Protein AF-A0A970BZ95-F1 (afdb_monomer)

Solvent-accessible surface area (backbone atoms only — not comparable to full-atom values): 28977 Å² total; per-residue (Å²): 126,67,63,49,46,70,87,81,55,76,44,40,60,74,91,76,64,78,71,54,71,77,72,39,61,54,82,46,52,54,85,90,74,56,55,53,57,61,53,29,50,38,56,41,50,26,16,46,32,47,42,50,37,53,48,51,55,51,46,51,73,72,53,87,54,65,65,58,41,52,52,52,55,52,48,41,54,52,39,49,46,52,24,50,32,39,48,48,33,56,44,91,85,60,51,73,61,60,49,46,51,44,48,28,50,32,48,33,30,47,35,51,42,45,34,79,69,40,81,47,68,66,61,22,51,53,35,48,61,46,33,32,46,37,33,15,49,34,24,46,52,29,31,44,34,35,69,75,69,73,42,66,54,49,74,60,46,66,67,51,57,83,76,49,87,45,44,59,69,73,74,66,52,61,32,77,79,55,32,47,46,65,55,47,50,68,90,75,50,52,50,61,45,58,38,47,51,55,50,50,35,20,36,36,46,39,49,20,49,51,31,63,69,47,26,73,74,49,85,51,68,64,59,28,40,31,30,53,54,50,26,52,49,33,47,47,49,28,50,27,49,54,38,31,45,47,88,82,62,48,67,55,52,51,50,28,51,46,32,44,36,51,22,51,48,23,46,22,44,32,74,69,48,84,48,73,69,58,20,53,51,23,47,52,50,20,29,42,27,40,23,45,21,53,53,36,38,50,48,30,34,73,74,72,69,42,58,57,66,69,64,36,71,54,74,63,32,76,65,63,70,56,82,56,72,47,61,72,59,53,53,53,37,50,75,71,41,62,57,48,40,63,52,98,56,40,79,41,51,61,90,75,54,62,98,76,45,63,30,60,62,40,26,54,62,75,33,57,95,64,32,47,52,57,52,41,47,40,52,35,39,45,72,76,73,39,79,54,79,75,88,67,88,74,97,74,86,78,31,36,68,61,51,51,53,52,53,50,55,51,50,52,51,39,52,50,39,44,75,68,65,63,75,68,46,66,64,40,47,59,49,41,54,44,49,56,55,13,48,48,58,18,39,55,60,59,62,40,49,68,33,67,81,41,94,82,34,38,69,56,45,54,50,50,54,52,51,49,52,51,47,51,51,47,49,56,52,55,75,73,47,66,83,86,35,74,68,43,54,54,50,50,51,52,47,48,54,54,54,56,48,48,52,52,47,37,71,56,56,45,47,59,47,42,57,77,77,43,51,79,64,56,30,34,56,43,38,60,56,28,51,51,45,23,54,55,48,61,75,106

Mean predicted aligned error: 13.22 Å

Secondary structure (DSSP, 8-state):
---B-GGGSPPPPGGG-PPPHHHHSPPPP-TTTS-HHHHHHHHHHHHHHHHHHHHHHHHHHH---HHHHHHHHHHHHHHHHHHHHHHTTS-TTS-HHHHHHHHHHHHHHHHHHHHHT-S-HHHHHHHHHHHHHHHHHHHHHHHHHHHHH---THHHHTTSS--S--S-GGGT---GGGG--PPP-TTTS-HHHHHHHHHHHHHHHHHHHHHHHHGGG---HHHHHHHHHHHHHHHHHHHHHHTTS-TT--HHHHHHHHHHHHHHHHHHHHHH---HHHHHHHHHHHHHHHHHHHHHHHHIIIII---HHHHHS-S-B-S-------HHHHHHHHHHHTTEEEETTEEEEGGGS-TT-HHHHHHHHHHTTS-HHHHHHHHHHHHTT-------SS-----HHHHHHHHHHHHHHHHHHHHHT-S-HHHHHHHHHHHHHHHHHHHHHHTSGGGGGSTTTHHHHHHHHHHHHHHHHHHHHHHHSPTT-HHHHHHHHHHHHHHHHHHHHIIIIIHHHHTTTS-HHHHHHHHHHHHHHHHHHHH-

Foldseek 3Di:
DDWDFLVVAAADALVPQDDDPVRLQDAADDQQPDDLVLLLLLLLLLLLLVVLLVLLVVQLVVDPDPVSVVLSVSLSVSSVSLNSSSNNSHDPPQDLLLVLLSLLLNLQLQLLLLLVQAPDPLVSVLSLQCNLVSLQLNQLSQLVCCVPPVDGNCSNVVPLEDHDHGQQLLQLFFDLVLLAAAADDLQPGALSNLLSLSSQLSSLVSSLVSLVVCLVVDPDPLSVQSSVSVSVSSVSSNSSSVNRYDPPADSLLSSLSSLVSSLLSLVLCLVAPPDPVSNVSSVVSNSNSSNSSVSSQVCCCVPVVDHPCSSNVDSMGGDGRDRGRSVVSSVVSRVPNNQWGGDPNDTDGVVPDDPPRVGVVVSCVSQPPHRSSLVSVQVSCVVVVHHRPPDDDDDDADFLLNVLVVLLVVLLVLLCCLLVVPDDNPVSLVVNLLSLLLLLVLCLPLPLVLQCVDDPLVVLSVVSNVLSVVLNVLNVVLVVDDPPDPVSSVSSVVSSVSSVVNVCCCSPPNVVSSCVRQPSVSRRVSSVSSVVSSVVSSVD

pLDDT: mean 92.19, std 11.34, range [27.61, 98.81]

Radius of gyration: 29.26 Å; Cα contacts (8 Å, |Δi|>4): 679; chains: 1; bounding box: 72×62×76 Å

Sequence (540 aa):
MQEFRPFDLEGRPLEEQVRSWDELVQEPYDKLTVHPYTRCRVILMNGIENGATLFSHAAARLTQDEDCRRKLALVRRLDSQHQQLINWLNPGNATIVETTIGYEQVAVDLTANLAQNEPDEYFRQVLDFALLEDFDHLFRYGCLMELMEGKDPNEVTQGLTEIKPGRPTAEEHRHPFDEIRRQLDAKSAELKTKLNYHTIVNGEQQTMLFYKDHGQMYENPMARKLYTEIAEIEQQHVSQYEDCGDPSETALEKLTLMQLNEAYLYYSN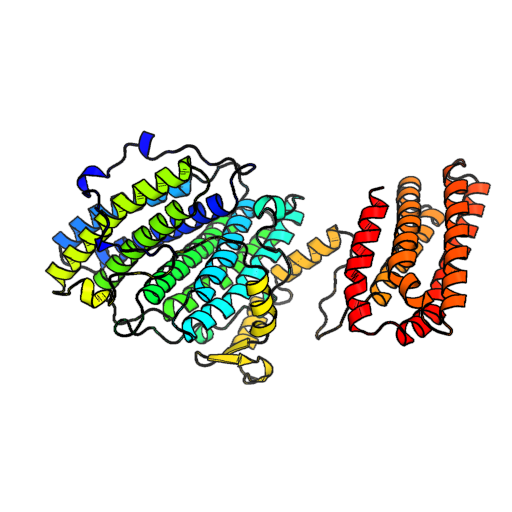AQTETDERFKRIWEQLCEEEIGHFQACAELLQTMEGRDIHEVLGSDVVPSLIVFEPNKEYVNQVLESQVDLRPQDKEFVPVQELPGDWLSFGYMEKVNGSQAPSTLVTEKAEELDGIPAVAMQTGPGKADIYERLKKDHEEVKGLFEKIIGGRGDRSGAWDKLSRELTAHARAEEHVFYEPLKEGDGALEAALLGYEEHHAADLFIKELSRNKPDSEQWMAKLQVLKELVLHHVVEEEGEIFQKAREVIDEERARMMVSEFQKLKKERMAA

Structure (mmCIF, N/CA/C/O backbone):
data_AF-A0A970BZ95-F1
#
_entry.id   AF-A0A970BZ95-F1
#
loop_
_atom_site.group_PDB
_atom_site.id
_atom_site.type_symbol
_atom_site.label_atom_id
_atom_site.label_alt_id
_atom_site.label_comp_id
_atom_site.label_asym_id
_atom_site.label_entity_id
_atom_site.label_seq_id
_atom_site.pdbx_PDB_ins_code
_atom_site.Cartn_x
_atom_site.Cartn_y
_atom_site.Cartn_z
_atom_site.occupancy
_atom_site.B_iso_or_equiv
_atom_site.auth_seq_id
_atom_site.auth_comp_id
_atom_site.auth_asym_id
_atom_site.auth_atom_id
_atom_site.pdbx_PDB_model_num
ATOM 1 N N . MET A 1 1 ? 4.896 -15.994 18.127 1.00 52.75 1 MET A N 1
ATOM 2 C CA . MET A 1 1 ? 4.344 -14.779 17.505 1.00 52.75 1 MET A CA 1
ATOM 3 C C . MET A 1 1 ? 4.093 -13.783 18.609 1.00 52.75 1 MET A C 1
ATOM 5 O O . MET A 1 1 ? 3.690 -14.204 19.687 1.00 52.75 1 MET A O 1
ATOM 9 N N . GLN A 1 2 ? 4.433 -12.519 18.383 1.00 83.88 2 GLN A N 1
ATOM 10 C CA . GLN A 1 2 ? 3.960 -11.448 19.252 1.00 83.88 2 GLN A CA 1
ATOM 11 C C . GLN A 1 2 ? 2.483 -11.204 18.928 1.00 83.88 2 GLN A C 1
ATOM 13 O O . GLN A 1 2 ? 2.096 -11.263 17.764 1.00 83.88 2 GLN A O 1
ATOM 18 N N . GLU A 1 3 ? 1.679 -10.995 19.962 1.00 94.31 3 GLU A N 1
ATOM 19 C CA . GLU A 1 3 ? 0.245 -10.718 19.871 1.00 94.31 3 GLU A CA 1
ATOM 20 C C . GLU A 1 3 ? 0.015 -9.260 20.272 1.00 94.31 3 GLU A C 1
ATOM 22 O O . GLU A 1 3 ? 0.752 -8.733 21.110 1.00 94.31 3 GLU A O 1
ATOM 27 N N . PHE A 1 4 ? -1.022 -8.626 19.731 1.00 97.62 4 PHE A N 1
ATOM 28 C CA . PHE A 1 4 ? -1.456 -7.308 20.188 1.00 97.62 4 PHE A CA 1
ATOM 29 C C . PHE A 1 4 ? -2.649 -7.448 21.137 1.00 97.62 4 PHE A C 1
ATOM 31 O O . PHE A 1 4 ? -3.632 -8.123 20.826 1.00 97.62 4 PHE A O 1
ATOM 38 N N . ARG A 1 5 ? -2.535 -6.825 22.313 1.00 97.75 5 ARG A N 1
ATOM 39 C CA . ARG A 1 5 ? -3.516 -6.876 23.405 1.00 97.75 5 ARG A CA 1
ATOM 40 C C . ARG A 1 5 ? -3.841 -5.442 23.833 1.00 97.75 5 ARG A C 1
ATOM 42 O O . ARG A 1 5 ? -3.168 -4.919 24.718 1.00 97.75 5 ARG A O 1
ATOM 49 N N . PRO A 1 6 ? -4.818 -4.775 23.193 1.00 96.44 6 PRO A N 1
ATOM 50 C CA . PRO A 1 6 ? -5.051 -3.341 23.382 1.00 96.44 6 PRO A CA 1
ATOM 51 C C . PRO A 1 6 ? -5.394 -2.974 24.830 1.00 96.44 6 PRO A C 1
ATOM 53 O O . PRO A 1 6 ? -4.983 -1.926 25.313 1.00 96.44 6 PRO A O 1
ATOM 56 N N . PHE A 1 7 ? -6.097 -3.852 25.548 1.00 97.00 7 PHE A N 1
ATOM 57 C CA . PHE A 1 7 ? -6.512 -3.613 26.934 1.00 97.00 7 PHE A CA 1
ATOM 58 C C . PHE A 1 7 ? -5.394 -3.811 27.970 1.00 97.00 7 PHE A C 1
ATOM 60 O O . PHE A 1 7 ? -5.572 -3.430 29.126 1.00 97.00 7 PHE A O 1
ATOM 67 N N . ASP A 1 8 ? -4.248 -4.373 27.567 1.00 96.75 8 ASP A N 1
ATOM 68 C CA . ASP A 1 8 ? -3.059 -4.501 28.420 1.00 96.75 8 ASP A CA 1
ATOM 69 C C . ASP A 1 8 ? -2.142 -3.264 28.325 1.00 96.75 8 ASP A C 1
ATOM 71 O O . ASP A 1 8 ? -1.171 -3.154 29.077 1.00 96.75 8 ASP A O 1
ATOM 75 N N . LEU A 1 9 ? -2.425 -2.344 27.394 1.00 96.31 9 LEU A N 1
ATOM 76 C CA . LEU A 1 9 ? -1.640 -1.137 27.152 1.00 96.31 9 LEU A CA 1
ATOM 77 C C . LEU A 1 9 ? -2.247 0.069 27.876 1.00 96.31 9 LEU A C 1
ATOM 79 O O . LEU A 1 9 ? -3.463 0.258 27.918 1.00 96.31 9 LEU A O 1
ATOM 83 N N . GLU A 1 10 ? -1.380 0.909 28.438 1.00 95.88 10 GLU A N 1
ATOM 84 C CA . GLU A 1 10 ? -1.776 2.171 29.061 1.00 95.88 10 GLU A CA 1
ATOM 85 C C . GLU A 1 10 ? -1.782 3.279 28.002 1.00 95.88 10 GLU A C 1
ATOM 87 O O . GLU A 1 10 ? -0.788 3.483 27.307 1.00 95.88 10 GLU A O 1
ATOM 92 N N . GLY A 1 11 ? -2.921 3.962 27.858 1.00 97.38 11 GLY A N 1
ATOM 93 C CA . GLY A 1 11 ? -3.096 5.052 26.903 1.00 97.38 11 GLY A CA 1
ATOM 94 C C . GLY A 1 11 ? -2.739 6.399 27.515 1.00 97.38 11 GLY A C 1
ATOM 95 O O . GLY A 1 11 ? -3.146 6.695 28.643 1.00 97.38 11 GLY A O 1
ATOM 96 N N . ARG A 1 12 ? -2.025 7.249 26.773 1.00 97.88 12 ARG A N 1
ATOM 97 C CA . ARG A 1 12 ? -1.739 8.616 27.226 1.00 97.88 12 ARG A CA 1
ATOM 98 C C . ARG A 1 12 ? -3.027 9.456 27.227 1.00 97.88 12 ARG A C 1
ATOM 100 O O . ARG A 1 12 ? -3.747 9.437 26.229 1.00 97.88 12 ARG A O 1
ATOM 107 N N . PRO A 1 13 ? -3.332 10.244 28.274 1.00 97.56 13 PRO A N 1
ATOM 108 C CA . PRO A 1 13 ? -4.494 11.135 28.266 1.00 97.56 13 PRO A CA 1
ATOM 109 C C . PRO A 1 13 ? -4.443 12.148 27.115 1.00 97.56 13 PRO A C 1
ATOM 111 O O . PRO A 1 13 ? -3.398 12.753 26.888 1.00 97.56 13 PRO A O 1
ATOM 114 N N . LEU A 1 14 ? -5.570 12.376 26.426 1.00 97.81 14 LEU A N 1
ATOM 115 C CA . LEU A 1 14 ? -5.655 13.242 25.234 1.00 97.81 14 LEU A CA 1
ATOM 116 C C . LEU A 1 14 ? -5.086 14.650 25.470 1.00 97.81 14 LEU A C 1
ATOM 118 O O . LEU A 1 14 ? -4.460 15.247 24.595 1.00 97.81 14 LEU A O 1
ATOM 122 N N . GLU A 1 15 ? -5.300 15.200 26.663 1.00 95.44 15 GLU A N 1
ATOM 123 C CA . GLU A 1 15 ? -4.874 16.548 27.042 1.00 95.44 15 GLU A CA 1
ATOM 124 C C . GLU A 1 15 ? -3.347 16.694 27.146 1.00 95.44 15 GLU A C 1
ATOM 126 O O . GLU A 1 15 ? -2.839 17.817 27.133 1.00 95.44 15 GLU A O 1
ATOM 131 N N . GLU A 1 16 ? -2.621 15.579 27.235 1.00 96.81 16 GLU A N 1
ATOM 132 C CA . GLU A 1 16 ? -1.163 15.524 27.380 1.00 96.81 16 GLU A CA 1
ATOM 133 C C . GLU A 1 16 ? -0.437 15.256 26.052 1.00 96.81 16 GLU A C 1
ATOM 135 O O . GLU A 1 16 ? 0.791 15.260 26.017 1.00 96.81 16 GLU A O 1
ATOM 140 N N . GLN A 1 17 ? -1.168 15.041 24.954 1.00 97.88 17 GLN A N 1
ATOM 141 C CA . GLN A 1 17 ? -0.588 14.601 23.677 1.00 97.88 17 GLN A CA 1
ATOM 142 C C . GLN A 1 17 ? -0.272 15.737 22.692 1.00 97.88 17 GLN A C 1
ATOM 144 O O . GLN A 1 17 ? 0.345 15.518 21.649 1.00 97.88 17 GLN A O 1
ATOM 149 N N . VAL A 1 18 ? -0.700 16.968 22.990 1.00 95.88 18 VAL A N 1
ATOM 150 C CA . VAL A 1 18 ? -0.504 18.108 22.085 1.00 95.88 18 VAL A CA 1
ATOM 151 C C . VAL A 1 18 ? 0.983 18.417 21.932 1.00 95.88 18 VAL A C 1
ATOM 153 O O . VAL A 1 18 ? 1.660 18.751 22.903 1.00 95.88 18 VAL A O 1
ATOM 156 N N . ARG A 1 19 ? 1.462 18.408 20.686 1.00 95.38 19 ARG A N 1
A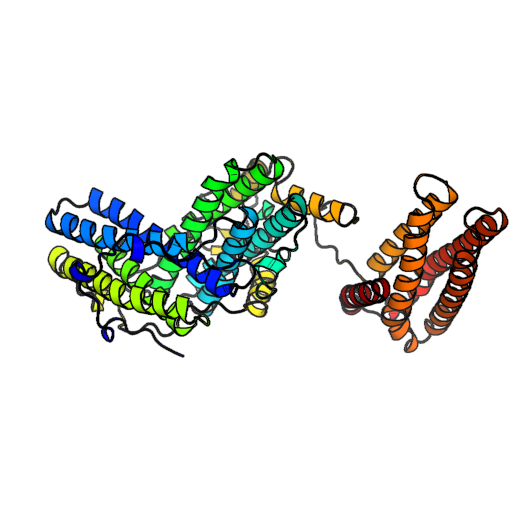TOM 157 C CA . ARG A 1 19 ? 2.850 18.734 20.343 1.00 95.38 19 ARG A CA 1
ATOM 158 C C . ARG A 1 19 ? 3.033 20.203 19.989 1.00 95.38 19 ARG A C 1
ATOM 160 O O . ARG A 1 19 ? 2.187 20.820 19.330 1.00 95.38 19 ARG A O 1
ATOM 167 N N . SER A 1 20 ? 4.180 20.748 20.378 1.00 96.81 20 SER A N 1
ATOM 168 C CA . SER A 1 20 ? 4.727 21.986 19.825 1.00 96.81 20 SER A CA 1
ATOM 169 C C . SER A 1 20 ? 5.230 21.780 18.391 1.00 96.81 20 SER A C 1
ATOM 171 O O . SER A 1 20 ? 5.402 20.658 17.923 1.00 96.81 20 SER A O 1
ATOM 173 N N . TRP A 1 21 ? 5.494 22.874 17.673 1.00 96.31 21 TRP A N 1
ATOM 174 C CA . TRP A 1 21 ? 5.978 22.799 16.289 1.00 96.31 21 TRP A CA 1
ATOM 175 C C . TRP A 1 21 ? 7.341 22.112 16.166 1.00 96.31 21 TRP A C 1
ATOM 177 O O . TRP A 1 21 ? 7.553 21.376 15.208 1.00 96.31 21 TRP A O 1
ATOM 187 N N . ASP A 1 22 ? 8.223 22.311 17.148 1.00 95.00 22 ASP A N 1
ATOM 188 C CA . ASP A 1 22 ? 9.551 21.691 17.173 1.00 95.00 22 ASP A CA 1
ATOM 189 C C . ASP A 1 22 ? 9.472 20.185 17.484 1.00 95.00 22 ASP A C 1
ATOM 191 O O . ASP A 1 22 ? 10.309 19.413 17.027 1.00 95.00 22 ASP A O 1
ATOM 195 N N . GLU A 1 23 ? 8.458 19.747 18.237 1.00 95.25 23 GLU A N 1
ATOM 196 C CA . GLU A 1 23 ? 8.195 18.322 18.488 1.00 95.25 23 GLU A CA 1
ATOM 197 C C . GLU A 1 23 ? 7.507 17.650 17.294 1.00 95.25 23 GLU A C 1
ATOM 199 O O . GLU A 1 23 ? 7.754 16.477 17.020 1.00 95.25 23 GLU A O 1
ATOM 204 N N . LEU A 1 24 ? 6.653 18.386 16.579 1.00 95.75 24 LEU A N 1
ATOM 205 C CA . LEU A 1 24 ? 5.903 17.885 15.430 1.00 95.75 24 LEU A CA 1
ATOM 206 C C . LEU A 1 24 ? 6.789 17.697 14.191 1.00 95.75 24 LEU A C 1
ATOM 208 O O . LEU A 1 24 ? 6.658 16.704 13.479 1.00 95.75 24 LEU A O 1
ATOM 212 N N . VAL A 1 25 ? 7.681 18.652 13.920 1.00 95.62 25 VAL A N 1
ATOM 213 C CA . VAL A 1 25 ? 8.535 18.644 12.725 1.00 95.62 25 VAL A CA 1
ATOM 214 C C . VAL A 1 25 ? 9.841 17.918 13.027 1.00 95.62 25 VAL A C 1
ATOM 216 O O . VAL A 1 25 ? 10.789 18.488 13.563 1.00 95.62 25 VAL A O 1
ATOM 219 N N . GLN A 1 26 ? 9.885 16.642 12.655 1.00 95.38 26 GLN A N 1
ATOM 220 C CA . GLN A 1 26 ? 11.045 15.771 12.825 1.00 95.38 26 GLN A CA 1
ATOM 221 C C . GLN A 1 26 ? 11.929 15.750 11.564 1.00 95.38 26 GLN A C 1
ATOM 223 O O . GLN A 1 26 ? 11.481 16.065 10.464 1.00 95.38 26 GLN A O 1
ATOM 228 N N . GLU A 1 27 ? 13.204 15.374 11.708 1.00 96.12 27 GLU A N 1
ATOM 229 C CA . GLU A 1 27 ? 14.140 15.286 10.575 1.00 96.12 27 GLU A CA 1
ATOM 230 C C . GLU A 1 27 ? 13.713 14.184 9.577 1.00 96.12 27 GLU A C 1
ATOM 232 O O . GLU A 1 27 ? 13.491 13.049 10.000 1.00 96.12 27 GLU A O 1
ATOM 237 N N . PRO A 1 28 ? 13.616 14.437 8.264 1.00 98.12 28 PRO A N 1
ATOM 238 C CA . PRO A 1 28 ? 13.281 13.381 7.308 1.00 98.12 28 PRO A CA 1
ATOM 239 C C . PRO A 1 28 ? 14.292 12.223 7.314 1.00 98.12 28 PRO A C 1
ATOM 241 O O . PRO A 1 28 ? 15.447 12.405 7.706 1.00 98.12 28 PRO A O 1
ATOM 244 N N . TYR A 1 29 ? 13.891 11.031 6.865 1.00 97.69 29 TYR A N 1
ATOM 245 C CA . TYR A 1 29 ? 14.869 9.967 6.611 1.00 97.69 29 TYR A CA 1
ATOM 246 C C . TYR A 1 29 ? 15.732 10.293 5.385 1.00 97.69 29 TYR A C 1
ATOM 248 O O . TYR A 1 29 ? 15.306 10.985 4.461 1.00 97.69 29 TYR A O 1
ATOM 2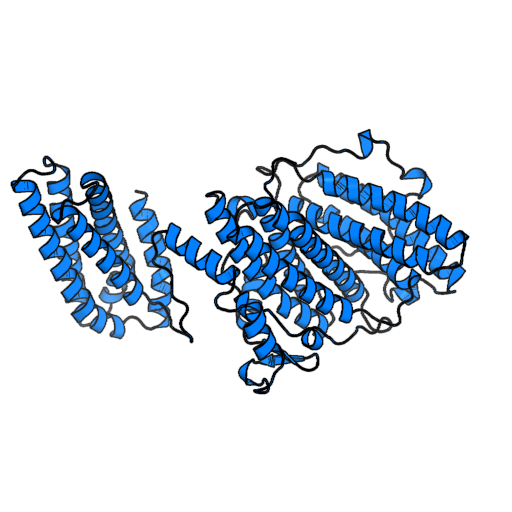56 N N . ASP A 1 30 ? 16.946 9.748 5.337 1.00 96.44 30 ASP A N 1
ATOM 257 C CA . ASP A 1 30 ? 17.772 9.798 4.132 1.00 96.44 30 ASP A CA 1
ATOM 258 C C . ASP A 1 30 ? 17.337 8.693 3.161 1.00 96.44 30 ASP A C 1
ATOM 260 O O . ASP A 1 30 ? 17.488 7.503 3.445 1.00 96.44 30 ASP A O 1
ATOM 264 N N . LYS A 1 31 ? 16.814 9.085 1.993 1.00 94.06 31 LYS A N 1
ATOM 265 C CA . LYS A 1 31 ? 16.306 8.151 0.977 1.00 94.06 31 LYS A CA 1
ATOM 266 C C . LYS A 1 31 ? 17.340 7.133 0.479 1.00 94.06 31 LYS A C 1
ATOM 268 O O . LYS A 1 31 ? 16.937 6.109 -0.057 1.00 94.06 31 LYS A O 1
ATOM 273 N N . LEU A 1 32 ? 18.641 7.406 0.630 1.00 89.44 32 LEU A N 1
ATOM 274 C CA . LEU A 1 32 ? 19.717 6.515 0.179 1.00 89.44 32 LEU A CA 1
ATOM 275 C C . LEU A 1 32 ? 20.093 5.445 1.209 1.00 89.44 32 LEU A C 1
ATOM 277 O O . LEU A 1 32 ? 20.706 4.443 0.848 1.00 89.44 32 LEU A O 1
ATOM 281 N N . THR A 1 33 ? 19.793 5.676 2.488 1.00 93.94 33 THR A N 1
ATOM 282 C CA . THR A 1 33 ? 20.257 4.819 3.592 1.00 93.94 33 THR A CA 1
ATOM 283 C C . THR A 1 33 ? 19.126 4.253 4.440 1.00 93.94 33 THR A C 1
ATOM 285 O O . THR A 1 33 ? 19.353 3.294 5.178 1.00 93.94 33 THR A O 1
ATOM 288 N N . VAL A 1 34 ? 17.910 4.796 4.323 1.00 96.75 34 VAL A N 1
ATOM 289 C CA . VAL A 1 34 ? 16.720 4.267 4.992 1.00 96.75 34 VAL A CA 1
ATOM 290 C C . VAL A 1 34 ? 16.474 2.814 4.583 1.00 96.75 34 VAL A C 1
ATOM 292 O O . VAL A 1 34 ? 16.607 2.441 3.414 1.00 96.75 34 VAL A O 1
ATOM 295 N N . HIS A 1 35 ? 16.079 1.986 5.547 1.00 97.88 35 HIS A N 1
ATOM 296 C CA . HIS A 1 35 ? 15.607 0.645 5.234 1.00 97.88 35 HIS A CA 1
ATOM 297 C C . HIS A 1 35 ? 14.277 0.746 4.455 1.00 97.88 35 HIS A C 1
ATOM 299 O O . HIS A 1 35 ? 13.385 1.480 4.897 1.00 97.88 35 HIS A O 1
ATOM 305 N N . PRO A 1 36 ? 14.077 0.009 3.343 1.00 97.56 36 PRO A N 1
ATOM 306 C CA . PRO A 1 36 ? 12.864 0.113 2.524 1.00 97.56 36 PRO A CA 1
ATOM 307 C C . PRO A 1 36 ? 11.577 -0.057 3.330 1.00 97.56 36 PRO A C 1
ATOM 309 O O . PRO A 1 36 ? 10.626 0.695 3.151 1.00 97.56 36 PRO A O 1
ATOM 312 N N . TYR A 1 37 ? 11.571 -0.979 4.293 1.00 98.50 37 TYR A N 1
ATOM 313 C CA . TYR A 1 37 ? 10.412 -1.189 5.159 1.00 98.50 37 TYR A CA 1
ATOM 314 C C . TYR A 1 37 ? 10.191 -0.110 6.220 1.00 98.50 37 TYR A C 1
ATOM 316 O O . TYR A 1 37 ? 9.047 0.121 6.592 1.00 98.50 37 TYR A O 1
ATOM 324 N N . THR A 1 38 ? 11.219 0.626 6.652 1.00 98.69 38 THR A N 1
ATOM 325 C CA . THR A 1 38 ? 11.003 1.841 7.458 1.00 98.69 38 THR A CA 1
ATOM 326 C C . THR A 1 38 ? 10.263 2.889 6.622 1.00 98.69 38 THR A C 1
ATOM 328 O O . THR A 1 38 ? 9.291 3.477 7.093 1.00 98.69 38 THR A O 1
ATOM 331 N N . ARG A 1 39 ? 10.640 3.060 5.345 1.00 98.44 39 ARG A N 1
ATOM 332 C CA . ARG A 1 39 ? 9.895 3.907 4.398 1.00 98.44 39 ARG A CA 1
ATOM 333 C C . ARG A 1 39 ? 8.463 3.400 4.183 1.00 98.44 39 ARG A C 1
ATOM 335 O O . ARG A 1 39 ? 7.542 4.207 4.235 1.00 98.44 39 ARG A O 1
ATOM 342 N N . CYS A 1 40 ? 8.263 2.094 3.991 1.00 98.62 40 CYS A N 1
ATOM 343 C CA . CYS A 1 40 ? 6.928 1.509 3.804 1.00 98.62 40 CYS A CA 1
ATOM 344 C C . CYS A 1 40 ? 6.005 1.794 4.995 1.00 98.62 40 CYS A C 1
ATOM 346 O O . CYS A 1 40 ? 4.865 2.202 4.803 1.00 98.62 40 CYS A O 1
ATOM 348 N N . ARG A 1 41 ? 6.513 1.681 6.230 1.00 98.81 41 ARG A N 1
ATOM 349 C CA . ARG A 1 41 ? 5.758 2.038 7.444 1.00 98.81 41 ARG A CA 1
ATOM 350 C C . ARG A 1 41 ? 5.362 3.510 7.476 1.00 98.81 41 ARG A C 1
ATOM 352 O O . ARG A 1 41 ? 4.226 3.812 7.818 1.00 98.81 41 ARG A O 1
ATOM 359 N N . VAL A 1 42 ? 6.268 4.417 7.101 1.00 98.75 42 VAL A N 1
ATOM 360 C CA . VAL A 1 42 ? 5.966 5.858 7.015 1.00 98.75 42 VAL A CA 1
ATOM 361 C C . VAL A 1 42 ? 4.864 6.131 5.987 1.00 98.75 42 VAL A C 1
ATOM 363 O O . VAL A 1 42 ? 3.931 6.878 6.277 1.00 98.75 42 VAL A O 1
ATOM 366 N N . ILE A 1 43 ? 4.951 5.517 4.804 1.00 98.62 43 ILE A N 1
ATOM 367 C CA . ILE A 1 43 ? 3.947 5.663 3.740 1.00 98.62 43 ILE A CA 1
ATOM 368 C C . ILE A 1 43 ? 2.590 5.117 4.199 1.00 98.62 43 ILE A C 1
ATOM 370 O O . ILE A 1 43 ? 1.593 5.836 4.121 1.00 98.62 43 ILE A O 1
ATOM 374 N N . LEU A 1 44 ? 2.563 3.892 4.736 1.00 98.75 44 LEU A N 1
ATOM 375 C CA . LEU A 1 44 ? 1.346 3.253 5.231 1.00 98.75 44 LEU A CA 1
ATOM 376 C C . LEU A 1 44 ? 0.696 4.089 6.334 1.00 98.75 44 LEU A C 1
ATOM 378 O O . LEU A 1 44 ? -0.465 4.463 6.204 1.00 98.75 44 LEU A O 1
ATOM 382 N N . MET A 1 45 ? 1.440 4.439 7.389 1.00 98.81 45 MET A N 1
ATOM 383 C CA . MET A 1 45 ? 0.875 5.152 8.539 1.00 98.81 45 MET A CA 1
ATOM 384 C C . MET A 1 45 ? 0.338 6.539 8.180 1.00 98.81 45 MET A C 1
ATOM 386 O O . MET A 1 45 ? -0.651 6.963 8.768 1.00 98.81 45 MET A O 1
ATOM 390 N N . ASN A 1 46 ? 0.906 7.220 7.178 1.00 98.25 46 ASN A N 1
ATOM 391 C CA . ASN A 1 46 ? 0.297 8.440 6.644 1.00 98.25 46 ASN A CA 1
ATOM 392 C C . ASN A 1 46 ? -1.115 8.178 6.085 1.00 98.25 46 ASN A C 1
ATOM 394 O O . ASN A 1 46 ? -2.022 8.969 6.335 1.00 98.25 46 ASN A O 1
ATOM 398 N N . GLY A 1 47 ? -1.314 7.079 5.351 1.00 97.88 47 GLY A N 1
ATOM 399 C CA . GLY A 1 47 ? -2.625 6.711 4.813 1.00 97.88 47 GLY A CA 1
ATOM 400 C C . GLY A 1 47 ? -3.638 6.332 5.888 1.00 97.88 47 GLY A C 1
ATOM 401 O O . GLY A 1 47 ? -4.777 6.794 5.841 1.00 97.88 47 GLY A O 1
ATOM 402 N N . ILE A 1 48 ? -3.209 5.568 6.894 1.00 98.62 48 ILE A N 1
ATOM 403 C CA . ILE A 1 48 ? -4.062 5.171 8.023 1.00 98.62 48 ILE A CA 1
ATOM 404 C C . ILE A 1 48 ? -4.591 6.405 8.771 1.00 98.62 48 ILE A C 1
ATOM 406 O O . ILE A 1 48 ? -5.803 6.571 8.912 1.00 98.62 48 ILE A O 1
ATOM 410 N N . GLU A 1 49 ? -3.691 7.304 9.168 1.00 98.44 49 GLU A N 1
ATOM 411 C CA . GLU A 1 49 ? -4.015 8.540 9.890 1.00 98.44 49 GLU A CA 1
ATOM 412 C C . GLU A 1 49 ? -4.885 9.499 9.059 1.00 98.44 49 GLU A C 1
ATOM 414 O O . GLU A 1 49 ? -5.824 10.137 9.554 1.00 98.44 49 GLU A O 1
ATOM 419 N N . ASN A 1 50 ? -4.605 9.597 7.753 1.00 97.12 50 ASN A N 1
ATOM 420 C CA . ASN A 1 50 ? -5.410 10.406 6.842 1.00 97.12 50 ASN A CA 1
ATOM 421 C C . ASN A 1 50 ? -6.843 9.856 6.734 1.00 97.12 50 ASN A C 1
ATOM 423 O O . ASN A 1 50 ? -7.807 10.620 6.835 1.00 97.12 50 ASN A O 1
ATOM 427 N N . GLY A 1 51 ? -6.992 8.535 6.611 1.00 96.94 51 GLY A N 1
ATOM 428 C CA . GLY A 1 51 ? -8.287 7.858 6.590 1.00 96.94 51 GLY A CA 1
ATOM 429 C C . GLY A 1 51 ? -9.118 8.143 7.843 1.00 96.94 51 GLY A C 1
ATOM 430 O O . GLY A 1 51 ? -10.265 8.597 7.744 1.00 96.94 51 GLY A O 1
ATOM 431 N N . ALA A 1 52 ? -8.527 7.968 9.027 1.00 96.50 52 ALA A N 1
ATOM 432 C CA . ALA A 1 52 ? -9.176 8.253 10.309 1.00 96.50 52 ALA A CA 1
ATOM 433 C C . ALA A 1 52 ? -9.580 9.727 10.451 1.00 96.50 52 ALA A C 1
ATOM 435 O O . ALA A 1 52 ? -10.734 10.045 10.774 1.00 96.50 52 ALA A O 1
ATOM 436 N N . THR A 1 53 ? -8.683 10.646 10.087 1.00 97.38 53 THR A N 1
ATOM 437 C CA . THR A 1 53 ? -8.942 12.091 10.111 1.00 97.38 53 THR A CA 1
ATOM 438 C C . THR A 1 53 ? -10.113 12.480 9.198 1.00 97.38 53 THR A C 1
ATOM 440 O O . THR A 1 53 ? -11.008 13.244 9.601 1.00 97.38 53 THR A O 1
ATOM 443 N N . LEU A 1 54 ? -10.143 11.959 7.968 1.00 96.44 54 LEU A N 1
ATOM 444 C CA . LEU A 1 54 ? -11.201 12.228 6.990 1.00 96.44 54 LEU A CA 1
ATOM 445 C C . LEU A 1 54 ? -12.543 11.634 7.429 1.00 96.44 54 LEU A C 1
ATOM 447 O O . LEU A 1 54 ? -13.570 12.328 7.378 1.00 96.44 54 LEU A O 1
ATOM 451 N N . PHE A 1 55 ? -12.547 10.396 7.922 1.00 96.69 55 PHE A N 1
ATOM 452 C CA . PHE A 1 55 ? -13.764 9.758 8.414 1.00 96.69 55 PHE A CA 1
ATOM 453 C C . PHE A 1 55 ? -14.306 10.460 9.666 1.00 96.69 55 PHE A C 1
ATOM 455 O O . PHE A 1 55 ? -15.505 10.732 9.750 1.00 96.69 55 PHE A O 1
ATOM 462 N N . SER A 1 56 ? -13.440 10.893 10.586 1.00 97.19 56 SER A N 1
ATOM 463 C CA . SER A 1 56 ? -13.824 11.698 11.754 1.00 97.19 56 SER A CA 1
ATOM 464 C C . SER A 1 56 ? -14.489 13.019 11.354 1.00 97.19 56 SER A C 1
ATOM 466 O O . SER A 1 56 ? -15.491 13.433 11.952 1.00 97.19 56 SER A O 1
ATOM 468 N N . HIS A 1 57 ? -14.010 13.677 10.291 1.00 97.62 57 HIS A N 1
ATOM 469 C CA . HIS A 1 57 ? -14.702 14.831 9.714 1.00 97.62 57 HIS A CA 1
ATOM 470 C C . HIS A 1 57 ? -16.093 14.478 9.169 1.00 97.62 57 HIS A C 1
ATOM 472 O O . HIS A 1 57 ? -17.029 15.261 9.365 1.00 97.62 57 HIS A O 1
ATOM 478 N N . ALA A 1 58 ? -16.241 13.344 8.483 1.00 96.31 58 ALA A N 1
ATOM 479 C CA . ALA A 1 58 ? -17.527 12.886 7.963 1.00 96.31 58 ALA A CA 1
ATOM 480 C C . ALA A 1 58 ? -18.512 12.561 9.101 1.00 96.31 58 ALA A C 1
ATOM 482 O O . ALA A 1 58 ? -19.615 13.112 9.128 1.00 96.31 58 ALA A O 1
ATOM 483 N N . ALA A 1 59 ? -18.091 11.776 10.092 1.00 95.38 59 ALA A N 1
ATOM 484 C CA . ALA A 1 59 ? -18.885 11.427 11.268 1.00 95.38 59 ALA A CA 1
ATOM 485 C C . ALA A 1 59 ? -19.345 12.674 12.045 1.00 95.38 59 ALA A C 1
ATOM 487 O O . ALA A 1 59 ? -20.527 12.814 12.372 1.00 95.38 59 ALA A O 1
ATOM 488 N N . ALA A 1 60 ? -18.451 13.649 12.250 1.00 95.44 60 ALA A N 1
ATOM 489 C CA . ALA A 1 60 ? -18.782 14.902 12.928 1.00 95.44 60 ALA A CA 1
ATOM 490 C C . ALA A 1 60 ? -19.845 15.742 12.188 1.00 95.44 60 ALA A C 1
ATOM 492 O O . ALA A 1 60 ? -20.567 16.511 12.826 1.00 95.44 60 ALA A O 1
ATOM 493 N N . ARG A 1 61 ? -19.957 15.612 10.856 1.00 95.88 61 ARG A N 1
ATOM 494 C CA . ARG A 1 61 ? -20.999 16.278 10.047 1.00 95.88 61 ARG A CA 1
ATOM 495 C C . ARG A 1 61 ? -22.350 15.564 10.113 1.00 95.88 61 ARG A C 1
ATOM 497 O O . ARG A 1 61 ? -23.360 16.182 9.785 1.00 95.88 61 ARG A O 1
ATOM 504 N N . LEU A 1 62 ? -22.368 14.295 10.517 1.00 93.44 62 LEU A N 1
ATOM 505 C CA . LEU A 1 62 ? -23.574 13.466 10.574 1.00 93.44 62 LEU A CA 1
ATOM 506 C C . LEU A 1 62 ? -24.194 13.411 11.975 1.00 93.44 62 LEU A C 1
ATOM 508 O O . LEU A 1 62 ? -25.394 13.171 12.100 1.00 93.44 62 LEU A O 1
ATOM 512 N N . THR A 1 63 ? -23.419 13.684 13.027 1.00 92.69 63 THR A N 1
ATOM 513 C CA . THR A 1 63 ? -23.922 13.676 14.407 1.00 92.69 63 THR A CA 1
ATOM 514 C C . THR A 1 63 ? -24.513 15.021 14.851 1.00 92.69 63 THR A C 1
ATOM 516 O O . THR A 1 63 ? -23.954 16.100 14.620 1.00 92.69 63 THR A O 1
ATOM 519 N N . GLN A 1 64 ? -25.652 14.963 15.549 1.00 93.69 64 GLN A N 1
ATOM 520 C CA . GLN A 1 64 ? -26.279 16.127 16.189 1.00 93.69 64 GLN A CA 1
ATOM 521 C C . GLN A 1 64 ? -25.785 16.363 17.622 1.00 93.69 64 GLN A C 1
ATOM 523 O O . GLN A 1 64 ? -25.948 17.477 18.130 1.00 93.69 64 GLN A O 1
ATOM 528 N N . ASP A 1 65 ? -25.104 15.391 18.222 1.00 94.81 65 ASP A N 1
ATOM 529 C CA . ASP A 1 65 ? -24.626 15.459 19.599 1.00 94.81 65 ASP A CA 1
ATOM 530 C C . ASP A 1 65 ? -23.412 16.396 19.746 1.00 94.81 65 ASP A C 1
ATOM 532 O O . ASP A 1 65 ? -22.429 16.304 19.007 1.00 94.81 65 ASP A O 1
ATOM 536 N N . GLU A 1 66 ? -23.496 17.360 20.665 1.00 95.12 66 GLU A N 1
ATOM 537 C CA . GLU A 1 66 ? -22.445 18.365 20.860 1.00 95.12 66 GLU A CA 1
ATOM 538 C C . GLU A 1 66 ? -21.205 17.802 21.554 1.00 95.12 66 GLU A C 1
ATOM 540 O O . GLU A 1 66 ? -20.090 18.188 21.190 1.00 95.12 66 GLU A O 1
ATOM 545 N N . ASP A 1 67 ? -21.382 16.887 22.501 1.00 92.56 67 ASP A N 1
ATOM 546 C CA . ASP A 1 67 ? -20.286 16.317 23.280 1.00 92.56 67 ASP A CA 1
ATOM 547 C C . ASP A 1 67 ? -19.479 15.338 22.425 1.00 92.56 67 ASP A C 1
ATOM 549 O O . ASP A 1 67 ? -18.247 15.408 22.400 1.00 92.56 67 ASP A O 1
ATOM 553 N N . CYS A 1 68 ? -20.163 14.555 21.590 1.00 94.38 68 CYS A N 1
ATOM 554 C CA . CYS A 1 68 ? -19.561 13.779 20.512 1.00 94.38 68 CYS A CA 1
ATOM 555 C C . CYS A 1 68 ? -18.703 14.662 19.603 1.00 94.38 68 CYS A C 1
ATOM 557 O O . CYS A 1 68 ? -17.510 14.415 19.434 1.00 94.38 68 CYS A O 1
ATOM 559 N N . ARG A 1 69 ? -19.267 15.755 19.060 1.00 96.19 69 ARG A N 1
ATOM 560 C CA . ARG A 1 69 ? -18.508 16.666 18.183 1.00 96.19 69 ARG A CA 1
ATOM 561 C C . ARG A 1 69 ? -17.298 17.277 18.882 1.00 96.19 69 ARG A C 1
ATOM 563 O O . ARG A 1 69 ? -16.274 17.464 18.226 1.00 96.19 69 ARG A O 1
ATOM 570 N N . ARG A 1 70 ? -17.398 17.608 20.174 1.00 95.94 70 ARG A N 1
ATOM 571 C CA . ARG A 1 70 ? -16.273 18.127 20.966 1.00 95.94 70 ARG A CA 1
ATOM 572 C C . ARG A 1 70 ? -15.164 17.092 21.113 1.00 95.94 70 ARG A C 1
ATOM 574 O O . ARG A 1 70 ? -14.017 17.418 20.819 1.00 95.94 70 ARG A O 1
ATOM 581 N N . LYS A 1 71 ? -15.500 15.867 21.523 1.00 95.50 71 LYS A N 1
ATOM 582 C CA . LYS A 1 71 ? -14.524 14.787 21.719 1.00 95.50 71 LYS A CA 1
ATOM 583 C C . LYS A 1 71 ? -13.872 14.391 20.389 1.00 95.50 71 LYS A C 1
ATOM 585 O O . LYS A 1 71 ? -12.650 14.396 20.302 1.00 95.50 71 LYS A O 1
ATOM 590 N N . LEU A 1 72 ? -14.660 14.217 19.321 1.00 96.38 72 LEU A N 1
ATOM 591 C CA . LEU A 1 72 ? -14.137 13.966 17.971 1.00 96.38 72 LEU A CA 1
ATOM 592 C C . LEU A 1 72 ? -13.254 15.108 17.456 1.00 96.38 72 LEU A C 1
ATOM 594 O O . LEU A 1 72 ? -12.338 14.872 16.681 1.00 96.38 72 LEU A O 1
ATOM 598 N N . ALA A 1 73 ? -13.524 16.363 17.832 1.00 97.31 73 ALA A N 1
ATOM 599 C CA . ALA A 1 73 ? -12.670 17.483 17.444 1.00 97.31 73 ALA A CA 1
ATOM 600 C C . ALA A 1 73 ? -11.314 17.494 18.159 1.00 97.31 73 ALA A C 1
ATOM 602 O O . ALA A 1 73 ? -10.354 17.987 17.566 1.00 97.31 73 ALA A O 1
ATOM 603 N N . LEU A 1 74 ? -11.247 16.986 19.393 1.00 97.62 74 LEU A N 1
ATOM 604 C CA . LEU A 1 74 ? -9.995 16.818 20.125 1.00 97.62 74 LEU A CA 1
ATOM 605 C C . LEU A 1 74 ? -9.176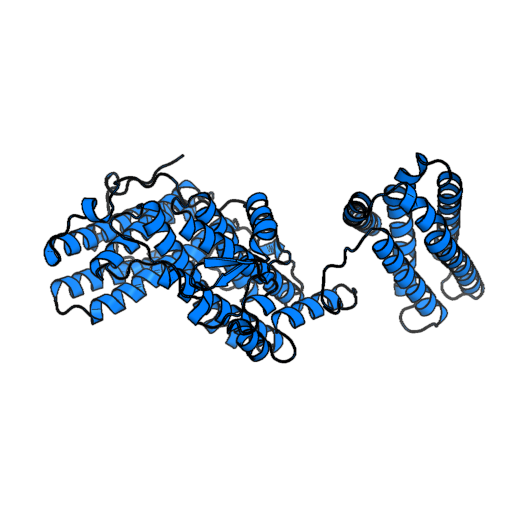 15.671 19.530 1.00 97.62 74 LEU A C 1
ATOM 607 O O . LEU A 1 74 ? -8.071 15.934 19.075 1.00 97.62 74 LEU A O 1
ATOM 611 N N . VAL A 1 75 ? -9.755 14.468 19.443 1.00 97.94 75 VAL A N 1
ATOM 612 C CA . VAL A 1 75 ? -9.103 13.273 18.869 1.00 97.94 75 VAL A CA 1
ATOM 613 C C . VAL A 1 75 ? -8.567 13.569 17.467 1.00 97.94 75 VAL A C 1
ATOM 615 O O . VAL A 1 75 ? -7.366 13.569 17.250 1.00 97.94 75 VAL A O 1
ATOM 618 N N . ARG A 1 76 ? -9.417 14.075 16.564 1.00 97.19 76 ARG A N 1
ATOM 619 C CA . ARG A 1 76 ? -9.004 14.421 15.194 1.00 97.19 76 ARG A CA 1
ATOM 620 C C . ARG A 1 76 ? -7.876 15.453 15.112 1.00 97.19 76 ARG A C 1
ATOM 622 O O . ARG A 1 76 ? -7.182 15.538 14.103 1.00 97.19 76 ARG A O 1
ATOM 629 N N . ARG A 1 77 ? -7.734 16.336 16.108 1.00 97.31 77 ARG A N 1
ATOM 630 C CA . ARG A 1 77 ? -6.622 17.299 16.123 1.00 97.31 77 ARG A CA 1
ATOM 631 C C . ARG A 1 77 ? -5.299 16.597 16.425 1.00 97.31 77 ARG A C 1
ATOM 633 O O . ARG A 1 77 ? -4.282 17.065 15.918 1.00 97.31 77 ARG A O 1
ATOM 640 N N . LEU A 1 78 ? -5.335 15.555 17.248 1.00 98.31 78 LEU A N 1
ATOM 641 C CA . LEU A 1 78 ? -4.191 14.735 17.621 1.00 98.31 78 LEU A CA 1
ATOM 642 C C . LEU A 1 78 ? -3.817 13.790 16.470 1.00 98.31 78 LEU A C 1
ATOM 644 O O . LEU A 1 78 ? -2.677 13.876 16.023 1.00 98.31 78 LEU A O 1
ATOM 648 N N . ASP A 1 79 ? -4.779 13.086 15.862 1.00 98.12 79 ASP A N 1
ATOM 649 C CA . ASP A 1 79 ? -4.571 12.293 14.627 1.00 98.12 79 ASP A CA 1
ATOM 650 C C . ASP A 1 79 ? -3.957 13.164 13.522 1.00 98.12 79 ASP A C 1
ATOM 652 O O . ASP A 1 79 ? -2.934 12.864 12.915 1.00 98.12 79 ASP A O 1
ATOM 656 N N . SER A 1 80 ? -4.495 14.373 13.323 1.00 97.69 80 SER A N 1
ATOM 657 C CA . SER A 1 80 ? -3.927 15.311 12.351 1.00 97.69 80 SER A CA 1
ATOM 658 C C . SER A 1 80 ? -2.475 15.707 12.668 1.00 97.69 80 SER A C 1
ATOM 660 O O . SER A 1 80 ? -1.736 16.035 11.738 1.00 97.69 80 SER A O 1
ATOM 662 N N . GLN A 1 81 ? -2.054 15.718 13.939 1.00 98.25 81 GLN A N 1
ATOM 663 C CA . GLN A 1 81 ? -0.646 15.903 14.302 1.00 98.25 81 GLN A CA 1
ATOM 664 C C . GLN A 1 81 ? 0.172 14.630 14.039 1.00 98.25 81 GLN A C 1
ATOM 666 O O . GLN A 1 81 ? 1.293 14.747 13.547 1.00 98.25 81 GLN A O 1
ATOM 671 N N . HIS A 1 82 ? -0.364 13.438 14.301 1.00 98.44 82 HIS A N 1
ATOM 672 C CA . HIS A 1 82 ? 0.295 12.172 13.968 1.00 98.44 82 HIS A CA 1
ATOM 673 C C . HIS A 1 82 ? 0.528 12.057 12.458 1.00 98.44 82 HIS A C 1
ATOM 675 O O . HIS A 1 82 ? 1.675 11.920 12.023 1.00 98.44 82 HIS A O 1
ATOM 681 N N . GLN A 1 83 ? -0.521 12.260 11.656 1.00 97.81 83 GLN A N 1
ATOM 682 C CA . GLN A 1 83 ? -0.466 12.315 10.195 1.00 97.81 83 GLN A CA 1
ATOM 683 C C . GLN A 1 83 ? 0.630 13.261 9.700 1.00 97.81 83 GLN A C 1
ATOM 685 O O . GLN A 1 83 ? 1.452 12.891 8.858 1.00 97.81 83 GLN A O 1
ATOM 690 N N . GLN A 1 84 ? 0.668 14.487 10.234 1.00 97.44 84 GLN A N 1
ATOM 691 C CA . GLN A 1 84 ? 1.634 15.492 9.809 1.00 97.44 84 GLN A CA 1
ATOM 692 C C . GLN A 1 84 ? 3.064 15.111 10.203 1.00 97.44 84 GLN A C 1
ATOM 694 O O . GLN A 1 84 ? 3.963 15.234 9.371 1.00 97.44 84 GLN A O 1
ATOM 699 N N . LEU A 1 85 ? 3.271 14.636 11.436 1.00 98.44 85 LEU A N 1
ATOM 700 C CA . LEU A 1 85 ? 4.572 14.163 11.912 1.00 98.44 85 LEU A CA 1
ATOM 701 C C . LEU A 1 85 ? 5.102 13.071 10.988 1.00 98.44 85 LEU A C 1
ATOM 703 O O . LEU A 1 85 ? 6.227 13.174 10.508 1.00 98.44 85 LEU A O 1
ATOM 707 N N . ILE A 1 86 ? 4.282 12.056 10.714 1.00 98.31 86 ILE A N 1
ATOM 708 C CA . ILE A 1 86 ? 4.666 10.884 9.927 1.00 98.31 86 ILE A CA 1
ATOM 709 C C . ILE A 1 86 ? 4.928 11.261 8.481 1.00 98.31 86 ILE A C 1
ATOM 711 O O . ILE A 1 86 ? 5.999 10.967 7.953 1.00 98.31 86 ILE A O 1
ATOM 715 N N . ASN A 1 87 ? 3.979 11.938 7.835 1.00 97.12 87 ASN A N 1
ATOM 716 C CA . ASN A 1 87 ? 4.102 12.286 6.427 1.00 97.12 87 ASN A CA 1
ATOM 717 C C . ASN A 1 87 ? 5.350 13.145 6.166 1.00 97.12 87 ASN A C 1
ATOM 719 O O . ASN A 1 87 ? 5.997 13.002 5.130 1.00 97.12 87 ASN A O 1
ATOM 723 N N . TRP A 1 88 ? 5.725 14.008 7.117 1.00 97.25 88 TRP A N 1
ATOM 724 C CA . TRP A 1 88 ? 6.890 14.888 6.995 1.00 97.25 88 TRP A CA 1
ATOM 725 C C . TRP A 1 88 ? 8.224 14.196 7.315 1.00 97.25 88 TRP A C 1
ATOM 727 O O . TRP A 1 88 ? 9.277 14.811 7.146 1.00 97.25 88 TRP A O 1
ATOM 737 N N . LEU A 1 89 ? 8.214 12.910 7.695 1.00 98.25 89 LEU A N 1
ATOM 738 C CA . LEU A 1 89 ? 9.422 12.076 7.702 1.00 98.25 89 LEU A CA 1
ATOM 739 C C . LEU A 1 89 ? 9.879 11.730 6.276 1.00 98.25 89 LEU A C 1
ATOM 741 O O . LEU A 1 89 ? 11.045 11.378 6.093 1.00 98.25 89 LEU A O 1
ATOM 745 N N . ASN A 1 90 ? 9.003 11.852 5.270 1.00 97.06 90 ASN A N 1
ATOM 746 C CA . ASN A 1 90 ? 9.384 11.704 3.868 1.00 97.06 90 ASN A CA 1
ATOM 747 C C . ASN A 1 90 ? 10.310 12.852 3.421 1.00 97.06 90 ASN A C 1
ATOM 749 O O . ASN A 1 90 ? 10.022 14.025 3.679 1.00 97.06 90 ASN A O 1
ATOM 753 N N . PRO A 1 91 ? 11.418 12.561 2.722 1.00 96.56 91 PRO A N 1
ATOM 754 C CA . PRO A 1 91 ? 12.379 13.577 2.338 1.00 96.56 91 PRO A CA 1
ATOM 755 C C . PRO A 1 91 ? 11.936 14.337 1.088 1.00 96.56 91 PRO A C 1
ATOM 757 O O . PRO A 1 91 ? 11.600 13.758 0.059 1.00 96.56 91 PRO A O 1
ATOM 760 N N . GLY A 1 92 ? 12.044 15.667 1.131 1.00 94.12 92 GLY A N 1
ATOM 761 C CA . GLY A 1 92 ? 11.671 16.539 0.008 1.00 94.12 92 GLY A CA 1
ATOM 762 C C . GLY A 1 92 ? 12.575 16.448 -1.231 1.00 94.12 92 GLY A C 1
ATOM 763 O O . GLY A 1 92 ? 12.352 17.176 -2.194 1.00 94.12 92 GLY A O 1
ATOM 764 N N . ASN A 1 93 ? 13.617 15.609 -1.212 1.00 94.25 93 ASN A N 1
ATOM 765 C CA . ASN A 1 93 ? 14.501 15.353 -2.354 1.00 94.25 93 ASN A CA 1
ATOM 766 C C . ASN A 1 93 ? 14.218 14.009 -3.057 1.00 94.25 93 ASN A C 1
ATOM 768 O O . ASN A 1 93 ? 14.981 13.636 -3.957 1.00 94.25 93 ASN A O 1
ATOM 772 N N . ALA A 1 94 ? 13.178 13.272 -2.651 1.00 95.69 94 ALA A N 1
ATOM 773 C CA . ALA A 1 94 ? 12.647 12.152 -3.420 1.00 95.69 94 ALA A CA 1
ATOM 774 C C . ALA A 1 94 ? 11.836 12.676 -4.615 1.00 95.69 94 ALA A C 1
ATOM 776 O O . ALA A 1 94 ? 11.095 13.654 -4.493 1.00 95.69 94 ALA A O 1
ATOM 777 N N . THR A 1 95 ? 11.991 12.058 -5.782 1.00 96.75 95 THR A N 1
ATOM 778 C CA . THR A 1 95 ? 11.145 12.368 -6.937 1.00 96.75 95 THR A CA 1
ATOM 779 C C . THR A 1 95 ? 9.763 11.736 -6.765 1.00 96.75 95 THR A C 1
ATOM 781 O O . THR A 1 95 ? 9.548 10.863 -5.918 1.00 96.75 95 THR A O 1
ATOM 784 N N . ILE A 1 96 ? 8.797 12.186 -7.568 1.00 97.50 96 ILE A N 1
ATOM 785 C CA . ILE A 1 96 ? 7.429 11.653 -7.518 1.00 97.50 96 ILE A CA 1
ATOM 786 C C . ILE A 1 96 ? 7.429 10.155 -7.858 1.00 97.50 96 ILE A C 1
ATOM 788 O O . ILE A 1 96 ? 6.784 9.382 -7.152 1.00 97.50 96 ILE A O 1
ATOM 792 N N . VAL A 1 97 ? 8.196 9.724 -8.868 1.00 97.88 97 VAL A N 1
ATOM 793 C CA . VAL A 1 97 ? 8.272 8.304 -9.247 1.00 97.88 97 VAL A CA 1
ATOM 794 C C . VAL A 1 97 ? 9.054 7.482 -8.219 1.00 97.88 97 VAL A C 1
ATOM 796 O O . VAL A 1 97 ? 8.603 6.399 -7.884 1.00 97.88 97 VAL A O 1
ATOM 799 N N . GLU A 1 98 ? 10.127 8.004 -7.606 1.00 97.81 98 GLU A N 1
ATOM 800 C CA . GLU A 1 98 ? 10.794 7.320 -6.477 1.00 97.81 98 GLU A CA 1
ATOM 801 C C . GLU A 1 98 ? 9.818 7.081 -5.313 1.00 97.81 98 GLU A C 1
ATOM 803 O O . GLU A 1 98 ? 9.790 6.003 -4.721 1.00 97.81 98 GLU A O 1
ATOM 808 N N . THR A 1 99 ? 8.989 8.083 -5.003 1.00 97.94 99 THR A N 1
ATOM 809 C CA . THR A 1 99 ? 7.946 7.967 -3.974 1.00 97.94 99 THR A CA 1
ATOM 810 C C . THR A 1 99 ? 6.877 6.957 -4.390 1.00 97.94 99 THR A C 1
ATOM 812 O O . THR A 1 99 ? 6.444 6.162 -3.566 1.00 97.94 99 THR A O 1
ATOM 815 N N . THR A 1 100 ? 6.508 6.941 -5.673 1.00 98.56 100 THR A N 1
ATOM 816 C CA . THR A 1 100 ? 5.543 5.993 -6.258 1.00 98.56 100 THR A CA 1
ATOM 817 C C . THR A 1 100 ? 6.025 4.553 -6.141 1.00 98.56 100 THR A C 1
ATOM 819 O O . THR A 1 100 ? 5.279 3.721 -5.652 1.00 98.56 100 THR A O 1
ATOM 822 N N . ILE A 1 101 ? 7.293 4.261 -6.449 1.00 98.62 101 ILE A N 1
ATOM 823 C CA . ILE A 1 101 ? 7.873 2.928 -6.207 1.00 98.62 101 ILE A CA 1
ATOM 824 C C . ILE A 1 101 ? 7.779 2.538 -4.721 1.00 98.62 101 ILE A C 1
ATOM 826 O O . ILE A 1 101 ? 7.581 1.372 -4.395 1.00 98.62 101 ILE A O 1
ATOM 830 N N . GLY A 1 102 ? 7.891 3.505 -3.805 1.00 98.38 102 GLY A N 1
ATOM 831 C CA . GLY A 1 102 ? 7.651 3.279 -2.379 1.00 98.38 102 GLY A CA 1
ATOM 832 C C . GLY A 1 102 ? 6.198 2.921 -2.043 1.00 98.38 102 GLY A C 1
ATOM 833 O O . GLY A 1 102 ? 5.992 2.048 -1.206 1.00 98.38 102 GLY A O 1
ATOM 834 N N . TYR A 1 103 ? 5.217 3.569 -2.681 1.00 98.69 103 TYR A N 1
ATOM 835 C CA . TYR A 1 103 ? 3.792 3.237 -2.547 1.00 98.69 103 TYR A CA 1
ATOM 836 C C . TYR A 1 103 ? 3.487 1.841 -3.089 1.00 98.69 103 TYR A C 1
ATOM 838 O O . TYR A 1 103 ? 2.899 1.035 -2.380 1.00 98.69 103 TYR A O 1
ATOM 846 N N . GLU A 1 104 ? 3.983 1.519 -4.280 1.00 98.56 104 GLU A N 1
ATOM 847 C CA . GLU A 1 104 ? 3.808 0.193 -4.878 1.00 98.56 104 GLU A CA 1
ATOM 848 C C . GLU A 1 104 ? 4.467 -0.913 -4.044 1.00 98.56 104 GLU A C 1
ATOM 850 O O . GLU A 1 104 ? 3.933 -2.008 -3.888 1.00 98.56 104 GLU A O 1
ATOM 855 N N . GLN A 1 105 ? 5.614 -0.624 -3.419 1.00 98.56 105 GLN A N 1
ATOM 856 C CA . GLN A 1 105 ? 6.221 -1.558 -2.474 1.00 98.56 105 GLN A CA 1
ATOM 857 C C . GLN A 1 105 ? 5.346 -1.784 -1.231 1.00 98.56 105 GLN A C 1
ATOM 859 O O . GLN A 1 105 ? 5.298 -2.906 -0.724 1.00 98.56 105 GLN A O 1
ATOM 864 N N . VAL A 1 106 ? 4.663 -0.741 -0.737 1.00 98.69 106 VAL A N 1
ATOM 865 C CA . VAL A 1 106 ? 3.665 -0.897 0.329 1.00 98.69 106 VAL A CA 1
ATOM 866 C C . VAL A 1 106 ? 2.539 -1.793 -0.154 1.00 98.69 106 VAL A C 1
ATOM 868 O O . VAL A 1 106 ? 2.281 -2.775 0.528 1.00 98.69 106 VAL A O 1
ATOM 871 N N . ALA A 1 107 ? 1.923 -1.498 -1.300 1.00 98.38 107 ALA A N 1
ATOM 872 C CA . ALA A 1 107 ? 0.795 -2.262 -1.831 1.00 98.38 107 ALA A CA 1
ATOM 873 C C . ALA A 1 107 ? 1.133 -3.759 -1.942 1.00 98.38 107 ALA A C 1
ATOM 875 O O . ALA A 1 107 ? 0.481 -4.593 -1.317 1.00 98.38 107 ALA A O 1
ATOM 876 N N . VAL A 1 108 ? 2.257 -4.104 -2.578 1.00 98.56 108 VAL A N 1
ATOM 877 C CA . VAL A 1 108 ? 2.674 -5.506 -2.746 1.00 98.56 108 VAL A CA 1
ATOM 878 C C . VAL A 1 108 ? 2.934 -6.214 -1.410 1.00 98.56 108 VAL A C 1
ATOM 880 O O . VAL A 1 108 ? 2.347 -7.263 -1.130 1.00 98.56 108 VAL A O 1
ATOM 883 N N . ASP A 1 109 ? 3.832 -5.685 -0.572 1.00 98.56 109 ASP A N 1
ATOM 884 C CA . ASP A 1 109 ? 4.266 -6.414 0.627 1.00 98.56 109 ASP A CA 1
ATOM 885 C C . ASP A 1 109 ? 3.240 -6.340 1.772 1.00 98.56 109 ASP A C 1
ATOM 887 O O . ASP A 1 109 ? 3.161 -7.269 2.582 1.00 98.56 109 ASP A O 1
ATOM 891 N N . LEU A 1 110 ? 2.421 -5.283 1.835 1.00 98.69 110 LEU A N 1
ATOM 892 C CA . LEU A 1 110 ? 1.301 -5.196 2.774 1.00 98.69 110 LEU A CA 1
ATOM 893 C C . LEU A 1 110 ? 0.205 -6.179 2.383 1.00 98.69 110 LEU A C 1
ATOM 895 O O . LEU A 1 110 ? -0.184 -6.992 3.219 1.00 98.69 110 LEU A O 1
ATOM 899 N N . THR A 1 111 ? -0.273 -6.144 1.136 1.00 98.69 111 THR A N 1
ATOM 900 C CA . THR A 1 111 ? -1.374 -7.005 0.682 1.00 98.69 111 THR A CA 1
ATOM 901 C C . THR A 1 111 ? -0.995 -8.480 0.811 1.00 98.69 111 THR A C 1
ATOM 903 O O . THR A 1 111 ? -1.786 -9.272 1.329 1.00 98.69 111 THR A O 1
ATOM 906 N N . ALA A 1 112 ? 0.252 -8.848 0.492 1.00 98.69 112 ALA A N 1
ATOM 907 C CA . ALA A 1 112 ? 0.766 -10.196 0.731 1.00 98.69 112 ALA A CA 1
ATOM 908 C C . ALA A 1 112 ? 0.798 -10.578 2.224 1.00 98.69 112 ALA A C 1
ATOM 910 O O . ALA A 1 112 ? 0.431 -11.702 2.581 1.00 98.69 112 ALA A O 1
ATOM 911 N N . ASN A 1 113 ? 1.218 -9.673 3.117 1.00 98.44 113 ASN A N 1
ATOM 912 C CA . ASN A 1 113 ? 1.208 -9.939 4.559 1.00 98.44 113 ASN A CA 1
ATOM 913 C C . ASN A 1 113 ? -0.221 -10.101 5.099 1.00 98.44 113 ASN A C 1
ATOM 915 O O . ASN A 1 113 ? -0.477 -11.019 5.886 1.00 98.44 113 ASN A O 1
ATOM 919 N N . LEU A 1 114 ? -1.149 -9.241 4.668 1.00 98.62 114 LEU A N 1
ATOM 920 C CA . LEU A 1 114 ? -2.555 -9.308 5.056 1.00 98.62 114 LEU A CA 1
ATOM 921 C C . LEU A 1 114 ? -3.171 -10.635 4.614 1.00 98.62 114 LEU A C 1
ATOM 923 O O . LEU A 1 114 ? -3.719 -11.336 5.459 1.00 98.62 114 LEU A O 1
ATOM 927 N N . ALA A 1 115 ? -3.006 -11.022 3.346 1.00 98.62 115 ALA A N 1
ATOM 928 C CA . ALA A 1 115 ? -3.585 -12.245 2.793 1.00 98.62 115 ALA A CA 1
ATOM 929 C C . ALA A 1 115 ? -3.084 -13.514 3.507 1.00 98.62 115 ALA A C 1
ATOM 931 O O . ALA A 1 115 ? -3.878 -14.375 3.893 1.00 98.62 115 ALA A O 1
ATOM 932 N N . GLN A 1 116 ? -1.781 -13.604 3.792 1.00 98.00 116 GLN A N 1
ATOM 933 C CA . GLN A 1 116 ? -1.200 -14.734 4.533 1.00 98.00 116 GLN A CA 1
ATOM 934 C C . GLN A 1 116 ? -1.718 -14.861 5.975 1.00 98.00 116 GLN A C 1
ATOM 936 O O . GLN A 1 116 ? -1.644 -15.940 6.566 1.00 98.00 116 GLN A O 1
ATOM 941 N N . ASN A 1 117 ? -2.228 -13.768 6.547 1.00 97.19 117 ASN A N 1
ATOM 942 C CA . ASN A 1 117 ? -2.700 -13.688 7.928 1.00 97.19 117 ASN A CA 1
ATOM 943 C C . ASN A 1 117 ? -4.211 -13.419 8.032 1.00 97.19 117 ASN A C 1
ATOM 945 O O . ASN A 1 117 ? -4.685 -13.067 9.116 1.00 97.19 117 ASN A O 1
ATOM 949 N N . GLU A 1 118 ? -4.955 -13.546 6.934 1.00 98.00 118 GLU A N 1
ATOM 950 C CA . GLU A 1 118 ? -6.389 -13.278 6.880 1.00 98.00 118 GLU A CA 1
ATOM 951 C C . GLU A 1 118 ? -7.190 -14.549 7.214 1.00 98.00 118 GLU A C 1
ATOM 953 O O . GLU A 1 118 ? -7.057 -15.554 6.506 1.00 98.00 118 GLU A O 1
ATOM 958 N N . PRO A 1 119 ? -8.007 -14.544 8.287 1.00 97.00 119 PRO A N 1
ATOM 959 C CA . PRO A 1 119 ? -8.813 -15.709 8.640 1.00 97.00 119 PRO A CA 1
ATOM 960 C C . PRO A 1 119 ? -10.052 -15.893 7.748 1.00 97.00 119 PRO A C 1
ATOM 962 O O . PRO A 1 119 ? -10.498 -17.031 7.586 1.00 97.00 119 PRO A O 1
ATOM 965 N N . ASP A 1 120 ? -10.606 -14.832 7.151 1.00 97.56 120 ASP A N 1
ATOM 966 C CA . ASP A 1 120 ? -11.737 -14.952 6.226 1.00 97.56 120 ASP A CA 1
ATOM 967 C C . ASP A 1 120 ? -11.259 -15.356 4.820 1.00 97.56 120 ASP A C 1
ATOM 969 O O . ASP A 1 120 ? -10.595 -14.600 4.113 1.00 97.56 120 ASP A O 1
ATOM 973 N N . GLU A 1 121 ? -11.612 -16.570 4.385 1.00 97.50 121 GLU A N 1
ATOM 974 C CA . GLU A 1 121 ? -11.145 -17.113 3.102 1.00 97.50 121 GLU A CA 1
ATOM 975 C C . GLU A 1 121 ? -11.580 -16.277 1.894 1.00 97.50 121 GLU A C 1
ATOM 977 O O . GLU A 1 121 ? -10.851 -16.215 0.900 1.00 97.50 121 GLU A O 1
ATOM 982 N N . TYR A 1 122 ? -12.757 -15.650 1.961 1.00 98.00 122 TYR A N 1
ATOM 983 C CA . TYR A 1 122 ? -13.244 -14.817 0.873 1.00 98.00 122 TYR A CA 1
ATOM 984 C C . TYR A 1 122 ? -12.480 -13.494 0.837 1.00 98.00 122 TYR A C 1
ATOM 986 O O . TYR A 1 122 ? -12.037 -13.083 -0.233 1.00 98.00 122 TYR A O 1
ATOM 994 N N . PHE A 1 123 ? -12.254 -12.850 1.983 1.00 98.38 123 PHE A N 1
ATOM 995 C CA . PHE A 1 123 ? -11.481 -11.613 2.027 1.00 98.38 123 PHE A CA 1
ATOM 996 C C . PHE A 1 123 ? -10.011 -11.838 1.655 1.00 98.38 123 PHE A C 1
ATOM 998 O O . PHE A 1 123 ? -9.454 -11.042 0.899 1.00 98.38 123 PHE A O 1
ATOM 1005 N N . ARG A 1 124 ? -9.417 -12.975 2.047 1.00 98.50 124 ARG A N 1
ATOM 1006 C CA . ARG A 1 124 ? -8.104 -13.405 1.540 1.00 98.50 124 ARG A CA 1
ATOM 1007 C C . ARG A 1 124 ? -8.092 -13.489 0.015 1.00 98.50 124 ARG A C 1
ATOM 1009 O O . ARG A 1 124 ? -7.194 -12.951 -0.617 1.00 98.50 124 ARG A O 1
ATOM 1016 N N . GLN A 1 125 ? -9.107 -14.113 -0.579 1.00 98.50 125 GLN A N 1
ATOM 1017 C CA . GLN A 1 125 ? -9.235 -14.216 -2.032 1.00 98.50 125 GLN A CA 1
ATOM 1018 C C . GLN A 1 125 ? -9.384 -12.837 -2.713 1.00 98.50 125 GLN A C 1
ATOM 1020 O O . GLN A 1 125 ? -8.903 -12.657 -3.831 1.00 98.50 125 GLN A O 1
ATOM 1025 N N . VAL A 1 126 ? -10.019 -11.854 -2.062 1.00 98.50 126 VAL A N 1
ATOM 1026 C CA . VAL A 1 126 ? -10.077 -10.467 -2.564 1.00 98.50 126 VAL A CA 1
ATOM 1027 C C . VAL A 1 126 ? -8.688 -9.816 -2.552 1.00 98.50 126 VAL A C 1
ATOM 1029 O O . VAL A 1 126 ? -8.327 -9.177 -3.539 1.00 98.50 126 VAL A O 1
ATOM 1032 N N . LEU A 1 127 ? -7.913 -10.008 -1.479 1.00 98.75 127 LEU A N 1
ATOM 1033 C CA . LEU A 1 127 ? -6.534 -9.514 -1.363 1.00 98.75 127 LEU A CA 1
ATOM 1034 C C . LEU A 1 127 ? -5.621 -10.158 -2.420 1.00 98.75 127 LEU A C 1
ATOM 1036 O O . LEU A 1 127 ? -4.928 -9.451 -3.144 1.00 98.75 127 LEU A O 1
ATOM 1040 N N . ASP A 1 128 ? -5.676 -11.484 -2.579 1.00 98.56 128 ASP A N 1
ATOM 1041 C CA . ASP A 1 128 ? -4.884 -12.210 -3.584 1.00 98.56 128 ASP A CA 1
ATOM 1042 C C . ASP A 1 128 ? -5.197 -11.747 -5.014 1.00 98.56 128 ASP A C 1
ATOM 1044 O O . ASP A 1 128 ? -4.306 -11.661 -5.858 1.00 98.56 128 ASP A O 1
ATOM 1048 N N . PHE A 1 129 ? -6.464 -11.429 -5.296 1.00 97.94 129 PHE A N 1
ATOM 1049 C CA . PHE A 1 129 ? -6.890 -10.956 -6.611 1.00 97.94 129 PHE A CA 1
ATOM 1050 C C . PHE A 1 129 ? -6.377 -9.550 -6.958 1.00 97.94 129 PHE A C 1
ATOM 1052 O O . PHE A 1 129 ? -6.165 -9.275 -8.138 1.00 97.94 129 PHE A O 1
ATOM 1059 N N . ALA A 1 130 ? -6.222 -8.661 -5.975 1.00 97.44 130 ALA A N 1
ATOM 1060 C CA . ALA A 1 130 ? -5.683 -7.315 -6.193 1.00 97.44 130 ALA A CA 1
ATOM 1061 C C . ALA A 1 130 ? -4.146 -7.296 -6.171 1.00 97.44 130 ALA A C 1
ATOM 1063 O O . ALA A 1 130 ? -3.543 -6.603 -6.980 1.00 97.44 130 ALA A O 1
ATOM 1064 N N . LEU A 1 131 ? -3.509 -8.148 -5.358 1.00 98.31 131 LEU A N 1
ATOM 1065 C CA . LEU A 1 131 ? -2.050 -8.194 -5.193 1.00 98.31 131 LEU A CA 1
ATOM 1066 C C . LEU A 1 131 ? -1.267 -8.291 -6.515 1.00 98.31 131 LEU A C 1
ATOM 1068 O O . LEU A 1 131 ? -0.197 -7.704 -6.643 1.00 98.31 131 LEU A O 1
ATOM 1072 N N . LEU A 1 132 ? -1.754 -9.050 -7.502 1.00 95.38 132 LEU A N 1
ATOM 1073 C CA . LEU A 1 132 ? -1.065 -9.157 -8.794 1.00 95.38 132 LEU A CA 1
ATOM 1074 C C . LEU A 1 132 ? -1.224 -7.932 -9.710 1.00 95.38 132 LEU A C 1
ATOM 1076 O O . LEU A 1 132 ? -0.436 -7.813 -10.649 1.00 95.38 132 LEU A O 1
ATOM 1080 N N . GLU A 1 133 ? -2.234 -7.091 -9.470 1.00 97.62 133 GLU A N 1
ATOM 1081 C CA . GLU A 1 133 ? -2.436 -5.800 -10.147 1.00 97.62 133 GLU A CA 1
ATOM 1082 C C . GLU A 1 133 ? -1.417 -4.794 -9.574 1.00 97.62 133 GLU A C 1
ATOM 1084 O O . GLU A 1 133 ? -0.564 -4.305 -10.313 1.00 97.62 133 GLU A O 1
ATOM 1089 N N . ASP A 1 134 ? -1.348 -4.654 -8.242 1.00 97.31 134 ASP A N 1
ATOM 1090 C CA . ASP A 1 134 ? -0.331 -3.839 -7.540 1.00 97.31 134 ASP A CA 1
ATOM 1091 C C . ASP A 1 134 ? 1.101 -4.252 -7.920 1.00 97.31 134 ASP A C 1
ATOM 1093 O O . ASP A 1 134 ? 2.009 -3.442 -8.132 1.00 97.31 134 ASP A O 1
ATOM 1097 N N . PHE A 1 135 ? 1.322 -5.561 -8.057 1.00 97.69 135 PHE A N 1
ATOM 1098 C CA . PHE A 1 135 ? 2.609 -6.089 -8.486 1.00 97.69 135 PHE A CA 1
ATOM 1099 C C . PHE A 1 135 ? 2.970 -5.686 -9.924 1.00 97.69 135 PHE A C 1
ATOM 1101 O O . PHE A 1 135 ? 4.139 -5.404 -10.208 1.00 97.69 135 PHE A O 1
ATOM 1108 N N . ASP A 1 136 ? 1.993 -5.626 -10.836 1.00 98.50 136 ASP A N 1
ATOM 1109 C CA . ASP A 1 136 ? 2.216 -5.122 -12.194 1.00 98.50 136 ASP A CA 1
ATOM 1110 C C . ASP A 1 136 ? 2.439 -3.606 -12.191 1.00 98.50 136 ASP A C 1
ATOM 1112 O O . ASP A 1 136 ? 3.327 -3.127 -12.902 1.00 98.50 136 ASP A O 1
ATOM 1116 N N . HIS A 1 137 ? 1.724 -2.848 -11.356 1.00 98.69 137 HIS A N 1
ATOM 1117 C CA . HIS A 1 137 ? 1.914 -1.403 -11.207 1.00 98.69 137 HIS A CA 1
ATOM 1118 C C . HIS A 1 137 ? 3.349 -1.051 -10.795 1.00 98.69 137 HIS A C 1
ATOM 1120 O O . HIS A 1 137 ? 3.976 -0.186 -11.425 1.00 98.69 137 HIS A O 1
ATOM 1126 N N . LEU A 1 138 ? 3.923 -1.778 -9.825 1.00 98.56 138 LEU A N 1
ATOM 1127 C CA . LEU A 1 138 ? 5.338 -1.661 -9.448 1.00 98.56 138 LEU A CA 1
ATOM 1128 C C . LEU A 1 138 ? 6.263 -1.805 -10.665 1.00 98.56 138 LEU A C 1
ATOM 1130 O O . LEU A 1 138 ? 7.201 -1.022 -10.843 1.00 98.56 138 LEU A O 1
ATOM 1134 N N . PHE A 1 139 ? 5.990 -2.782 -11.530 1.00 98.50 139 PHE A N 1
ATOM 1135 C CA . PHE A 1 139 ? 6.740 -2.986 -12.765 1.00 98.50 139 PHE A CA 1
ATOM 1136 C C . PHE A 1 139 ? 6.542 -1.840 -13.769 1.00 98.50 139 PHE A C 1
ATOM 1138 O O . PHE A 1 139 ? 7.532 -1.320 -14.295 1.00 98.50 139 PHE A O 1
ATOM 1145 N N . ARG A 1 140 ? 5.307 -1.375 -13.999 1.00 98.44 140 ARG A N 1
ATOM 1146 C CA . ARG A 1 140 ? 5.028 -0.265 -14.934 1.00 98.44 140 ARG A CA 1
ATOM 1147 C C . ARG A 1 140 ? 5.690 1.037 -14.498 1.00 98.44 140 ARG A C 1
ATOM 1149 O O . ARG A 1 140 ? 6.291 1.729 -15.327 1.00 98.44 140 ARG A O 1
ATOM 1156 N N . TYR A 1 141 ? 5.615 1.377 -13.213 1.00 98.62 141 TYR A N 1
ATOM 1157 C CA . TYR A 1 141 ? 6.308 2.548 -12.679 1.00 98.62 141 TYR A CA 1
ATOM 1158 C C . TYR A 1 141 ? 7.822 2.354 -12.633 1.00 98.62 141 TYR A C 1
ATOM 1160 O O . TYR A 1 141 ? 8.550 3.328 -12.829 1.00 98.62 141 TYR A O 1
ATOM 1168 N N . GLY A 1 142 ? 8.304 1.120 -12.458 1.00 98.00 142 GLY A N 1
ATOM 1169 C CA . GLY A 1 142 ? 9.716 0.777 -12.608 1.00 98.00 142 GLY A CA 1
ATOM 1170 C C . GLY A 1 142 ? 10.237 1.142 -13.997 1.00 98.00 142 GLY A C 1
ATOM 1171 O O . GLY A 1 142 ? 11.184 1.921 -14.117 1.00 98.00 142 GLY A O 1
ATOM 1172 N N . CYS A 1 143 ? 9.534 0.708 -15.046 1.00 97.69 143 CYS A N 1
ATOM 1173 C CA . CYS A 1 143 ? 9.828 1.111 -16.420 1.00 97.69 143 CYS A CA 1
ATOM 1174 C C . CYS A 1 143 ? 9.752 2.635 -16.604 1.00 97.69 143 CYS A C 1
ATOM 1176 O O . CYS A 1 143 ? 10.606 3.227 -17.263 1.00 97.69 143 CYS A O 1
ATOM 1178 N N . LEU A 1 144 ? 8.764 3.315 -16.007 1.00 97.56 144 LEU A N 1
ATOM 1179 C CA . LEU A 1 144 ? 8.685 4.777 -16.079 1.00 97.56 144 LEU A CA 1
ATOM 1180 C C . LEU A 1 144 ? 9.909 5.454 -15.435 1.00 97.56 144 LEU A C 1
ATOM 1182 O O . LEU A 1 144 ? 10.425 6.429 -15.988 1.00 97.56 144 LEU A O 1
ATOM 1186 N N . MET A 1 145 ? 10.374 4.954 -14.289 1.00 96.56 145 MET A N 1
ATOM 1187 C CA . MET A 1 145 ? 11.540 5.478 -13.576 1.00 96.56 145 MET A CA 1
ATOM 1188 C C . MET A 1 145 ? 12.819 5.328 -14.405 1.00 96.56 145 MET A C 1
ATOM 1190 O O . MET A 1 145 ? 13.578 6.292 -14.535 1.00 96.56 145 MET A O 1
ATOM 1194 N N . GLU A 1 146 ? 13.017 4.175 -15.040 1.00 93.94 146 GLU A N 1
ATOM 1195 C CA . GLU A 1 146 ? 14.136 3.944 -15.961 1.00 93.94 146 GLU A CA 1
ATOM 1196 C C . GLU A 1 146 ? 14.086 4.912 -17.150 1.00 93.94 146 GLU A C 1
ATOM 1198 O O . GLU A 1 146 ? 15.069 5.590 -17.454 1.00 93.94 146 GLU A O 1
ATOM 1203 N N . LEU A 1 147 ? 12.916 5.057 -17.777 1.00 92.38 147 LEU A N 1
ATOM 1204 C CA . LEU A 1 147 ? 12.708 5.944 -18.925 1.00 92.38 147 LEU A CA 1
ATOM 1205 C C . LEU A 1 147 ? 12.954 7.422 -18.609 1.00 92.38 147 LEU A C 1
ATOM 1207 O O . LEU A 1 147 ? 13.479 8.166 -19.441 1.00 92.38 147 LEU A O 1
ATOM 1211 N N . MET A 1 148 ? 12.488 7.878 -17.447 1.00 92.38 148 MET A N 1
ATOM 1212 C CA . MET A 1 148 ? 12.493 9.296 -17.091 1.00 92.38 148 MET A CA 1
ATOM 1213 C C . MET A 1 148 ? 13.767 9.731 -16.383 1.00 92.38 148 MET A C 1
ATOM 1215 O O . MET A 1 148 ? 14.216 10.863 -16.579 1.00 92.38 148 MET A O 1
ATOM 1219 N N . GLU A 1 149 ? 14.318 8.863 -15.541 1.00 91.44 149 GLU A N 1
ATOM 1220 C CA . GLU A 1 149 ? 15.413 9.204 -14.637 1.00 91.44 149 GLU A CA 1
ATOM 1221 C C . GLU A 1 149 ? 16.679 8.382 -14.889 1.00 91.44 149 GLU A C 1
ATOM 1223 O O . GLU A 1 149 ? 17.734 8.754 -14.374 1.00 91.44 149 GLU A O 1
ATOM 1228 N N . GLY A 1 150 ? 16.613 7.309 -15.687 1.00 86.50 150 GLY A N 1
ATOM 1229 C CA . GLY A 1 150 ? 17.752 6.423 -15.944 1.00 86.50 150 GLY A CA 1
ATOM 1230 C C . GLY A 1 150 ? 18.241 5.690 -14.694 1.00 86.50 150 GLY A C 1
ATOM 1231 O O . GLY A 1 150 ? 19.427 5.374 -14.606 1.00 86.50 150 GLY A O 1
ATOM 1232 N N . LYS A 1 151 ? 17.355 5.492 -13.713 1.00 87.81 151 LYS A N 1
ATOM 1233 C CA . LYS A 1 151 ? 17.647 4.840 -12.433 1.00 87.81 151 LYS A CA 1
ATOM 1234 C C . LYS A 1 151 ? 17.005 3.465 -12.376 1.00 87.81 151 LYS A C 1
ATOM 1236 O O . LYS A 1 151 ? 15.889 3.300 -12.861 1.00 87.81 151 LYS A O 1
ATOM 1241 N N . ASP A 1 152 ? 17.686 2.530 -11.722 1.00 91.06 152 ASP A N 1
ATOM 1242 C CA . ASP A 1 152 ? 17.137 1.208 -11.431 1.00 91.06 152 ASP A CA 1
ATOM 1243 C C . ASP A 1 152 ? 16.105 1.339 -10.294 1.00 91.06 152 ASP A C 1
ATOM 1245 O O . ASP A 1 152 ? 16.454 1.824 -9.211 1.00 91.06 152 ASP A O 1
ATOM 1249 N N . PRO A 1 153 ? 14.840 0.923 -10.481 1.00 93.69 153 PRO A N 1
ATOM 1250 C CA . PRO A 1 153 ? 13.839 0.982 -9.417 1.00 93.69 153 PRO A CA 1
ATOM 1251 C C . PRO A 1 153 ? 14.202 0.102 -8.204 1.00 93.69 153 PRO A C 1
ATOM 1253 O O . PRO A 1 153 ? 13.724 0.358 -7.093 1.00 93.69 153 PRO A O 1
ATOM 1256 N N . ASN A 1 154 ? 15.121 -0.863 -8.349 1.00 93.44 154 ASN A N 1
ATOM 1257 C CA . ASN A 1 154 ? 15.693 -1.590 -7.213 1.00 93.44 154 ASN A CA 1
ATOM 1258 C C . ASN A 1 154 ? 16.558 -0.717 -6.297 1.00 93.44 154 ASN A C 1
ATOM 1260 O O . ASN A 1 154 ? 16.811 -1.124 -5.165 1.00 93.44 154 ASN A O 1
ATOM 1264 N N . GLU A 1 155 ? 16.980 0.484 -6.702 1.00 91.81 155 GLU A N 1
ATOM 1265 C CA . GLU A 1 155 ? 17.582 1.450 -5.769 1.00 91.81 155 GLU A CA 1
ATOM 1266 C C . GLU A 1 155 ? 16.591 1.846 -4.659 1.00 91.81 155 GLU A C 1
ATOM 1268 O O . GLU A 1 155 ? 16.997 2.136 -3.533 1.00 91.81 155 GLU A O 1
ATOM 1273 N N . VAL A 1 156 ? 15.284 1.807 -4.952 1.00 95.88 156 VAL A N 1
ATOM 1274 C CA . VAL A 1 156 ? 14.216 2.088 -3.988 1.00 95.88 156 VAL A CA 1
ATOM 1275 C C . VAL A 1 156 ? 13.847 0.820 -3.221 1.00 95.88 156 VAL A C 1
ATOM 1277 O O . VAL A 1 156 ? 13.907 0.829 -1.988 1.00 95.88 156 VAL A O 1
ATOM 1280 N N . THR A 1 157 ? 13.499 -0.276 -3.906 1.00 95.81 157 THR A N 1
ATOM 1281 C CA . THR A 1 157 ? 13.026 -1.519 -3.251 1.00 95.81 157 THR A CA 1
ATOM 1282 C C . THR A 1 157 ? 14.142 -2.311 -2.562 1.00 95.81 157 THR A C 1
ATOM 1284 O O . THR A 1 157 ? 13.863 -3.152 -1.704 1.00 95.81 157 THR A O 1
ATOM 1287 N N . GLN A 1 158 ? 15.401 -2.053 -2.933 1.00 93.44 158 GLN A N 1
ATOM 1288 C CA . GLN A 1 158 ? 16.616 -2.767 -2.516 1.00 93.44 158 GLN A CA 1
ATOM 1289 C C . GLN A 1 158 ? 16.527 -4.287 -2.726 1.00 93.44 158 GLN A C 1
ATOM 1291 O O . GLN A 1 158 ? 17.118 -5.072 -1.984 1.00 93.44 158 GLN A O 1
ATOM 1296 N N . GLY A 1 159 ? 15.766 -4.716 -3.740 1.00 92.31 159 GLY A N 1
ATOM 1297 C CA . GLY A 1 159 ? 15.587 -6.123 -4.097 1.00 92.31 159 GLY A CA 1
ATOM 1298 C C . GLY A 1 159 ? 14.792 -6.948 -3.080 1.00 92.31 159 GLY A C 1
ATOM 1299 O O . GLY A 1 159 ? 14.768 -8.178 -3.199 1.00 92.31 159 GLY A O 1
ATOM 1300 N N . LEU A 1 160 ? 14.158 -6.314 -2.086 1.00 96.06 160 LEU A N 1
ATOM 1301 C CA . LEU A 1 160 ? 13.274 -6.991 -1.130 1.00 96.06 160 LEU A CA 1
ATOM 1302 C C . LEU A 1 160 ? 11.956 -7.405 -1.797 1.00 96.06 160 LEU A C 1
ATOM 1304 O O . LEU A 1 160 ? 11.487 -8.520 -1.585 1.00 96.06 160 LEU A O 1
ATOM 1308 N N . THR A 1 161 ? 11.460 -6.563 -2.699 1.00 96.69 161 THR A N 1
ATOM 1309 C CA . THR A 1 161 ? 10.261 -6.787 -3.516 1.00 96.69 161 THR A CA 1
ATOM 1310 C C . THR A 1 161 ? 10.698 -6.972 -4.966 1.00 96.69 161 THR A C 1
ATOM 1312 O O . THR A 1 161 ? 11.513 -6.194 -5.468 1.00 96.69 161 THR A O 1
ATOM 1315 N N . GLU A 1 162 ? 10.240 -8.041 -5.622 1.00 93.06 162 GLU A N 1
ATOM 1316 C CA . GLU A 1 162 ? 10.559 -8.277 -7.037 1.00 93.06 162 GLU A CA 1
ATOM 1317 C C . GLU A 1 162 ? 9.868 -7.241 -7.932 1.00 93.06 162 GLU A C 1
ATOM 1319 O O . GLU A 1 162 ? 8.777 -6.784 -7.619 1.00 93.06 162 GLU A O 1
ATOM 1324 N N . ILE A 1 163 ? 10.497 -6.904 -9.059 1.00 94.19 163 ILE A N 1
ATOM 1325 C CA . ILE A 1 163 ? 9.944 -5.988 -10.062 1.00 94.19 163 ILE A CA 1
ATOM 1326 C C . ILE A 1 163 ? 9.910 -6.742 -11.389 1.00 94.19 163 ILE A C 1
ATOM 1328 O O . ILE A 1 163 ? 10.945 -6.927 -12.033 1.00 94.19 163 ILE A O 1
ATOM 1332 N N . LYS A 1 164 ? 8.734 -7.249 -11.759 1.00 92.88 164 LYS A N 1
ATOM 1333 C CA . LYS A 1 164 ? 8.488 -7.977 -13.012 1.00 92.88 164 LYS A CA 1
ATOM 1334 C C . LYS A 1 164 ? 6.989 -7.932 -13.349 1.00 92.88 164 LYS A C 1
ATOM 1336 O O . LYS A 1 164 ? 6.207 -7.612 -12.461 1.00 92.88 164 LYS A O 1
ATOM 1341 N N . PRO A 1 165 ? 6.588 -8.264 -14.587 1.00 93.00 165 PRO A N 1
ATOM 1342 C CA . PRO A 1 165 ? 5.185 -8.198 -14.988 1.00 93.00 165 PRO A CA 1
ATOM 1343 C C . PRO A 1 165 ? 4.260 -9.053 -14.108 1.00 93.00 165 PRO A C 1
ATOM 1345 O O . PRO A 1 165 ? 4.607 -10.191 -13.772 1.00 93.00 165 PRO A O 1
ATOM 1348 N N . GLY A 1 166 ? 3.086 -8.504 -13.795 1.00 94.31 166 GLY A N 1
ATOM 1349 C CA . GLY A 1 166 ? 1.964 -9.177 -13.141 1.00 94.31 166 GLY A CA 1
ATOM 1350 C C . GLY A 1 166 ? 0.817 -9.450 -14.118 1.00 94.31 166 GLY A C 1
ATOM 1351 O O . GLY A 1 166 ? 1.055 -9.834 -15.271 1.00 94.31 166 GLY A O 1
ATOM 1352 N N . ARG A 1 167 ? -0.438 -9.253 -13.682 1.00 95.62 167 ARG A N 1
ATOM 1353 C CA . ARG A 1 167 ? -1.555 -9.145 -14.641 1.00 95.62 167 ARG A CA 1
ATOM 1354 C C . ARG A 1 167 ? -1.312 -7.880 -15.460 1.00 95.62 167 ARG A C 1
ATOM 1356 O O . ARG A 1 167 ? -1.033 -6.860 -14.862 1.00 95.62 167 ARG A O 1
ATOM 1363 N N . PRO A 1 168 ? -1.384 -7.897 -16.797 1.00 95.94 168 PRO A N 1
ATOM 1364 C CA . PRO A 1 168 ? -1.161 -6.669 -17.545 1.00 95.94 168 PRO A CA 1
ATOM 1365 C C . PRO A 1 168 ? -2.189 -5.598 -17.166 1.00 95.94 168 PRO A C 1
ATOM 1367 O O . PRO A 1 168 ? -3.379 -5.863 -17.307 1.00 95.94 168 PRO A O 1
ATOM 1370 N N . THR A 1 169 ? -1.747 -4.386 -16.816 1.00 97.56 169 THR A N 1
ATOM 1371 C CA . THR A 1 169 ? -2.623 -3.244 -16.459 1.00 97.56 169 THR A CA 1
ATOM 1372 C C . THR A 1 169 ? -3.786 -3.013 -17.436 1.00 97.56 169 THR A C 1
ATOM 1374 O O . THR A 1 169 ? -4.908 -2.693 -17.048 1.00 97.56 169 THR A O 1
ATOM 1377 N N . ALA A 1 170 ? -3.568 -3.255 -18.733 1.00 96.19 170 ALA A N 1
ATOM 1378 C CA . ALA A 1 170 ? -4.612 -3.158 -19.755 1.00 96.19 170 ALA A CA 1
ATOM 1379 C C . ALA A 1 170 ? -5.792 -4.139 -19.546 1.00 96.19 170 ALA A C 1
ATOM 1381 O O . ALA A 1 170 ? -6.876 -3.920 -20.086 1.00 96.19 170 ALA A O 1
ATOM 1382 N N . GLU A 1 171 ? -5.602 -5.222 -18.797 1.00 96.00 171 GLU A N 1
ATOM 1383 C CA . GLU A 1 171 ? -6.601 -6.258 -18.510 1.00 96.00 171 GLU A CA 1
ATOM 1384 C C . GLU A 1 171 ? -7.281 -6.106 -17.139 1.00 96.00 171 GLU A C 1
ATOM 1386 O O . GLU A 1 171 ? -8.134 -6.928 -16.789 1.00 96.00 171 GLU A O 1
ATOM 1391 N N . GLU A 1 172 ? -6.894 -5.098 -16.359 1.00 97.31 172 GLU A N 1
ATOM 1392 C CA . GLU A 1 172 ? -7.349 -4.896 -14.976 1.00 97.31 172 GLU A CA 1
ATOM 1393 C C . GLU A 1 172 ? -8.609 -4.037 -14.889 1.00 97.31 172 GLU A C 1
ATOM 1395 O O . GLU A 1 172 ? -9.420 -4.194 -13.972 1.00 97.31 172 GLU A O 1
ATOM 1400 N N . HIS A 1 173 ? -8.796 -3.132 -15.856 1.00 97.25 173 HIS A N 1
ATOM 1401 C CA . HIS A 1 173 ? -9.959 -2.249 -15.909 1.00 97.25 173 HIS A CA 1
ATOM 1402 C C . HIS A 1 173 ? -11.248 -3.067 -15.937 1.00 97.25 173 HIS A C 1
ATOM 1404 O O . HIS A 1 173 ? -11.469 -3.878 -16.835 1.00 97.25 173 HIS A O 1
ATOM 1410 N N . ARG A 1 174 ? -12.152 -2.812 -14.998 1.00 95.62 174 ARG A N 1
ATOM 1411 C CA . ARG A 1 174 ? -13.455 -3.482 -14.939 1.00 95.62 174 ARG A CA 1
ATOM 1412 C C . ARG A 1 174 ? -14.580 -2.466 -14.858 1.00 95.62 174 ARG A C 1
ATOM 1414 O O . ARG A 1 174 ? -14.416 -1.324 -14.447 1.00 95.62 174 ARG A O 1
ATOM 1421 N N . HIS A 1 175 ? -15.751 -2.884 -15.317 1.00 97.31 175 HIS A N 1
ATOM 1422 C CA . HIS A 1 175 ? -16.966 -2.116 -15.137 1.00 97.31 175 HIS A CA 1
ATOM 1423 C C . HIS A 1 175 ? -17.245 -1.981 -13.626 1.00 97.31 175 HIS A C 1
ATOM 1425 O O . HIS A 1 175 ? -17.167 -2.993 -12.930 1.00 97.31 175 HIS A O 1
ATOM 1431 N N . PRO A 1 176 ? -17.675 -0.812 -13.110 1.00 96.44 176 PRO A N 1
ATOM 1432 C CA . PRO A 1 176 ? -17.817 -0.604 -11.662 1.00 96.44 176 PRO A CA 1
ATOM 1433 C C . PRO A 1 176 ? -18.749 -1.579 -10.925 1.00 96.44 176 PRO A C 1
ATOM 1435 O O . PRO A 1 176 ? -18.661 -1.772 -9.721 1.00 96.44 176 PRO A O 1
ATOM 1438 N N . PHE A 1 177 ? -19.669 -2.237 -11.633 1.00 95.31 177 PHE A N 1
ATOM 1439 C CA . PHE A 1 177 ? -20.520 -3.274 -11.025 1.00 95.31 177 PHE A CA 1
ATOM 1440 C C . PHE A 1 177 ? -19.749 -4.540 -10.642 1.00 95.31 177 PHE A C 1
ATOM 1442 O O . PHE A 1 177 ? -20.164 -5.244 -9.724 1.00 95.31 177 PHE A O 1
ATOM 1449 N N . ASP A 1 178 ? -18.623 -4.796 -11.302 1.00 95.50 178 ASP A N 1
ATOM 1450 C CA . ASP A 1 178 ? -17.742 -5.921 -11.012 1.00 95.50 178 ASP A CA 1
ATOM 1451 C C . ASP A 1 178 ? -16.746 -5.593 -9.882 1.00 95.50 178 ASP A C 1
ATOM 1453 O O . ASP A 1 178 ? -15.902 -6.419 -9.537 1.00 95.50 178 ASP A O 1
ATOM 1457 N N . GLU A 1 179 ? -16.836 -4.411 -9.266 1.00 94.50 179 GLU A N 1
ATOM 1458 C CA . GLU A 1 179 ? -16.112 -4.053 -8.037 1.00 94.50 179 GLU A CA 1
ATOM 1459 C C . GLU A 1 179 ? -16.851 -4.528 -6.782 1.00 94.50 179 GLU A C 1
ATOM 1461 O O . GLU A 1 179 ? -16.230 -4.720 -5.748 1.00 94.50 179 GLU A O 1
ATOM 1466 N N . ILE A 1 180 ? -18.156 -4.795 -6.877 1.00 95.00 180 ILE A N 1
ATOM 1467 C CA . ILE A 1 180 ? -18.997 -5.187 -5.740 1.00 95.00 180 ILE A CA 1
ATOM 1468 C C . ILE A 1 180 ? -18.583 -6.572 -5.214 1.00 95.00 180 ILE A C 1
ATOM 1470 O O . ILE A 1 180 ? -18.384 -7.521 -5.980 1.00 95.00 180 ILE A O 1
ATOM 1474 N N . ARG A 1 181 ? -18.467 -6.711 -3.893 1.00 96.88 181 ARG A N 1
ATOM 1475 C CA . ARG A 1 181 ? -18.002 -7.902 -3.171 1.00 96.88 181 ARG A CA 1
ATOM 1476 C C . ARG A 1 181 ? -19.054 -8.403 -2.176 1.00 96.88 181 ARG A C 1
ATOM 1478 O O . ARG A 1 181 ? -20.180 -7.899 -2.073 1.00 96.88 181 ARG A O 1
ATOM 1485 N N . ARG A 1 182 ? -18.747 -9.516 -1.508 1.00 96.19 182 ARG A N 1
ATOM 1486 C CA . ARG A 1 182 ? -19.480 -9.952 -0.317 1.00 96.19 182 ARG A CA 1
ATOM 1487 C C . ARG A 1 182 ? -19.025 -9.098 0.868 1.00 96.19 182 ARG A C 1
ATOM 1489 O O . ARG A 1 182 ? -17.833 -8.878 1.041 1.00 96.19 182 ARG A O 1
ATOM 1496 N N . GLN A 1 183 ? -19.995 -8.653 1.654 1.00 96.44 183 GLN A N 1
ATOM 1497 C CA . GLN A 1 183 ? -19.782 -7.826 2.836 1.00 96.44 183 GLN A CA 1
ATOM 1498 C C . GLN A 1 183 ? -19.467 -8.702 4.047 1.00 96.44 183 GLN A C 1
ATOM 1500 O O . GLN A 1 183 ? -20.027 -9.794 4.190 1.00 96.44 183 GLN A O 1
ATOM 1505 N N . LEU A 1 184 ? -18.607 -8.197 4.924 1.00 92.81 184 LEU A N 1
ATOM 1506 C CA . LEU A 1 184 ? -18.362 -8.757 6.245 1.00 92.81 184 LEU A CA 1
ATOM 1507 C C . LEU A 1 184 ? -19.622 -8.641 7.118 1.00 92.81 184 LEU A C 1
ATOM 1509 O O . LEU A 1 184 ? -20.392 -7.689 7.006 1.00 92.81 184 LEU A O 1
ATOM 1513 N N . ASP A 1 185 ? -19.806 -9.609 8.016 1.00 89.88 185 ASP A N 1
ATOM 1514 C CA . ASP A 1 185 ? -20.775 -9.529 9.116 1.00 89.88 185 ASP A CA 1
ATOM 1515 C C . ASP A 1 185 ? -20.006 -9.227 10.404 1.00 89.88 185 ASP A C 1
ATOM 1517 O O . ASP A 1 185 ? -19.284 -10.083 10.919 1.00 89.88 185 ASP A O 1
ATOM 1521 N N . ALA A 1 186 ? -20.159 -8.022 10.945 1.00 80.56 186 ALA A N 1
ATOM 1522 C CA . ALA A 1 186 ? -19.431 -7.522 12.105 1.00 80.56 186 ALA A CA 1
ATOM 1523 C C . ALA A 1 186 ? -19.649 -8.366 13.364 1.00 80.56 186 ALA A C 1
ATOM 1525 O O . ALA A 1 186 ? -18.823 -8.309 14.279 1.00 80.56 186 ALA A O 1
ATOM 1526 N N . LYS A 1 187 ? -20.721 -9.164 13.445 1.00 84.25 187 LYS A N 1
ATOM 1527 C CA . LYS A 1 187 ? -20.961 -10.048 14.596 1.00 84.25 187 LYS A CA 1
ATOM 1528 C C . LYS A 1 187 ? -20.155 -11.334 14.528 1.00 84.25 187 LYS A C 1
ATOM 1530 O O . LYS A 1 187 ? -19.848 -11.894 15.578 1.00 84.25 187 LYS A O 1
ATOM 1535 N N . SER A 1 188 ? -19.863 -11.825 13.327 1.00 89.56 188 SER A N 1
ATOM 1536 C CA . SER A 1 188 ? -19.120 -13.075 13.132 1.00 89.56 188 SER A CA 1
ATOM 1537 C C . SER A 1 188 ? -17.688 -12.874 12.654 1.00 89.56 188 SER A C 1
ATOM 1539 O O . SER A 1 188 ? -16.878 -13.776 12.842 1.00 89.56 188 SER A O 1
ATOM 1541 N N . ALA A 1 189 ? -17.375 -11.732 12.040 1.00 94.12 189 ALA A N 1
ATOM 1542 C CA . ALA A 1 189 ? -16.044 -11.424 11.543 1.00 94.12 189 ALA A CA 1
ATOM 1543 C C . ALA A 1 189 ? -15.044 -11.350 12.700 1.00 94.12 189 ALA A C 1
ATOM 1545 O O . ALA A 1 189 ? -15.281 -10.678 13.712 1.00 94.12 189 ALA A O 1
ATOM 1546 N N . GLU A 1 190 ? -13.911 -12.025 12.528 1.00 95.94 190 GLU A N 1
ATOM 1547 C CA . GLU A 1 190 ? -12.823 -11.985 13.493 1.00 95.94 190 GLU A CA 1
ATOM 1548 C C . GLU A 1 190 ? -12.240 -10.571 13.592 1.00 95.94 190 GLU A C 1
ATOM 1550 O O . GLU A 1 190 ? -12.186 -9.824 12.611 1.00 95.94 190 GLU A O 1
ATOM 1555 N N . LEU A 1 191 ? -11.746 -10.205 14.780 1.00 96.81 191 LEU A N 1
ATOM 1556 C CA . LEU A 1 191 ? -11.120 -8.899 14.990 1.00 96.81 191 LEU A CA 1
ATOM 1557 C C . LEU A 1 191 ? -9.980 -8.652 13.991 1.00 96.81 191 LEU A C 1
ATOM 1559 O O . LEU A 1 191 ? -9.853 -7.550 13.468 1.00 96.81 191 LEU A O 1
ATOM 1563 N N . LYS A 1 192 ? -9.187 -9.685 13.675 1.00 97.25 192 LYS A N 1
ATOM 1564 C CA . LYS A 1 192 ? -8.103 -9.588 12.691 1.00 97.25 192 LYS A CA 1
ATOM 1565 C C . LYS A 1 192 ? -8.616 -9.173 11.306 1.00 97.25 192 LYS A C 1
ATOM 1567 O O . LYS A 1 192 ? -8.042 -8.257 10.729 1.00 97.25 192 LYS A O 1
ATOM 1572 N N . THR A 1 193 ? -9.717 -9.752 10.825 1.00 97.81 193 THR A N 1
ATOM 1573 C CA . THR A 1 193 ? -10.355 -9.367 9.553 1.00 97.81 193 THR A CA 1
ATOM 1574 C C . THR A 1 193 ? -10.817 -7.913 9.565 1.00 97.81 193 THR A C 1
ATOM 1576 O O . THR A 1 193 ? -10.557 -7.178 8.617 1.00 97.81 193 THR A O 1
ATOM 1579 N N . LYS A 1 194 ? -11.446 -7.455 10.659 1.00 97.38 194 LYS A N 1
ATOM 1580 C CA . LYS A 1 194 ? -11.893 -6.053 10.800 1.00 97.38 194 LYS A CA 1
ATOM 1581 C C . LYS A 1 194 ? -10.723 -5.067 10.699 1.00 97.38 194 LYS A C 1
ATOM 1583 O O . LYS A 1 194 ? -10.824 -4.043 10.027 1.00 97.38 194 LYS A O 1
ATOM 1588 N N . LEU A 1 195 ? -9.598 -5.387 11.341 1.00 98.12 195 LEU A N 1
ATOM 1589 C CA . LEU A 1 195 ? -8.388 -4.560 11.294 1.00 98.12 195 LEU A CA 1
ATOM 1590 C C . LEU A 1 195 ? -7.690 -4.629 9.926 1.00 98.12 195 LEU A C 1
ATOM 1592 O O . LEU A 1 195 ? -7.275 -3.600 9.394 1.00 98.12 195 LEU A O 1
ATOM 1596 N N . ASN A 1 196 ? -7.619 -5.810 9.307 1.00 98.50 196 ASN A N 1
ATOM 1597 C CA . ASN A 1 196 ? -7.100 -5.964 7.946 1.00 98.50 196 ASN A CA 1
ATOM 1598 C C . ASN A 1 196 ? -7.922 -5.146 6.937 1.00 98.50 196 ASN A C 1
ATOM 1600 O O . ASN A 1 196 ? -7.337 -4.445 6.114 1.00 98.50 196 ASN A O 1
ATOM 1604 N N . TYR A 1 197 ? -9.255 -5.155 7.057 1.00 98.31 197 TYR A N 1
ATOM 1605 C CA . TYR A 1 197 ? -10.161 -4.328 6.255 1.00 98.31 197 TYR A CA 1
ATOM 1606 C C . TYR A 1 197 ? -9.828 -2.836 6.372 1.00 98.31 197 TYR A C 1
ATOM 1608 O O . TYR A 1 197 ? -9.602 -2.171 5.361 1.00 98.31 197 TYR A O 1
ATOM 1616 N N . HIS A 1 198 ? -9.732 -2.302 7.593 1.00 98.25 198 HIS A N 1
ATOM 1617 C CA . HIS A 1 198 ? -9.376 -0.895 7.780 1.00 98.25 198 HIS A CA 1
ATOM 1618 C C . HIS A 1 198 ? -7.969 -0.575 7.277 1.00 98.25 198 HIS A C 1
ATOM 1620 O O . HIS A 1 198 ? -7.741 0.512 6.751 1.00 98.25 198 HIS A O 1
ATOM 1626 N N . THR A 1 199 ? -7.030 -1.505 7.425 1.00 98.75 199 THR A N 1
ATOM 1627 C CA . THR A 1 199 ? -5.654 -1.319 6.965 1.00 98.75 199 THR A CA 1
ATOM 1628 C C . THR A 1 199 ? -5.594 -1.180 5.448 1.00 98.75 199 THR A C 1
ATOM 1630 O O . THR A 1 199 ? -5.051 -0.188 4.963 1.00 98.75 199 THR A O 1
ATOM 1633 N N . ILE A 1 200 ? -6.189 -2.119 4.704 1.00 98.62 200 ILE A N 1
ATOM 1634 C CA . ILE A 1 200 ? -6.104 -2.105 3.242 1.00 98.62 200 ILE A CA 1
ATOM 1635 C C . ILE A 1 200 ? -6.906 -0.951 2.635 1.00 98.62 200 ILE A C 1
ATOM 1637 O O . ILE A 1 200 ? -6.368 -0.213 1.822 1.00 98.62 200 ILE A O 1
ATOM 1641 N N . VAL A 1 201 ? -8.136 -0.691 3.101 1.00 98.31 201 VAL A N 1
ATOM 1642 C CA . VAL A 1 201 ? -8.973 0.394 2.549 1.00 98.31 201 VAL A CA 1
ATOM 1643 C C . VAL A 1 201 ? -8.285 1.755 2.668 1.00 98.31 201 VAL A C 1
ATOM 1645 O O . VAL A 1 201 ? -8.268 2.528 1.711 1.00 98.31 201 VAL A O 1
ATOM 1648 N N . ASN A 1 202 ? -7.703 2.059 3.832 1.00 98.31 202 ASN A N 1
ATOM 1649 C CA . ASN A 1 202 ? -7.027 3.341 4.043 1.00 98.31 202 ASN A CA 1
ATOM 1650 C C . ASN A 1 202 ? -5.663 3.403 3.332 1.00 98.31 202 ASN A C 1
ATOM 1652 O O . ASN A 1 202 ? -5.277 4.475 2.863 1.00 98.31 202 ASN A O 1
ATOM 1656 N N . GLY A 1 203 ? -4.950 2.273 3.229 1.00 97.94 203 GLY A N 1
ATOM 1657 C CA . GLY A 1 203 ? -3.723 2.161 2.438 1.00 97.94 203 GLY A CA 1
ATOM 1658 C C . GLY A 1 203 ? -3.972 2.495 0.966 1.00 97.94 203 GLY A C 1
ATOM 1659 O O . GLY A 1 203 ? -3.371 3.436 0.446 1.00 97.94 203 GLY A O 1
ATOM 1660 N N . GLU A 1 204 ? -4.937 1.818 0.343 1.00 97.56 204 GLU A N 1
ATOM 1661 C CA . GLU A 1 204 ? -5.282 2.029 -1.068 1.00 97.56 204 GLU A CA 1
ATOM 1662 C C . GLU A 1 204 ? -5.850 3.414 -1.339 1.00 97.56 204 GLU A C 1
ATOM 1664 O O . GLU A 1 204 ? -5.507 4.061 -2.330 1.00 97.56 204 GLU A O 1
ATOM 1669 N N . GLN A 1 205 ? -6.682 3.936 -0.432 1.00 97.88 205 GLN A N 1
ATOM 1670 C CA . GLN A 1 205 ? -7.203 5.291 -0.583 1.00 97.88 205 GLN A CA 1
ATOM 1671 C C . GLN A 1 205 ? -6.062 6.313 -0.633 1.00 97.88 205 GLN A C 1
ATOM 1673 O O . GLN A 1 205 ? -6.117 7.258 -1.423 1.00 97.88 205 GLN A O 1
ATOM 1678 N N . GLN A 1 206 ? -5.013 6.128 0.167 1.00 97.38 206 GLN A N 1
ATOM 1679 C CA . GLN A 1 206 ? -3.858 7.015 0.149 1.00 97.38 206 GLN A CA 1
ATOM 1680 C C . GLN A 1 206 ? -3.016 6.862 -1.127 1.00 97.38 206 GLN A C 1
ATOM 1682 O O . GLN A 1 206 ? -2.581 7.886 -1.664 1.00 97.38 206 GLN A O 1
ATOM 1687 N N . THR A 1 207 ? -2.818 5.639 -1.628 1.00 97.50 207 THR A N 1
ATOM 1688 C CA . THR A 1 207 ? -2.162 5.368 -2.923 1.00 97.50 207 THR A CA 1
ATOM 1689 C C . THR A 1 207 ? -2.906 6.070 -4.062 1.00 97.50 207 THR A C 1
ATOM 1691 O O . THR A 1 207 ? -2.333 6.900 -4.779 1.00 97.50 207 THR A O 1
ATOM 1694 N N . MET A 1 208 ? -4.222 5.858 -4.143 1.00 97.69 208 MET A N 1
ATOM 1695 C CA . MET A 1 208 ? -5.111 6.485 -5.119 1.00 97.69 208 MET A CA 1
ATOM 1696 C C . MET A 1 208 ? -5.026 8.017 -5.084 1.00 97.69 208 MET A C 1
ATOM 1698 O O . MET A 1 208 ? -4.829 8.661 -6.120 1.00 97.69 208 MET A O 1
ATOM 1702 N N . LEU A 1 209 ? -5.133 8.621 -3.895 1.00 97.44 209 LEU A N 1
ATOM 1703 C CA . LEU A 1 209 ? -5.030 10.074 -3.729 1.00 97.44 209 LEU A CA 1
ATOM 1704 C C . LEU A 1 209 ? -3.660 10.596 -4.172 1.00 97.44 209 LEU A C 1
ATOM 1706 O O . LEU A 1 209 ? -3.584 11.603 -4.881 1.00 97.44 209 LEU A O 1
ATOM 1710 N N . PHE A 1 210 ? -2.579 9.900 -3.809 1.00 97.81 210 PHE A N 1
ATOM 1711 C CA . PHE A 1 210 ? -1.231 10.291 -4.203 1.00 97.81 210 PHE A CA 1
ATOM 1712 C C . PHE A 1 210 ? -1.092 10.327 -5.733 1.00 97.81 210 PHE A C 1
ATOM 1714 O O . PHE A 1 210 ? -0.617 11.332 -6.271 1.00 97.81 210 PHE A O 1
ATOM 1721 N N . TYR A 1 211 ? -1.572 9.311 -6.454 1.00 98.12 211 TYR A N 1
ATOM 1722 C CA . TYR A 1 211 ? -1.482 9.282 -7.920 1.00 98.12 211 TYR A CA 1
ATOM 1723 C C . TYR A 1 211 ? -2.329 10.368 -8.585 1.00 98.12 211 TYR A C 1
ATOM 1725 O O . TYR A 1 211 ? -1.838 11.049 -9.498 1.00 98.12 211 TYR A O 1
ATOM 1733 N N . LYS A 1 212 ? -3.551 10.612 -8.092 1.00 97.44 212 LYS A N 1
ATOM 1734 C CA . LYS A 1 212 ? -4.429 11.671 -8.625 1.00 97.44 212 LYS A CA 1
ATOM 1735 C C . LYS A 1 212 ? -3.849 13.073 -8.418 1.00 97.44 212 LYS A C 1
ATOM 1737 O O . LYS A 1 212 ? -3.942 13.908 -9.322 1.00 97.44 212 LYS A O 1
ATOM 1742 N N . ASP A 1 213 ? -3.192 13.321 -7.288 1.00 96.62 213 ASP A N 1
ATOM 1743 C CA . ASP A 1 213 ? -2.646 14.643 -6.960 1.00 96.62 213 ASP A CA 1
ATOM 1744 C C . ASP A 1 213 ? -1.289 14.933 -7.624 1.00 96.62 213 ASP A C 1
ATOM 1746 O O . ASP A 1 213 ? -0.968 16.094 -7.921 1.00 96.62 213 ASP A O 1
ATOM 1750 N N . HIS A 1 214 ? -0.498 13.894 -7.912 1.00 96.81 214 HIS A N 1
ATOM 1751 C CA . HIS A 1 214 ? 0.870 14.053 -8.413 1.00 96.81 214 HIS A CA 1
ATOM 1752 C C . HIS A 1 214 ? 1.015 13.798 -9.914 1.00 96.81 214 HIS A C 1
ATOM 1754 O O . HIS A 1 214 ? 1.865 14.429 -10.547 1.00 96.81 214 HIS A O 1
ATOM 1760 N N . GLY A 1 215 ? 0.149 12.990 -10.535 1.00 93.94 215 GLY A N 1
ATOM 1761 C CA . GLY A 1 215 ? 0.194 12.744 -11.982 1.00 93.94 215 GLY A CA 1
ATOM 1762 C C . GLY A 1 215 ? 0.118 14.032 -12.817 1.00 93.94 215 GLY A C 1
ATOM 1763 O O . GLY A 1 215 ? 0.766 14.159 -13.859 1.00 93.94 215 GLY A O 1
ATOM 1764 N N . GLN A 1 216 ? -0.605 15.048 -12.329 1.00 94.81 216 GLN A N 1
ATOM 1765 C CA . GLN A 1 216 ? -0.709 16.357 -12.983 1.00 94.81 216 GLN A CA 1
ATOM 1766 C C . GLN A 1 216 ? 0.575 17.202 -12.926 1.00 94.81 216 GLN A C 1
ATOM 1768 O O . GLN A 1 216 ? 0.705 18.122 -13.736 1.00 94.81 216 GLN A O 1
ATOM 1773 N N . MET A 1 217 ? 1.519 16.890 -12.031 1.00 96.44 217 MET A N 1
ATOM 1774 C CA . MET A 1 217 ? 2.784 17.622 -11.884 1.00 96.44 217 MET A CA 1
ATOM 1775 C C . MET A 1 217 ? 3.799 17.289 -12.986 1.00 96.44 217 MET A C 1
ATOM 1777 O O . MET A 1 217 ? 4.756 18.035 -13.186 1.00 96.44 217 MET A O 1
ATOM 1781 N N . TYR A 1 218 ? 3.594 16.200 -13.731 1.00 94.25 218 TYR A N 1
ATOM 1782 C CA . TYR A 1 218 ? 4.460 15.840 -14.847 1.00 94.25 218 TYR A CA 1
ATOM 1783 C C . TYR A 1 218 ? 4.153 16.649 -16.109 1.00 94.25 218 TYR A C 1
ATOM 1785 O O . TYR A 1 218 ? 3.005 16.746 -16.548 1.00 94.25 218 TYR A O 1
ATOM 1793 N N . GLU A 1 219 ? 5.205 17.155 -16.757 1.00 92.38 219 GLU A N 1
ATOM 1794 C CA . GLU A 1 219 ? 5.123 17.696 -18.121 1.00 92.38 219 GLU A CA 1
ATOM 1795 C C . GLU A 1 219 ? 5.071 16.578 -19.177 1.00 92.38 219 GLU A C 1
ATOM 1797 O O . GLU A 1 219 ? 4.446 16.739 -20.225 1.00 92.38 219 GLU A O 1
ATOM 1802 N N . ASN A 1 220 ? 5.704 15.430 -18.900 1.00 92.00 220 ASN A N 1
ATOM 1803 C CA . ASN A 1 220 ? 5.790 14.300 -19.822 1.00 92.00 220 ASN A CA 1
ATOM 1804 C C . ASN A 1 220 ? 4.395 13.666 -20.050 1.00 92.00 220 ASN A C 1
ATOM 1806 O O . ASN A 1 220 ? 3.820 13.120 -19.107 1.00 92.00 220 ASN A O 1
ATOM 1810 N N . PRO A 1 221 ? 3.851 13.666 -21.286 1.00 94.56 221 PRO A N 1
ATOM 1811 C CA . PRO A 1 221 ? 2.512 13.137 -21.552 1.00 94.56 221 PRO A CA 1
ATOM 1812 C C . PRO A 1 221 ? 2.342 11.642 -21.267 1.00 94.56 221 PRO A C 1
ATOM 1814 O O . PRO A 1 221 ? 1.237 11.219 -20.946 1.00 94.56 221 PRO A O 1
ATOM 1817 N N . MET A 1 222 ? 3.400 10.843 -21.407 1.00 95.12 222 MET A N 1
ATOM 1818 C CA . MET A 1 222 ? 3.376 9.406 -21.123 1.00 95.12 222 MET A CA 1
ATOM 1819 C C . MET A 1 222 ? 3.256 9.163 -19.618 1.00 95.12 222 MET A C 1
ATOM 1821 O O . MET A 1 222 ? 2.360 8.438 -19.208 1.00 95.12 222 MET A O 1
ATOM 1825 N N . ALA A 1 223 ? 4.060 9.857 -18.805 1.00 96.69 223 ALA A N 1
ATOM 1826 C CA . ALA A 1 223 ? 3.946 9.803 -17.347 1.00 96.69 223 ALA A CA 1
ATOM 1827 C C . ALA A 1 223 ? 2.537 10.204 -16.890 1.00 96.69 223 ALA A C 1
ATOM 1829 O O . ALA A 1 223 ? 1.875 9.449 -16.189 1.00 96.69 223 ALA A O 1
ATOM 1830 N N . ARG A 1 224 ? 2.022 11.344 -17.376 1.00 97.81 224 ARG A N 1
ATOM 1831 C CA . ARG A 1 224 ? 0.658 11.803 -17.052 1.00 97.81 224 ARG A CA 1
ATOM 1832 C C . ARG A 1 224 ? -0.401 10.744 -17.356 1.00 97.81 224 ARG A C 1
ATOM 1834 O O . ARG A 1 224 ? -1.332 10.579 -16.575 1.00 97.81 224 ARG A O 1
ATOM 1841 N N . LYS A 1 225 ? -0.284 10.064 -18.501 1.00 97.50 225 LYS A N 1
ATOM 1842 C CA . LYS A 1 225 ? -1.223 9.014 -18.905 1.00 97.50 225 LYS A CA 1
ATOM 1843 C C . LYS A 1 225 ? -1.093 7.760 -18.042 1.00 97.50 225 LYS A C 1
ATOM 1845 O O . LYS A 1 225 ? -2.131 7.230 -17.680 1.00 97.50 225 LYS A O 1
ATOM 1850 N N . LEU A 1 226 ? 0.125 7.339 -17.691 1.00 98.56 226 LEU A N 1
ATOM 1851 C CA . LEU A 1 226 ? 0.339 6.191 -16.803 1.00 98.56 226 LEU A CA 1
ATOM 1852 C C . LEU A 1 226 ? -0.286 6.434 -15.427 1.00 98.56 226 LEU A C 1
ATOM 1854 O O . LEU A 1 226 ? -1.106 5.641 -14.987 1.00 98.56 226 LEU A O 1
ATOM 1858 N N . TYR A 1 227 ? 0.008 7.584 -14.810 1.00 98.62 227 TYR A N 1
ATOM 1859 C CA . TYR A 1 227 ? -0.622 7.960 -13.541 1.00 98.62 227 TYR A CA 1
ATOM 1860 C C . TYR A 1 227 ? -2.143 8.068 -13.660 1.00 98.62 227 TYR A C 1
ATOM 1862 O O . TYR A 1 227 ? -2.842 7.747 -12.713 1.00 98.62 227 TYR A O 1
ATOM 1870 N N . THR A 1 228 ? -2.674 8.516 -14.804 1.00 97.81 228 THR A N 1
ATOM 1871 C CA . THR A 1 228 ? -4.133 8.572 -15.010 1.00 97.81 228 THR A CA 1
ATOM 1872 C C . THR A 1 228 ? -4.746 7.175 -15.063 1.00 97.81 228 THR A C 1
ATOM 1874 O O . THR A 1 228 ? -5.808 6.969 -14.494 1.00 97.81 228 THR A O 1
ATOM 1877 N N . GLU A 1 229 ? -4.108 6.240 -15.766 1.00 98.56 229 GLU A N 1
ATOM 1878 C CA . GLU A 1 229 ? -4.584 4.862 -15.893 1.00 98.56 229 GLU A CA 1
ATOM 1879 C C . GLU A 1 229 ? -4.571 4.151 -14.542 1.00 98.56 229 GLU A C 1
ATOM 1881 O O . GLU A 1 229 ? -5.621 3.705 -14.085 1.00 98.56 229 GLU A O 1
ATOM 1886 N N . ILE A 1 230 ? -3.408 4.114 -13.888 1.00 98.69 230 ILE A N 1
ATOM 1887 C CA . ILE A 1 230 ? -3.240 3.374 -12.638 1.00 98.69 230 ILE A CA 1
ATOM 1888 C C . ILE A 1 230 ? -4.063 4.024 -11.521 1.00 98.69 230 ILE A C 1
ATOM 1890 O O . ILE A 1 230 ? -4.765 3.320 -10.817 1.00 98.69 230 ILE A O 1
ATOM 1894 N N . ALA A 1 231 ? -4.140 5.360 -11.423 1.00 98.31 231 ALA A N 1
ATOM 1895 C CA . ALA A 1 231 ? -4.986 6.008 -10.409 1.00 98.31 231 ALA A CA 1
ATOM 1896 C C . ALA A 1 231 ? -6.487 5.669 -10.508 1.00 98.31 231 ALA A C 1
ATOM 1898 O O . ALA A 1 231 ? -7.209 5.791 -9.515 1.00 98.31 231 ALA A O 1
ATOM 1899 N N . GLU A 1 232 ? -6.988 5.316 -11.695 1.00 97.94 232 GLU A N 1
ATOM 1900 C CA . GLU A 1 232 ? -8.369 4.852 -11.854 1.00 97.94 232 GLU A CA 1
ATOM 1901 C C . GLU A 1 232 ? -8.516 3.367 -11.494 1.00 97.94 232 GLU A C 1
ATOM 1903 O O . GLU A 1 232 ? -9.568 2.984 -10.987 1.00 97.94 232 GLU A O 1
ATOM 1908 N N . ILE A 1 233 ? -7.461 2.562 -11.648 1.00 98.31 233 ILE A N 1
ATOM 1909 C CA . ILE A 1 233 ? -7.413 1.197 -11.108 1.00 98.31 233 ILE A CA 1
ATOM 1910 C C . ILE A 1 233 ? -7.364 1.234 -9.577 1.00 98.31 233 ILE A C 1
ATOM 1912 O O . ILE A 1 233 ? -8.171 0.558 -8.944 1.00 98.31 233 ILE A O 1
ATOM 1916 N N . GLU A 1 234 ? -6.555 2.114 -8.980 1.00 98.38 234 GLU A N 1
ATOM 1917 C CA . GLU A 1 234 ? -6.526 2.300 -7.521 1.00 98.38 234 GLU A CA 1
ATOM 1918 C C . GLU A 1 234 ? -7.893 2.744 -6.978 1.00 98.38 234 GLU A C 1
ATOM 1920 O O . GLU A 1 234 ? -8.344 2.316 -5.918 1.00 98.38 234 GLU A O 1
ATOM 1925 N N . GLN A 1 235 ? -8.626 3.585 -7.719 1.00 97.81 235 GLN A N 1
ATOM 1926 C CA . GLN A 1 235 ? -10.005 3.937 -7.359 1.00 97.81 235 GLN A CA 1
ATOM 1927 C C . GLN A 1 235 ? -10.920 2.705 -7.354 1.00 97.81 235 GLN A C 1
ATOM 1929 O O . GLN A 1 235 ? -11.778 2.568 -6.480 1.00 97.81 235 GLN A O 1
ATOM 1934 N N . GLN A 1 236 ? -10.736 1.825 -8.327 1.00 97.31 236 GLN A N 1
ATOM 1935 C CA . GLN A 1 236 ? -11.447 0.562 -8.456 1.00 97.31 236 GLN A CA 1
ATOM 1936 C C . GLN A 1 236 ? -11.052 -0.437 -7.342 1.00 97.31 236 GLN A C 1
ATOM 1938 O O . GLN A 1 236 ? -11.898 -1.215 -6.890 1.00 97.31 236 GLN A O 1
ATOM 1943 N N . HIS A 1 237 ? -9.804 -0.426 -6.864 1.00 98.31 237 HIS A N 1
ATOM 1944 C CA . HIS A 1 237 ? -9.364 -1.191 -5.688 1.00 98.31 237 HIS A CA 1
ATOM 1945 C C . HIS A 1 237 ? -10.004 -0.669 -4.410 1.00 98.31 237 HIS A C 1
ATOM 1947 O O . HIS A 1 237 ? -10.572 -1.453 -3.650 1.00 98.31 237 HIS A O 1
ATOM 1953 N N . VAL A 1 238 ? -10.019 0.652 -4.216 1.00 97.81 238 VAL A N 1
ATOM 1954 C CA . VAL A 1 238 ? -10.707 1.288 -3.085 1.00 97.81 238 VAL A CA 1
ATOM 1955 C C . VAL A 1 238 ? -12.178 0.882 -3.059 1.00 97.81 238 VAL A C 1
ATOM 1957 O O . VAL A 1 238 ? -12.649 0.392 -2.039 1.00 97.81 238 VAL A O 1
ATOM 1960 N N . SER A 1 239 ? -12.895 0.992 -4.180 1.00 97.44 239 SER A N 1
ATOM 1961 C CA . SER A 1 239 ? -14.309 0.597 -4.249 1.00 97.44 239 SER A CA 1
ATOM 1962 C C . SER A 1 239 ? -14.527 -0.905 -4.026 1.00 97.44 239 SER A C 1
ATOM 1964 O O . SER A 1 239 ? -15.496 -1.286 -3.367 1.00 97.44 239 SER A O 1
ATOM 1966 N N . GLN A 1 240 ? -13.605 -1.755 -4.490 1.00 97.62 240 GLN A N 1
ATOM 1967 C CA . GLN A 1 240 ? -13.614 -3.189 -4.193 1.00 97.62 240 GLN A CA 1
ATOM 1968 C C . GLN A 1 240 ? -13.490 -3.467 -2.692 1.00 97.62 240 GLN A C 1
ATOM 1970 O O . GLN A 1 240 ? -14.267 -4.253 -2.147 1.00 97.62 240 GLN A O 1
ATOM 1975 N N . TYR A 1 241 ? -12.498 -2.871 -2.032 1.00 98.00 241 TYR A N 1
ATOM 1976 C CA . TYR A 1 241 ? -12.251 -3.130 -0.619 1.00 98.00 241 TYR A CA 1
ATOM 1977 C C . TYR A 1 241 ? -13.311 -2.481 0.271 1.00 98.00 241 TYR A C 1
ATOM 1979 O O . TYR A 1 241 ? -13.737 -3.112 1.232 1.00 98.00 241 TYR A O 1
ATOM 1987 N N . GLU A 1 242 ? -13.794 -1.278 -0.057 1.00 95.50 242 GLU A N 1
ATOM 1988 C CA . GLU A 1 242 ? -14.872 -0.598 0.674 1.00 95.50 242 GLU A CA 1
ATOM 1989 C C . GLU A 1 242 ? -16.150 -1.446 0.739 1.00 95.50 242 GLU A C 1
ATOM 1991 O O . GLU A 1 242 ? -16.775 -1.527 1.800 1.00 95.50 242 GLU A O 1
ATOM 1996 N N . ASP A 1 243 ? -16.527 -2.120 -0.354 1.00 96.38 243 ASP A N 1
ATOM 1997 C CA . ASP A 1 243 ? -17.730 -2.963 -0.377 1.00 96.38 243 ASP A CA 1
ATOM 1998 C C . ASP A 1 243 ? -17.568 -4.277 0.407 1.00 96.38 243 ASP A C 1
ATOM 2000 O O . ASP A 1 243 ? -18.560 -4.941 0.699 1.00 96.38 243 ASP A O 1
ATOM 2004 N N . CYS A 1 244 ? -16.349 -4.649 0.809 1.00 97.25 244 CYS A N 1
ATOM 2005 C CA . CYS A 1 244 ? -16.156 -5.737 1.769 1.00 97.25 244 CYS A CA 1
ATOM 2006 C C . CYS A 1 244 ? -16.575 -5.333 3.193 1.00 97.25 244 CYS A C 1
ATOM 2008 O O . CYS A 1 244 ? -16.841 -6.209 4.008 1.00 97.25 244 CYS A O 1
ATOM 2010 N N . GLY A 1 245 ? -16.649 -4.042 3.526 1.00 94.88 245 GLY A N 1
ATOM 2011 C CA . GLY A 1 245 ? -16.990 -3.589 4.877 1.00 94.88 245 GLY A CA 1
ATOM 2012 C C . GLY A 1 245 ? -18.419 -3.949 5.297 1.00 94.88 245 GLY A C 1
ATOM 2013 O O . GLY A 1 245 ? -19.301 -4.126 4.458 1.00 94.88 245 GLY A O 1
ATOM 2014 N N . ASP A 1 246 ? -18.682 -4.012 6.606 1.00 92.38 246 ASP A N 1
ATOM 2015 C CA . ASP A 1 246 ? -20.049 -4.220 7.097 1.00 92.38 246 ASP A CA 1
ATOM 2016 C C . ASP A 1 246 ? -20.864 -2.908 6.978 1.00 92.38 246 ASP A C 1
ATOM 2018 O O . ASP A 1 246 ? -20.484 -1.876 7.550 1.00 92.38 246 ASP A O 1
ATOM 2022 N N . PRO A 1 247 ? -22.000 -2.903 6.252 1.00 89.81 247 PRO A N 1
ATOM 2023 C CA . PRO A 1 247 ? -22.859 -1.724 6.121 1.00 89.81 247 PRO A CA 1
ATOM 2024 C C . PRO A 1 247 ? -23.693 -1.397 7.376 1.00 89.81 247 PRO A C 1
ATOM 2026 O O . PRO A 1 247 ? -24.363 -0.363 7.407 1.00 89.81 247 PRO A O 1
ATOM 2029 N N . SER A 1 248 ? -23.730 -2.281 8.373 1.00 91.38 248 SER A N 1
ATOM 2030 C CA . SER A 1 248 ? -24.509 -2.151 9.609 1.00 91.38 248 SER A CA 1
ATOM 2031 C C . SER A 1 248 ? -23.757 -1.467 10.754 1.00 91.38 248 SER A C 1
ATOM 2033 O O . SER A 1 248 ? -24.399 -1.056 11.724 1.00 91.38 248 SER A O 1
ATOM 2035 N N . GLU A 1 249 ? -22.438 -1.294 10.625 1.00 92.44 249 GLU A N 1
ATOM 2036 C CA . GLU A 1 249 ? -21.609 -0.556 11.582 1.00 92.44 249 GLU A CA 1
ATOM 2037 C C . GLU A 1 249 ? -22.052 0.906 11.692 1.00 92.44 249 GLU A C 1
ATOM 2039 O O . GLU A 1 249 ? -22.256 1.610 10.694 1.00 92.44 249 GLU A O 1
ATOM 2044 N N . THR A 1 250 ? -22.163 1.402 12.922 1.00 94.00 250 THR A N 1
ATOM 2045 C CA . THR A 1 250 ? -22.407 2.821 13.167 1.00 94.00 250 THR A CA 1
ATOM 2046 C C . THR A 1 250 ? -21.141 3.638 12.900 1.00 94.00 250 THR A C 1
ATOM 2048 O O . THR A 1 250 ? -20.025 3.122 12.812 1.00 94.00 250 THR A O 1
ATOM 2051 N N . ALA A 1 251 ? -21.292 4.961 12.794 1.00 94.38 251 ALA A N 1
ATOM 2052 C CA . ALA A 1 251 ? -20.143 5.845 12.616 1.00 94.38 251 ALA A CA 1
ATOM 2053 C C . ALA A 1 251 ? -19.178 5.809 13.818 1.00 94.38 251 ALA A C 1
ATOM 2055 O O . ALA A 1 251 ? -17.971 5.905 13.615 1.00 94.38 251 ALA A O 1
ATOM 2056 N N . LEU A 1 252 ? -19.685 5.665 15.052 1.00 95.00 252 LEU A N 1
ATOM 2057 C CA . LEU A 1 252 ? -18.840 5.506 16.244 1.00 95.00 252 LEU A CA 1
ATOM 2058 C C . LEU A 1 252 ? -18.239 4.099 16.323 1.00 95.00 252 LEU A C 1
ATOM 2060 O O . LEU A 1 252 ? -17.072 3.983 16.685 1.00 95.00 252 LEU A O 1
ATOM 2064 N N . GLU A 1 253 ? -19.003 3.083 15.904 1.00 95.62 253 GLU A N 1
ATOM 2065 C CA . GLU A 1 253 ? -18.556 1.751 15.467 1.00 95.62 253 GLU A CA 1
ATOM 2066 C C . GLU A 1 253 ? -17.204 1.798 14.762 1.00 95.62 253 GLU A C 1
ATOM 2068 O O . GLU A 1 253 ? -16.133 1.464 15.278 1.00 95.62 253 GLU A O 1
ATOM 2073 N N . LYS A 1 254 ? -17.311 2.323 13.547 1.00 96.12 254 LYS A N 1
ATOM 2074 C CA . LYS A 1 254 ? -16.246 2.414 12.565 1.00 96.12 254 LYS A CA 1
ATOM 2075 C C . LYS A 1 254 ? -15.083 3.276 13.049 1.00 96.12 254 LYS A C 1
ATOM 2077 O O . LYS A 1 254 ? -13.940 2.858 12.935 1.00 96.12 254 LYS A O 1
ATOM 2082 N N . LEU A 1 255 ? -15.358 4.435 13.659 1.00 96.75 255 LEU A N 1
ATOM 2083 C CA . LEU A 1 255 ? -14.306 5.280 14.239 1.00 96.75 255 LEU A CA 1
ATOM 2084 C C . LEU A 1 255 ? -13.513 4.544 15.318 1.00 96.75 255 LEU A C 1
ATOM 2086 O O . LEU A 1 255 ? -12.292 4.589 15.306 1.00 96.75 255 LEU A O 1
ATOM 2090 N N . THR A 1 256 ? -14.185 3.848 16.233 1.00 97.88 256 THR A N 1
ATOM 2091 C CA . THR A 1 256 ? -13.497 3.152 17.330 1.00 97.88 256 THR A CA 1
ATOM 2092 C C . THR A 1 256 ? -12.597 2.032 16.801 1.00 97.88 256 THR A C 1
ATOM 2094 O O . THR A 1 256 ? -11.485 1.859 17.297 1.00 97.88 256 THR A O 1
ATOM 2097 N N . LEU A 1 257 ? -13.039 1.308 15.765 1.00 97.81 257 LEU A N 1
ATOM 2098 C CA . LEU A 1 257 ? -12.227 0.291 15.089 1.00 97.81 257 LEU A CA 1
ATOM 2099 C C . LEU A 1 257 ? -11.041 0.887 14.318 1.00 97.81 257 LEU A C 1
ATOM 2101 O O . LEU A 1 257 ? -9.970 0.286 14.322 1.00 97.81 257 LEU A O 1
ATOM 2105 N N . MET A 1 258 ? -11.194 2.062 13.700 1.00 98.38 258 MET A N 1
ATOM 2106 C CA . MET A 1 258 ? -10.090 2.750 13.017 1.00 98.38 258 MET A CA 1
ATOM 2107 C C . MET A 1 258 ? -8.980 3.153 13.996 1.00 98.38 258 MET A C 1
ATOM 2109 O O . MET A 1 258 ? -7.826 2.824 13.752 1.00 98.38 258 MET A O 1
ATOM 2113 N N . GLN A 1 259 ? -9.334 3.719 15.151 1.00 98.62 259 GLN A N 1
ATOM 2114 C CA . GLN A 1 259 ? -8.358 4.119 16.179 1.00 98.62 259 GLN A CA 1
ATOM 2115 C C . GLN A 1 259 ? -7.676 2.894 16.811 1.00 98.62 259 GLN A C 1
ATOM 2117 O O . GLN A 1 259 ? -6.476 2.878 17.077 1.00 98.62 259 GLN A O 1
ATOM 2122 N N . LEU A 1 260 ? -8.418 1.792 16.989 1.00 98.75 260 LEU A N 1
ATOM 2123 C CA . LEU A 1 260 ? -7.809 0.517 17.373 1.00 98.75 260 LEU A CA 1
ATOM 2124 C C . LEU A 1 260 ? -6.823 0.012 16.307 1.00 98.75 260 LEU A C 1
ATOM 2126 O O . LEU A 1 260 ? -5.771 -0.528 16.653 1.00 98.75 260 LEU A O 1
ATOM 2130 N N . ASN A 1 261 ? -7.164 0.168 15.025 1.00 98.81 261 ASN A N 1
ATOM 2131 C CA . ASN A 1 261 ? -6.308 -0.227 13.912 1.00 98.81 261 ASN A CA 1
ATOM 2132 C C . ASN A 1 261 ? -5.020 0.601 13.857 1.00 98.81 261 ASN A C 1
ATOM 2134 O O . ASN A 1 261 ? -3.948 0.041 13.639 1.00 98.81 261 ASN A O 1
ATOM 2138 N N . GLU A 1 262 ? -5.102 1.904 14.116 1.00 98.81 262 GLU A N 1
ATOM 2139 C CA . GLU A 1 262 ? -3.938 2.784 14.251 1.00 98.81 262 GLU A CA 1
ATOM 2140 C C . GLU A 1 262 ? -3.007 2.289 15.365 1.00 98.81 262 GLU A C 1
ATOM 2142 O O . GLU A 1 262 ? -1.827 2.030 15.115 1.00 98.81 262 GLU A O 1
ATOM 2147 N N . ALA A 1 263 ? -3.541 2.028 16.564 1.00 98.81 263 ALA A N 1
ATOM 2148 C CA . ALA A 1 263 ? -2.752 1.513 17.684 1.00 98.81 263 ALA A CA 1
ATOM 2149 C C . ALA A 1 263 ? -2.121 0.145 17.370 1.00 98.81 263 ALA A C 1
ATOM 2151 O O . ALA A 1 263 ? -0.950 -0.097 17.678 1.00 98.81 263 ALA A O 1
ATOM 2152 N N . TYR A 1 264 ? -2.873 -0.744 16.718 1.00 98.81 264 TYR A N 1
ATOM 2153 C CA . TYR A 1 264 ? -2.391 -2.051 16.274 1.00 98.81 264 TYR A CA 1
ATOM 2154 C C . TYR A 1 264 ? -1.221 -1.939 15.284 1.00 98.81 264 TYR A C 1
ATOM 2156 O O . TYR A 1 264 ? -0.231 -2.674 15.404 1.00 98.81 264 TYR A O 1
ATOM 2164 N N . LEU A 1 265 ? -1.300 -1.016 14.326 1.00 98.81 265 LEU A N 1
ATOM 2165 C CA . LEU A 1 265 ? -0.246 -0.794 13.340 1.00 98.81 265 LEU A CA 1
ATOM 2166 C C . LEU A 1 265 ? 0.975 -0.109 13.955 1.00 98.81 265 LEU A C 1
ATOM 2168 O O . LEU A 1 265 ? 2.095 -0.550 13.699 1.00 98.81 265 LEU A O 1
ATOM 2172 N N . TYR A 1 266 ? 0.796 0.879 14.835 1.00 98.81 266 TYR A N 1
ATOM 2173 C CA . TYR A 1 266 ? 1.908 1.463 15.590 1.00 98.81 266 TYR A CA 1
ATOM 2174 C C . TYR A 1 266 ? 2.633 0.427 16.441 1.00 98.81 266 TYR A C 1
ATOM 2176 O O . TYR A 1 266 ? 3.864 0.358 16.413 1.00 98.81 266 TYR A O 1
ATOM 2184 N N . TYR A 1 267 ? 1.884 -0.429 17.135 1.00 98.75 267 TYR A N 1
ATOM 2185 C CA . TYR A 1 267 ? 2.456 -1.535 17.889 1.00 98.75 267 TYR A CA 1
ATOM 2186 C C . TYR A 1 267 ? 3.241 -2.485 16.975 1.00 98.75 267 TYR A C 1
ATOM 2188 O O . TYR A 1 267 ? 4.401 -2.795 17.255 1.00 98.75 267 TYR A O 1
ATOM 2196 N N . SER A 1 268 ? 2.643 -2.906 15.856 1.00 98.62 268 SER A N 1
ATOM 2197 C CA . SER A 1 268 ? 3.274 -3.791 14.865 1.00 98.62 268 SER A CA 1
ATOM 2198 C C . SER A 1 268 ? 4.570 -3.196 14.299 1.00 98.62 268 SER A C 1
ATOM 2200 O O . SER A 1 268 ? 5.598 -3.876 14.200 1.00 98.62 268 SER A O 1
ATOM 2202 N N . ASN A 1 269 ? 4.556 -1.895 14.010 1.00 98.56 269 ASN A N 1
ATOM 2203 C CA . ASN A 1 269 ? 5.712 -1.141 13.546 1.00 98.56 269 ASN A CA 1
ATOM 2204 C C . ASN A 1 269 ? 6.802 -1.084 14.618 1.00 98.56 269 ASN A C 1
ATOM 2206 O O . ASN A 1 269 ? 7.942 -1.438 14.335 1.00 98.56 269 ASN A O 1
ATOM 2210 N N . ALA A 1 270 ? 6.471 -0.730 15.860 1.00 98.44 270 ALA A N 1
ATOM 2211 C CA . ALA A 1 270 ? 7.424 -0.689 16.971 1.00 98.44 270 ALA A CA 1
ATOM 2212 C C . ALA A 1 270 ? 8.109 -2.044 17.227 1.00 98.44 270 ALA A C 1
ATOM 2214 O O . ALA A 1 270 ? 9.296 -2.096 17.559 1.00 98.44 270 ALA A O 1
ATOM 2215 N N . GLN A 1 271 ? 7.378 -3.147 17.055 1.00 97.69 271 GLN A N 1
ATOM 2216 C CA . GLN A 1 271 ? 7.915 -4.492 17.253 1.00 97.69 271 GLN A CA 1
ATOM 2217 C C . GLN A 1 271 ? 8.895 -4.938 16.160 1.00 97.69 271 GLN A C 1
ATOM 2219 O O . GLN A 1 271 ? 9.781 -5.751 16.430 1.00 97.69 271 GLN A O 1
ATOM 2224 N N . THR A 1 272 ? 8.738 -4.428 14.938 1.00 96.62 272 THR A N 1
ATOM 2225 C CA . THR A 1 272 ? 9.478 -4.899 13.754 1.00 96.62 272 THR A CA 1
ATOM 2226 C C . THR A 1 272 ? 10.427 -3.857 13.164 1.00 96.62 272 THR A C 1
ATOM 2228 O O . THR A 1 272 ? 11.164 -4.153 12.222 1.00 96.62 272 THR A O 1
ATOM 2231 N N . GLU A 1 273 ? 10.424 -2.636 13.695 1.00 98.06 273 GLU A N 1
ATOM 2232 C CA . GLU A 1 273 ? 11.298 -1.556 13.258 1.00 98.06 273 GLU A CA 1
ATOM 2233 C C . GLU A 1 273 ? 12.750 -1.811 13.674 1.00 98.06 273 GLU A C 1
ATOM 2235 O O . GLU A 1 273 ? 13.056 -2.129 14.826 1.00 98.06 273 GLU A O 1
ATOM 2240 N N . THR A 1 274 ? 13.653 -1.653 12.710 1.00 95.81 274 THR A N 1
ATOM 2241 C CA . THR A 1 274 ? 15.094 -1.847 12.892 1.00 95.81 274 THR A CA 1
ATOM 2242 C C . THR A 1 274 ? 15.815 -0.547 13.226 1.00 95.81 274 THR A C 1
ATOM 2244 O O . THR A 1 274 ? 16.900 -0.581 13.805 1.00 95.81 274 THR A O 1
ATOM 2247 N N . ASP A 1 275 ? 15.237 0.598 12.858 1.00 97.81 275 ASP A N 1
ATOM 2248 C CA . ASP A 1 275 ? 15.778 1.908 13.196 1.00 97.81 275 ASP A CA 1
ATOM 2249 C C . ASP A 1 275 ? 15.255 2.383 14.565 1.00 97.81 275 ASP A C 1
ATOM 2251 O O . ASP A 1 275 ? 14.077 2.691 14.747 1.00 97.81 275 ASP A O 1
ATOM 2255 N N . GLU A 1 276 ? 16.158 2.495 15.540 1.00 98.00 276 GLU A N 1
ATOM 2256 C CA . GLU A 1 276 ? 15.847 2.904 16.918 1.00 98.00 276 GLU A CA 1
ATOM 2257 C C . GLU A 1 276 ? 15.172 4.278 17.033 1.00 98.00 276 GLU A C 1
ATOM 2259 O O . GLU A 1 276 ? 14.474 4.553 18.012 1.00 98.00 276 GLU A O 1
ATOM 2264 N N . ARG A 1 277 ? 15.387 5.182 16.074 1.00 97.69 277 ARG A N 1
ATOM 2265 C CA . ARG A 1 277 ? 14.704 6.476 16.059 1.00 97.69 277 ARG A CA 1
ATOM 2266 C C . ARG A 1 277 ? 13.238 6.293 15.687 1.00 97.69 277 ARG A C 1
ATOM 2268 O O . ARG A 1 277 ? 12.382 6.809 16.401 1.00 97.69 277 ARG A O 1
ATOM 2275 N N . PHE A 1 278 ? 12.964 5.572 14.604 1.00 98.50 278 PHE A N 1
ATOM 2276 C CA . PHE A 1 278 ? 11.599 5.321 14.137 1.00 98.50 278 PHE A CA 1
ATOM 2277 C C . PHE A 1 278 ? 10.831 4.442 15.114 1.00 98.50 278 PHE A C 1
ATOM 2279 O O . PHE A 1 278 ? 9.679 4.734 15.414 1.00 98.50 278 PHE A O 1
ATOM 2286 N N . LYS A 1 279 ? 11.493 3.452 15.714 1.00 98.69 279 LYS A N 1
ATOM 2287 C CA . LYS A 1 279 ? 10.898 2.616 16.754 1.00 98.69 279 LYS A CA 1
ATOM 2288 C C . LYS A 1 279 ? 10.337 3.446 17.909 1.00 98.69 279 LYS A C 1
ATOM 2290 O O . LYS A 1 279 ? 9.187 3.252 18.279 1.00 98.69 279 LYS A O 1
ATOM 2295 N N . ARG A 1 280 ? 11.104 4.418 18.421 1.00 98.44 280 ARG A N 1
ATOM 2296 C CA . ARG A 1 280 ? 1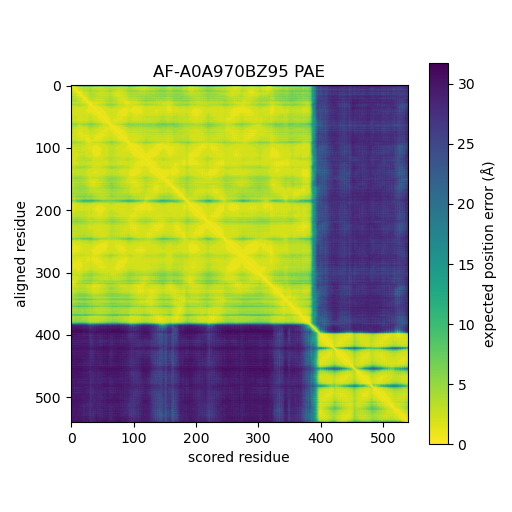0.630 5.325 19.482 1.00 98.44 280 ARG A CA 1
ATOM 2297 C C . ARG A 1 280 ? 9.434 6.174 19.052 1.00 98.44 280 ARG A C 1
ATOM 2299 O O . ARG A 1 280 ? 8.573 6.448 19.880 1.00 98.44 280 ARG A O 1
ATOM 2306 N N . ILE A 1 281 ? 9.383 6.588 17.783 1.00 98.56 281 ILE A N 1
ATOM 2307 C CA . ILE A 1 281 ? 8.225 7.303 17.230 1.00 98.56 281 ILE A CA 1
ATOM 2308 C C . ILE A 1 281 ? 6.999 6.382 17.260 1.00 98.56 281 ILE A C 1
ATOM 2310 O O . ILE A 1 281 ? 5.963 6.776 17.781 1.00 98.56 281 ILE A O 1
ATOM 2314 N N . TRP A 1 282 ? 7.127 5.143 16.780 1.00 98.75 282 TRP A N 1
ATOM 2315 C CA . TRP A 1 282 ? 6.035 4.165 16.777 1.00 98.75 282 TRP A CA 1
ATOM 2316 C C . TRP A 1 282 ? 5.560 3.792 18.185 1.00 98.75 282 TRP A C 1
ATOM 2318 O O . TRP A 1 282 ? 4.359 3.715 18.413 1.00 98.75 282 TRP A O 1
ATOM 2328 N N . GLU A 1 283 ? 6.473 3.611 19.141 1.00 98.62 283 GLU A N 1
ATOM 2329 C CA . GLU A 1 283 ? 6.131 3.344 20.546 1.00 98.62 283 GLU A CA 1
ATOM 2330 C C . GLU A 1 283 ? 5.357 4.510 21.171 1.00 98.62 283 GLU A C 1
ATOM 2332 O O . GLU A 1 283 ? 4.335 4.290 21.820 1.00 98.62 283 GLU A O 1
ATOM 2337 N N . GLN A 1 284 ? 5.810 5.747 20.938 1.00 98.31 284 GLN A N 1
ATOM 2338 C CA . GLN A 1 284 ? 5.129 6.939 21.435 1.00 98.31 284 GLN A CA 1
ATOM 2339 C C . GLN A 1 284 ? 3.729 7.085 20.827 1.00 98.31 284 GLN A C 1
ATOM 2341 O O . GLN A 1 284 ? 2.772 7.325 21.559 1.00 98.31 284 GLN A O 1
ATOM 2346 N N . LEU A 1 285 ? 3.608 6.949 19.505 1.00 98.69 285 LEU A N 1
ATOM 2347 C CA . LEU A 1 285 ? 2.320 7.076 18.824 1.00 98.69 285 LEU A CA 1
ATOM 2348 C C . LEU A 1 285 ? 1.368 5.941 19.215 1.00 98.69 285 LEU A C 1
ATOM 2350 O O . LEU A 1 285 ? 0.190 6.193 19.410 1.00 98.69 285 LEU A O 1
ATOM 2354 N N . CYS A 1 286 ? 1.868 4.724 19.454 1.00 98.75 286 CYS A N 1
ATOM 2355 C CA . CYS A 1 286 ? 1.055 3.630 19.990 1.00 98.75 286 CYS A CA 1
ATOM 2356 C C . CYS A 1 286 ? 0.441 3.975 21.358 1.00 98.75 286 CYS A C 1
ATOM 2358 O O . CYS A 1 286 ? -0.737 3.712 21.578 1.00 98.75 286 CYS A O 1
ATOM 2360 N N . GLU A 1 287 ? 1.227 4.529 22.288 1.00 98.56 287 GLU A N 1
ATOM 2361 C CA . GLU A 1 287 ? 0.748 4.932 23.623 1.00 98.56 287 GLU A CA 1
ATOM 2362 C C . GLU A 1 287 ? -0.348 6.007 23.521 1.00 98.56 287 GLU A C 1
ATOM 2364 O O . GLU A 1 287 ? -1.358 5.965 24.223 1.00 98.56 287 GLU A O 1
ATOM 2369 N N . GLU A 1 288 ? -0.155 6.973 22.630 1.00 98.69 288 GLU A N 1
ATOM 2370 C CA . GLU A 1 288 ? -1.094 8.066 22.381 1.00 98.69 288 GLU A CA 1
ATOM 2371 C C . GLU A 1 288 ? -2.400 7.564 21.742 1.00 98.69 288 GLU A C 1
ATOM 2373 O O . GLU A 1 288 ? -3.493 7.879 22.225 1.00 98.69 288 GLU A O 1
ATOM 2378 N N . GLU A 1 289 ? -2.286 6.680 20.755 1.00 98.69 289 GLU A N 1
ATOM 2379 C CA . GLU A 1 289 ? -3.408 6.113 20.010 1.00 98.69 289 GLU A CA 1
ATOM 2380 C C . GLU A 1 289 ? -4.274 5.165 20.851 1.00 98.69 289 GLU A C 1
ATOM 2382 O O . GLU A 1 289 ? -5.496 5.118 20.709 1.00 98.69 289 GLU A O 1
ATOM 2387 N N . ILE A 1 290 ? -3.689 4.459 21.825 1.00 98.75 290 ILE A N 1
ATOM 2388 C CA . ILE A 1 290 ? -4.487 3.716 22.815 1.00 98.75 290 ILE A CA 1
ATOM 2389 C C . ILE A 1 290 ? -5.391 4.674 23.609 1.00 98.75 290 ILE A C 1
ATOM 2391 O O . ILE A 1 290 ? -6.536 4.328 23.910 1.00 98.75 290 ILE A O 1
ATOM 2395 N N . GLY A 1 291 ? -4.929 5.895 23.898 1.00 98.56 291 GLY A N 1
ATOM 2396 C CA . GLY A 1 291 ? -5.757 6.942 24.503 1.00 98.56 291 GLY A CA 1
ATOM 2397 C C . GLY A 1 291 ? -6.908 7.389 23.594 1.00 98.56 291 GLY A C 1
ATOM 2398 O O . GLY A 1 291 ? -8.024 7.619 24.072 1.00 98.56 291 GLY A O 1
ATOM 2399 N N . HIS A 1 292 ? -6.673 7.457 22.282 1.00 98.62 292 HIS A N 1
ATOM 2400 C CA . HIS A 1 292 ? -7.700 7.770 21.288 1.00 98.62 292 HIS A CA 1
ATOM 2401 C C . HIS A 1 292 ? -8.767 6.675 21.193 1.00 98.62 292 HIS A C 1
ATOM 2403 O O . HIS A 1 292 ? -9.966 6.947 21.330 1.00 98.62 292 HIS A O 1
ATOM 2409 N N . PHE A 1 293 ? -8.336 5.419 21.071 1.00 98.62 293 PHE A N 1
ATOM 2410 C CA . PHE A 1 293 ? -9.207 4.248 21.094 1.00 98.62 293 PHE A CA 1
ATOM 2411 C C . PHE A 1 293 ? -10.088 4.220 22.352 1.00 98.62 293 PHE A C 1
ATOM 2413 O O . PHE A 1 293 ? -11.308 4.076 22.251 1.00 98.62 293 PHE A O 1
ATOM 2420 N N . GLN A 1 294 ? -9.502 4.427 23.536 1.00 98.25 294 GLN A N 1
ATOM 2421 C CA . GLN A 1 294 ? -10.239 4.470 24.804 1.00 98.25 294 GLN A CA 1
ATOM 2422 C C . GLN A 1 294 ? -11.274 5.605 24.833 1.00 98.25 294 GLN A C 1
ATOM 2424 O O . GLN A 1 294 ? -12.400 5.413 25.298 1.00 98.25 294 GLN A O 1
ATOM 2429 N N . ALA A 1 295 ? -10.927 6.777 24.299 1.00 97.62 295 ALA A N 1
ATOM 2430 C CA . ALA A 1 295 ? -11.838 7.908 24.177 1.00 97.62 295 ALA A CA 1
ATOM 2431 C C . ALA A 1 295 ? -13.025 7.624 23.240 1.00 97.62 295 ALA A C 1
ATOM 2433 O O . ALA A 1 295 ? -14.154 8.015 23.552 1.00 97.62 295 ALA A O 1
ATOM 2434 N N . CYS A 1 296 ? -12.798 6.948 22.115 1.00 97.44 296 CYS A N 1
ATOM 2435 C CA . CYS A 1 296 ? -13.859 6.538 21.194 1.00 97.44 296 CYS A CA 1
ATOM 2436 C C . CYS A 1 296 ? -14.724 5.407 21.770 1.00 97.44 296 CYS A C 1
ATOM 2438 O O . CYS A 1 296 ? -15.950 5.477 21.674 1.00 97.44 296 CYS A O 1
ATOM 2440 N N . ALA A 1 297 ? -14.124 4.438 22.466 1.00 97.75 297 ALA A N 1
ATOM 2441 C CA . ALA A 1 297 ? -14.848 3.387 23.180 1.00 97.75 297 ALA A CA 1
ATOM 2442 C C . ALA A 1 297 ? -15.765 3.958 24.282 1.00 97.75 297 ALA A C 1
ATOM 2444 O O . ALA A 1 297 ? -16.900 3.509 24.448 1.00 97.75 297 ALA A O 1
ATOM 2445 N N . GLU A 1 298 ? -15.322 4.999 24.996 1.00 96.94 298 GLU A N 1
ATOM 2446 C CA . GLU A 1 298 ? -16.155 5.728 25.963 1.00 96.94 298 GLU A CA 1
ATOM 2447 C C . GLU A 1 298 ? -17.370 6.389 25.285 1.00 96.94 298 GLU A C 1
ATOM 2449 O O . GLU A 1 298 ? -18.497 6.282 25.781 1.00 96.94 298 GLU A O 1
ATOM 2454 N N . LEU A 1 299 ? -17.177 7.047 24.134 1.00 96.06 299 LEU A N 1
ATOM 2455 C CA . LEU A 1 299 ? -18.286 7.625 23.363 1.00 96.06 299 LEU A CA 1
ATOM 2456 C C . LEU A 1 299 ? -19.269 6.547 22.908 1.00 96.06 299 LEU A C 1
ATOM 2458 O O . LEU A 1 299 ? -20.478 6.712 23.055 1.00 96.06 299 LEU A O 1
ATOM 2462 N N . LEU A 1 300 ? -18.757 5.434 22.392 1.00 96.12 300 LEU A N 1
ATOM 2463 C CA . LEU A 1 300 ? -19.568 4.317 21.930 1.00 96.12 300 LEU A CA 1
ATOM 2464 C C . LEU A 1 300 ? -20.458 3.765 23.056 1.00 96.12 300 LEU A C 1
ATOM 2466 O O . LEU A 1 300 ? -21.674 3.621 22.892 1.00 96.12 300 LEU A O 1
ATOM 2470 N N . GLN A 1 301 ? -19.880 3.561 24.239 1.00 97.00 301 GLN A N 1
ATOM 2471 C CA . GLN A 1 301 ? -20.612 3.091 25.411 1.00 97.00 301 GLN A CA 1
ATOM 2472 C C . GLN A 1 301 ? -21.644 4.107 25.911 1.00 97.00 301 GLN A C 1
ATOM 2474 O O . GLN A 1 301 ? -22.757 3.727 26.283 1.00 97.00 301 GLN A O 1
ATOM 2479 N N . THR A 1 302 ? -21.292 5.390 25.960 1.00 95.31 302 THR A N 1
ATOM 2480 C CA . THR A 1 302 ? -22.164 6.433 26.524 1.00 95.31 302 THR A CA 1
ATOM 2481 C C . THR A 1 302 ? -23.302 6.825 25.588 1.00 95.31 302 THR A C 1
ATOM 2483 O O . THR A 1 302 ? -24.406 7.102 26.058 1.00 95.31 302 THR A O 1
ATOM 2486 N N . MET A 1 303 ? -23.057 6.828 24.278 1.00 94.00 303 MET A N 1
ATOM 2487 C CA . MET A 1 303 ? -24.008 7.310 23.279 1.00 94.00 303 MET A CA 1
ATOM 2488 C C . MET A 1 303 ? -24.841 6.199 22.651 1.00 94.00 303 MET A C 1
ATOM 2490 O O . MET A 1 303 ? -26.037 6.384 22.427 1.00 94.00 303 MET A O 1
ATOM 2494 N N . GLU A 1 304 ? -24.226 5.053 22.364 1.00 94.75 304 GLU A N 1
ATOM 2495 C CA . GLU A 1 304 ? -24.894 3.930 21.698 1.00 94.75 304 GLU A CA 1
ATOM 2496 C C . GLU A 1 304 ? -25.214 2.789 22.669 1.00 94.75 304 GLU A C 1
ATOM 2498 O O . GLU A 1 304 ? -25.947 1.866 22.318 1.00 94.75 304 GLU A O 1
ATOM 2503 N N . GLY A 1 305 ? -24.722 2.861 23.912 1.00 96.25 305 GLY A N 1
ATOM 2504 C CA . GLY A 1 305 ? -24.967 1.840 24.930 1.00 96.25 305 GLY A CA 1
ATOM 2505 C C . GLY A 1 305 ? -24.233 0.527 24.664 1.00 96.25 305 GLY A C 1
ATOM 2506 O O . GLY A 1 305 ? -24.625 -0.494 25.227 1.00 96.25 305 GLY A O 1
ATOM 2507 N N . ARG A 1 306 ? -23.211 0.542 23.801 1.00 95.31 306 ARG A N 1
ATOM 2508 C CA . ARG A 1 306 ? -22.510 -0.657 23.329 1.00 95.31 306 ARG A CA 1
ATOM 2509 C C . ARG A 1 306 ? -21.181 -0.848 24.044 1.00 95.31 306 ARG A C 1
ATOM 2511 O O . ARG A 1 306 ? -20.395 0.090 24.142 1.00 95.31 306 ARG A O 1
ATOM 2518 N N . ASP A 1 307 ? -20.945 -2.072 24.501 1.00 95.56 307 ASP A N 1
ATOM 2519 C CA . ASP A 1 307 ? -19.681 -2.474 25.112 1.00 95.56 307 ASP A CA 1
ATOM 2520 C C . ASP A 1 307 ? -18.632 -2.713 24.018 1.00 95.56 307 ASP A C 1
ATOM 2522 O O . ASP A 1 307 ? -18.893 -3.402 23.027 1.00 95.56 307 ASP A O 1
ATOM 2526 N N . ILE A 1 308 ? -17.434 -2.158 24.199 1.00 96.50 308 ILE A N 1
ATOM 2527 C CA . ILE A 1 308 ? -16.337 -2.337 23.252 1.00 96.50 308 ILE A CA 1
ATOM 2528 C C . ILE A 1 308 ? -15.902 -3.804 23.141 1.00 96.50 308 ILE A C 1
ATOM 2530 O O . ILE A 1 308 ? -15.633 -4.266 22.036 1.00 96.50 308 ILE A O 1
ATOM 2534 N N . HIS A 1 309 ? -15.920 -4.582 24.226 1.00 96.06 309 HIS A N 1
ATOM 2535 C CA . HIS A 1 309 ? -15.566 -6.005 24.179 1.00 96.06 309 HIS A CA 1
ATOM 2536 C C . HIS A 1 309 ? -16.545 -6.810 23.309 1.00 96.06 309 HIS A C 1
ATOM 2538 O O . HIS A 1 309 ? -16.137 -7.746 22.620 1.00 96.06 309 HIS A O 1
ATOM 2544 N N . GLU A 1 310 ? -17.828 -6.427 23.285 1.00 93.81 310 GLU A N 1
ATOM 2545 C CA . GLU A 1 310 ? -18.829 -7.037 22.398 1.00 93.81 310 GLU A CA 1
ATOM 2546 C C . GLU A 1 310 ? -18.556 -6.693 20.928 1.00 93.81 310 GLU A C 1
ATOM 2548 O O . GLU A 1 310 ? -18.657 -7.558 20.060 1.00 93.81 310 GLU A O 1
ATOM 2553 N N . VAL A 1 311 ? -18.184 -5.443 20.647 1.00 94.44 311 VAL A N 1
ATOM 2554 C CA . VAL A 1 311 ? -17.898 -4.954 19.287 1.00 94.44 311 VAL A CA 1
ATOM 2555 C C . VAL A 1 311 ? -16.649 -5.616 18.706 1.00 94.44 311 VAL A C 1
ATOM 2557 O O . VAL A 1 311 ? -16.640 -6.001 17.532 1.00 94.44 311 VAL A O 1
ATOM 2560 N N . LEU A 1 312 ? -15.602 -5.780 19.519 1.00 95.44 312 LEU A N 1
ATOM 2561 C CA . LEU A 1 312 ? -14.363 -6.422 19.082 1.00 95.44 312 LEU A CA 1
ATOM 2562 C C . LEU A 1 312 ? -14.518 -7.942 18.953 1.00 95.44 312 LEU A C 1
ATOM 2564 O O . LEU A 1 312 ? -13.964 -8.532 18.027 1.00 95.44 312 LEU A O 1
ATOM 2568 N N . GLY A 1 313 ? -15.253 -8.584 19.868 1.00 94.31 313 GLY A N 1
ATOM 2569 C CA . GLY A 1 313 ? -15.417 -10.043 19.923 1.00 94.31 313 GLY A CA 1
ATOM 2570 C C . GLY A 1 313 ? -14.164 -10.813 20.373 1.00 94.31 313 GLY A C 1
ATOM 2571 O O . GLY A 1 313 ? -14.221 -12.027 20.564 1.00 94.31 313 GLY A O 1
ATOM 2572 N N . SER A 1 314 ? -13.039 -10.121 20.564 1.00 95.12 314 SER A N 1
ATOM 2573 C CA . SER A 1 314 ? -11.770 -10.641 21.070 1.00 95.12 314 SER A CA 1
ATOM 2574 C C . SER A 1 314 ? -10.965 -9.507 21.706 1.00 95.12 314 SER A C 1
ATOM 2576 O O . SER A 1 314 ? -10.985 -8.381 21.218 1.00 95.12 314 SER A O 1
ATOM 2578 N N . ASP A 1 315 ? -10.194 -9.830 22.743 1.00 95.56 315 ASP A N 1
ATOM 2579 C CA . ASP A 1 315 ? -9.246 -8.907 23.385 1.00 95.56 315 ASP A CA 1
ATOM 2580 C C . ASP A 1 315 ? -7.814 -9.068 22.840 1.00 95.56 315 ASP A C 1
ATOM 2582 O O . ASP A 1 315 ? -6.870 -8.462 23.348 1.00 95.56 315 ASP A O 1
ATOM 2586 N N . VAL A 1 316 ? -7.630 -9.939 21.843 1.00 96.44 316 VAL A N 1
ATOM 2587 C CA . VAL A 1 316 ? -6.322 -10.322 21.300 1.00 96.44 316 VAL A CA 1
ATOM 2588 C C . VAL A 1 316 ? -6.367 -10.345 19.780 1.00 96.44 316 VAL A C 1
ATOM 2590 O O . VAL A 1 316 ? -7.266 -10.952 19.189 1.00 96.44 316 VAL A O 1
ATOM 2593 N N . VAL A 1 317 ? -5.349 -9.752 19.158 1.00 96.94 317 VAL A N 1
ATOM 2594 C CA . VAL A 1 317 ? -5.042 -9.912 17.734 1.00 96.94 317 VAL A CA 1
ATOM 2595 C C . VAL A 1 317 ? -3.825 -10.844 17.615 1.00 96.94 317 VAL A C 1
ATOM 2597 O O . VAL A 1 317 ? -2.750 -10.501 18.118 1.00 96.94 317 VAL A O 1
ATOM 2600 N N . PRO A 1 318 ? -3.974 -12.037 17.008 1.00 92.38 318 PRO A N 1
ATOM 2601 C CA . PRO A 1 318 ? -2.995 -13.124 17.135 1.00 92.38 318 PRO A CA 1
ATOM 2602 C C . PRO A 1 318 ? -1.703 -12.925 16.326 1.00 92.38 318 PRO A C 1
ATOM 2604 O O . PRO A 1 318 ? -0.688 -13.549 16.636 1.00 92.38 318 PRO A O 1
ATOM 2607 N N . SER A 1 319 ? -1.722 -12.071 15.301 1.00 94.81 319 SER A N 1
ATOM 2608 C CA . SER A 1 319 ? -0.563 -11.763 14.458 1.00 94.81 319 SER A CA 1
ATOM 2609 C C . SER A 1 319 ? -0.414 -10.258 14.245 1.00 94.81 319 SER A C 1
ATOM 2611 O O . SER A 1 319 ? -1.391 -9.510 14.299 1.00 94.81 319 SER A O 1
ATOM 2613 N N . LEU A 1 320 ? 0.822 -9.810 14.026 1.00 96.81 320 LEU A N 1
ATOM 2614 C CA . LEU A 1 320 ? 1.171 -8.415 13.733 1.00 96.81 320 LEU A CA 1
ATOM 2615 C C . LEU A 1 320 ? 1.272 -8.187 12.223 1.00 96.81 320 LEU A C 1
ATOM 2617 O O . LEU A 1 320 ? 1.440 -9.147 11.470 1.00 96.81 320 LEU A O 1
ATOM 2621 N N . ILE A 1 321 ? 1.222 -6.924 11.801 1.00 96.75 321 ILE A N 1
ATOM 2622 C CA . ILE A 1 321 ? 1.597 -6.547 10.434 1.00 96.75 321 ILE A CA 1
ATOM 2623 C C . ILE A 1 321 ? 3.116 -6.480 10.334 1.00 96.75 321 ILE A C 1
ATOM 2625 O O . ILE A 1 321 ? 3.774 -5.785 11.112 1.00 96.75 321 ILE A O 1
ATOM 2629 N N . VAL A 1 322 ? 3.677 -7.221 9.383 1.00 97.00 322 VAL A N 1
ATOM 2630 C CA . VAL A 1 322 ? 5.125 -7.314 9.190 1.00 97.00 322 VAL A CA 1
ATOM 2631 C C . VAL A 1 322 ? 5.447 -7.049 7.730 1.00 97.00 322 VAL A C 1
ATOM 2633 O O . VAL A 1 322 ? 5.035 -7.795 6.850 1.00 97.00 322 VAL A O 1
ATOM 2636 N N . PHE A 1 323 ? 6.222 -5.997 7.480 1.00 98.12 323 PHE A N 1
ATOM 2637 C CA . PHE A 1 323 ? 6.874 -5.827 6.190 1.00 98.12 323 PHE A CA 1
ATOM 2638 C C . PHE A 1 323 ? 8.102 -6.738 6.123 1.00 98.12 323 PHE A C 1
ATOM 2640 O O . PHE A 1 323 ? 9.072 -6.550 6.866 1.00 98.12 323 PHE A O 1
ATOM 2647 N N . GLU A 1 324 ? 8.036 -7.727 5.242 1.00 96.75 324 GLU A N 1
ATOM 2648 C CA . GLU A 1 324 ? 9.078 -8.714 4.969 1.00 96.75 324 GLU A CA 1
ATOM 2649 C C . GLU A 1 324 ? 9.003 -9.175 3.506 1.00 96.75 324 GLU A C 1
ATOM 2651 O O . GLU A 1 324 ? 7.974 -8.957 2.872 1.00 96.75 324 GLU A O 1
ATOM 2656 N N . PRO A 1 325 ? 10.061 -9.779 2.933 1.00 97.44 325 PRO A N 1
ATOM 2657 C CA . PRO A 1 325 ? 10.019 -10.209 1.539 1.00 97.44 325 PRO A CA 1
ATOM 2658 C C . PRO A 1 325 ? 8.981 -11.316 1.321 1.00 97.44 325 PRO A C 1
ATOM 2660 O O . PRO A 1 325 ? 9.087 -12.379 1.929 1.00 97.44 325 PRO A O 1
ATOM 2663 N N . ASN A 1 326 ? 8.037 -11.105 0.400 1.00 97.50 326 ASN A N 1
ATOM 2664 C CA . ASN A 1 326 ? 6.940 -12.048 0.120 1.00 97.50 326 ASN A CA 1
ATOM 2665 C C . ASN A 1 326 ? 7.060 -12.772 -1.233 1.00 97.50 326 ASN A C 1
ATOM 2667 O O . ASN A 1 326 ? 6.061 -13.202 -1.807 1.00 97.50 326 ASN A O 1
ATOM 2671 N N . LYS A 1 327 ? 8.274 -12.905 -1.777 1.00 96.06 327 LYS A N 1
ATOM 2672 C CA . LYS A 1 327 ? 8.506 -13.349 -3.165 1.00 96.06 327 LYS A CA 1
ATOM 2673 C C . LYS A 1 327 ? 7.827 -14.676 -3.489 1.00 96.06 327 LYS A C 1
ATOM 2675 O O . LYS A 1 327 ? 7.154 -14.793 -4.508 1.00 96.06 327 LYS A O 1
ATOM 2680 N N . GLU A 1 328 ? 7.983 -15.685 -2.639 1.00 97.38 328 GLU A N 1
ATOM 2681 C CA . GLU A 1 328 ? 7.379 -17.000 -2.855 1.00 97.38 328 GLU A CA 1
ATOM 2682 C C . GLU A 1 328 ? 5.848 -16.929 -2.878 1.00 97.38 328 GLU A C 1
ATOM 2684 O O . GLU A 1 328 ? 5.231 -17.554 -3.739 1.00 97.38 328 GLU A O 1
ATOM 2689 N N . TYR A 1 329 ? 5.245 -16.145 -1.980 1.00 98.31 329 TYR A N 1
ATOM 2690 C CA . TYR A 1 329 ? 3.794 -15.965 -1.919 1.00 98.31 329 TYR A CA 1
ATOM 2691 C C . TYR A 1 329 ? 3.269 -15.228 -3.155 1.00 98.31 329 TYR A C 1
ATOM 2693 O O . TYR A 1 329 ? 2.360 -15.712 -3.824 1.00 98.31 329 TYR A O 1
ATOM 2701 N N . VAL A 1 330 ? 3.903 -14.110 -3.523 1.00 97.69 330 VAL A N 1
ATOM 2702 C CA . VAL A 1 330 ? 3.537 -13.327 -4.714 1.00 97.69 330 VAL A CA 1
ATOM 2703 C C . VAL A 1 330 ? 3.628 -14.182 -5.980 1.00 97.69 330 VAL A C 1
ATOM 2705 O O . VAL A 1 330 ? 2.725 -14.147 -6.809 1.00 97.69 330 VAL A O 1
ATOM 2708 N N . ASN A 1 331 ? 4.660 -15.020 -6.119 1.00 95.75 331 ASN A N 1
ATOM 2709 C CA . ASN A 1 331 ? 4.779 -15.931 -7.261 1.00 95.75 331 ASN A CA 1
ATOM 2710 C C . ASN A 1 331 ? 3.649 -16.974 -7.317 1.00 95.75 331 ASN A C 1
ATOM 2712 O O . ASN A 1 331 ? 3.121 -17.239 -8.394 1.00 95.75 331 ASN A O 1
ATOM 2716 N N . GLN A 1 332 ? 3.225 -17.520 -6.174 1.00 97.56 332 GLN A N 1
ATOM 2717 C CA . GLN A 1 332 ? 2.072 -18.431 -6.117 1.00 97.56 332 GLN A CA 1
ATOM 2718 C C . GLN A 1 332 ? 0.760 -17.725 -6.488 1.00 97.56 332 GLN A C 1
ATOM 2720 O O . GLN A 1 332 ? -0.089 -18.300 -7.175 1.00 97.56 332 GLN A O 1
ATOM 2725 N N . VAL A 1 333 ? 0.592 -16.474 -6.058 1.00 97.56 333 VAL A N 1
ATOM 2726 C CA . VAL A 1 333 ? -0.560 -15.640 -6.420 1.00 97.56 333 VAL A CA 1
ATOM 2727 C C . VAL A 1 333 ? -0.564 -15.361 -7.925 1.00 97.56 333 VAL A C 1
ATOM 2729 O O . VAL A 1 333 ? -1.575 -15.599 -8.580 1.00 97.56 333 VAL A O 1
ATOM 2732 N N . LEU A 1 334 ? 0.571 -14.982 -8.516 1.00 93.62 334 LEU A N 1
ATOM 2733 C CA . LEU A 1 334 ? 0.693 -14.787 -9.966 1.00 93.62 334 LEU A CA 1
ATOM 2734 C C . LEU A 1 334 ? 0.296 -16.038 -10.761 1.00 93.62 334 LEU A C 1
ATOM 2736 O O . LEU A 1 334 ? -0.455 -15.942 -11.729 1.00 93.62 334 LEU A O 1
ATOM 2740 N N . GLU A 1 335 ? 0.757 -17.216 -10.340 1.00 93.31 335 GLU A N 1
ATOM 2741 C CA . GLU A 1 335 ? 0.446 -18.481 -11.015 1.00 93.31 335 GLU A CA 1
ATOM 2742 C C . GLU A 1 335 ? -1.028 -18.891 -10.888 1.00 93.31 335 GLU A C 1
ATOM 2744 O O . GLU A 1 335 ? -1.574 -19.510 -11.802 1.00 93.31 335 GLU A O 1
ATOM 2749 N N . SER A 1 336 ? -1.677 -18.569 -9.766 1.00 94.94 336 SER A N 1
ATOM 2750 C CA . SER A 1 336 ? -3.032 -19.049 -9.459 1.00 94.94 336 SER A CA 1
ATOM 2751 C C . SER A 1 336 ? -4.152 -18.058 -9.782 1.00 94.94 336 SER A C 1
ATOM 2753 O O . SER A 1 336 ? -5.280 -18.488 -10.020 1.00 94.94 336 SER A O 1
ATOM 2755 N N . GLN A 1 337 ? -3.866 -16.754 -9.806 1.00 96.19 337 GLN A N 1
ATOM 2756 C CA . GLN A 1 337 ? -4.884 -15.699 -9.884 1.00 96.19 337 GLN A CA 1
ATOM 2757 C C . GLN A 1 337 ? -4.958 -14.994 -11.248 1.00 96.19 337 GLN A C 1
ATOM 2759 O O . GLN A 1 337 ? -5.946 -14.307 -11.525 1.00 96.19 337 GLN A O 1
ATOM 2764 N N . VAL A 1 338 ? -3.947 -15.136 -12.118 1.00 93.75 338 VAL A N 1
ATOM 2765 C CA . VAL A 1 338 ? -3.836 -14.354 -13.371 1.00 93.75 338 VAL A CA 1
ATOM 2766 C C . VAL A 1 338 ? -5.065 -14.476 -14.280 1.00 93.75 338 VAL A C 1
ATOM 2768 O O . VAL A 1 338 ? -5.541 -13.474 -14.825 1.00 93.75 338 VAL A O 1
ATOM 2771 N N . ASP A 1 339 ? -5.642 -15.675 -14.355 1.00 94.38 339 ASP A N 1
ATOM 2772 C CA . ASP A 1 339 ? -6.788 -15.986 -15.212 1.00 94.38 339 ASP A CA 1
ATOM 2773 C C . ASP A 1 339 ? -8.146 -15.673 -14.568 1.00 94.38 339 ASP A C 1
ATOM 2775 O O . ASP A 1 339 ? -9.169 -15.794 -15.239 1.00 94.38 339 ASP A O 1
ATOM 2779 N N . LEU A 1 340 ? -8.201 -15.275 -13.294 1.00 97.00 340 LEU A N 1
ATOM 2780 C CA . LEU A 1 340 ? -9.469 -14.993 -12.619 1.00 97.00 340 LEU A CA 1
ATOM 2781 C C . LEU A 1 340 ? -9.998 -13.597 -12.951 1.00 97.00 340 LEU A C 1
ATOM 2783 O O . LEU A 1 340 ? -9.228 -12.662 -13.178 1.00 97.00 340 LEU A O 1
ATOM 2787 N N . ARG A 1 341 ? -11.323 -13.442 -12.950 1.00 96.56 341 ARG A N 1
ATOM 2788 C CA . ARG A 1 341 ? -12.044 -12.168 -13.070 1.00 96.56 341 ARG A CA 1
ATOM 2789 C C . ARG A 1 341 ? -13.261 -12.147 -12.138 1.00 96.56 341 ARG A C 1
ATOM 2791 O O . ARG A 1 341 ? -13.821 -13.208 -11.852 1.00 96.56 341 ARG A O 1
ATOM 2798 N N . PRO A 1 342 ? -13.680 -10.963 -11.666 1.00 95.69 342 PRO A N 1
ATOM 2799 C CA . PRO A 1 342 ? -14.866 -10.836 -10.838 1.00 95.69 342 PRO A CA 1
ATOM 2800 C C . PRO A 1 342 ? -16.148 -11.043 -11.655 1.00 95.69 342 PRO A C 1
ATOM 2802 O O . PRO A 1 342 ? -16.321 -10.443 -12.714 1.00 95.69 342 PRO A O 1
ATOM 2805 N N . GLN A 1 343 ? -17.062 -11.860 -11.135 1.00 94.50 343 GLN A N 1
ATOM 2806 C CA . GLN A 1 343 ? -18.405 -12.071 -11.675 1.00 94.50 343 GLN A CA 1
ATOM 2807 C C . GLN A 1 343 ? -19.363 -12.390 -10.526 1.00 94.50 343 GLN A C 1
ATOM 2809 O O . GLN A 1 343 ? -19.147 -13.344 -9.784 1.00 94.50 343 GLN A O 1
ATOM 2814 N N . ASP A 1 344 ? -20.434 -11.605 -10.382 1.00 92.31 344 ASP A N 1
ATOM 2815 C CA . ASP A 1 344 ? -21.465 -11.808 -9.350 1.00 92.31 344 ASP A CA 1
ATOM 2816 C C . ASP A 1 344 ? -20.896 -11.977 -7.925 1.00 92.31 344 ASP A C 1
ATOM 2818 O O . ASP A 1 344 ? -21.394 -12.778 -7.134 1.00 92.31 344 ASP A O 1
ATOM 2822 N N . LYS A 1 345 ? -19.873 -11.175 -7.588 1.00 95.38 345 LYS A N 1
ATOM 2823 C CA . LYS A 1 345 ? -19.125 -11.202 -6.313 1.00 95.38 345 LYS A CA 1
ATOM 2824 C C . LYS A 1 345 ? -18.235 -12.436 -6.110 1.00 95.38 345 LYS A C 1
ATOM 2826 O O . LYS A 1 345 ? -17.679 -12.589 -5.032 1.00 95.38 345 LYS A O 1
ATOM 2831 N N . GLU A 1 346 ? -18.072 -13.292 -7.112 1.00 96.00 346 GLU A N 1
ATOM 2832 C CA . GLU A 1 346 ? -17.103 -14.394 -7.110 1.00 96.00 346 GLU A CA 1
ATOM 2833 C C . GLU A 1 346 ? -15.926 -14.103 -8.038 1.00 96.00 346 GLU A C 1
ATOM 2835 O O . GLU A 1 346 ? -15.982 -13.190 -8.860 1.00 96.00 346 GLU A O 1
ATOM 2840 N N . PHE A 1 347 ? -14.883 -14.926 -7.941 1.00 97.25 347 PHE A N 1
ATOM 2841 C CA . PHE A 1 347 ? -13.745 -14.916 -8.855 1.00 97.25 347 PHE A CA 1
ATOM 2842 C C . PHE A 1 347 ? -13.777 -16.180 -9.709 1.00 97.25 347 PHE A C 1
ATOM 2844 O O . PHE A 1 347 ? -13.687 -17.292 -9.188 1.00 97.25 347 PHE A O 1
ATOM 2851 N N . VAL A 1 348 ? -13.935 -16.010 -11.020 1.00 97.31 348 VAL A N 1
ATOM 2852 C CA . VAL A 1 348 ? -14.073 -17.115 -11.978 1.00 97.31 348 VAL A CA 1
ATOM 2853 C C . VAL A 1 348 ? -13.014 -17.013 -13.072 1.00 97.31 348 VAL A C 1
ATOM 2855 O O . VAL A 1 348 ? -12.600 -15.900 -13.402 1.00 97.31 348 VAL A O 1
ATOM 2858 N N . PRO A 1 349 ? -12.566 -18.133 -13.663 1.00 97.25 349 PRO A N 1
ATOM 2859 C CA . PRO A 1 349 ? -11.667 -18.093 -14.809 1.00 97.25 349 PRO A CA 1
ATOM 2860 C C . PRO A 1 349 ? -12.261 -17.282 -15.965 1.00 97.25 349 PRO A C 1
ATOM 2862 O O . PRO A 1 349 ? -13.451 -17.386 -16.268 1.00 97.25 349 PRO A O 1
ATOM 2865 N N . VAL A 1 350 ? -11.427 -16.516 -16.666 1.00 95.00 350 VAL A N 1
ATOM 2866 C CA . VAL A 1 350 ? -11.828 -15.646 -17.784 1.00 95.00 350 VAL A CA 1
ATOM 2867 C C . VAL A 1 350 ? -12.570 -16.408 -18.891 1.00 95.00 350 VAL A C 1
ATOM 2869 O O . VAL A 1 350 ? -13.417 -15.843 -19.579 1.00 95.00 350 VAL A O 1
ATOM 2872 N N . GLN A 1 351 ? -12.307 -17.709 -19.045 1.00 95.62 351 GLN A N 1
ATOM 2873 C CA . GLN A 1 351 ? -12.963 -18.574 -20.031 1.00 95.62 351 GLN A CA 1
ATOM 2874 C C . GLN A 1 351 ? -14.406 -18.950 -19.650 1.00 95.62 351 GLN A C 1
ATOM 2876 O O . GLN A 1 351 ? -15.154 -19.416 -20.510 1.00 95.62 351 GLN A O 1
ATOM 2881 N N . GLU A 1 352 ? -14.797 -18.766 -18.387 1.00 96.50 352 GLU A N 1
ATOM 2882 C CA . GLU A 1 352 ? -16.151 -19.022 -17.879 1.00 96.50 352 GLU A CA 1
ATOM 2883 C C . GLU A 1 352 ? -17.049 -17.775 -17.924 1.00 96.50 352 GLU A C 1
ATOM 2885 O O . GLU A 1 352 ? -18.259 -17.876 -17.707 1.00 96.50 352 GLU A O 1
ATOM 2890 N N . LEU A 1 353 ? -16.483 -16.606 -18.240 1.00 96.44 353 LEU A N 1
ATOM 2891 C CA . LEU A 1 353 ? -17.232 -15.357 -18.322 1.00 96.44 353 LEU A CA 1
ATOM 2892 C C . LEU A 1 353 ? -18.231 -15.361 -19.487 1.00 96.44 353 LEU A C 1
ATOM 2894 O O . LEU A 1 353 ? -17.961 -15.917 -20.560 1.00 96.44 353 LEU A O 1
ATOM 2898 N N . PRO A 1 354 ? -19.387 -14.695 -19.324 1.00 94.88 354 PRO A N 1
ATOM 2899 C CA . PRO A 1 354 ? -20.332 -14.537 -20.414 1.00 94.88 354 PRO A CA 1
ATOM 2900 C C . PRO A 1 354 ? -19.726 -13.676 -21.536 1.00 94.88 354 PRO A C 1
ATOM 2902 O O . PRO A 1 354 ? -18.984 -12.728 -21.292 1.00 94.88 354 PRO A O 1
ATOM 2905 N N . GLY A 1 355 ? -20.057 -13.981 -22.795 1.00 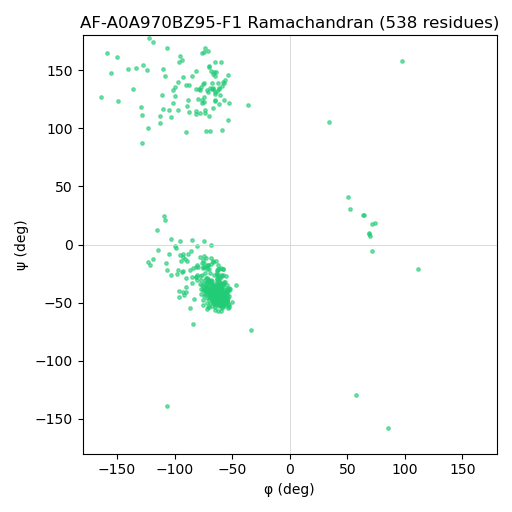94.12 355 GLY A N 1
ATOM 2906 C CA . GLY A 1 355 ? -19.518 -13.246 -23.951 1.00 94.12 355 GLY A CA 1
ATOM 2907 C C . GLY A 1 355 ? -19.930 -11.767 -24.013 1.00 94.12 355 GLY A C 1
ATOM 2908 O O . GLY A 1 355 ? -19.343 -11.000 -24.770 1.00 94.12 355 GLY A O 1
ATOM 2909 N N . ASP A 1 356 ? -20.935 -11.372 -23.232 1.00 94.19 356 ASP A N 1
ATOM 2910 C CA . ASP A 1 356 ? -21.408 -10.003 -23.028 1.00 94.19 356 ASP A CA 1
ATOM 2911 C C . ASP A 1 356 ? -21.051 -9.444 -21.637 1.00 94.19 356 ASP A C 1
ATOM 2913 O O . ASP A 1 356 ? -21.675 -8.482 -21.184 1.00 94.19 356 ASP A O 1
ATOM 2917 N N . TRP A 1 357 ? -20.038 -10.011 -20.968 1.00 96.31 357 TRP A N 1
ATOM 2918 C CA . TRP A 1 357 ? -19.496 -9.471 -19.720 1.00 96.31 357 TRP A CA 1
ATOM 2919 C C . TRP A 1 357 ? -19.128 -7.990 -19.891 1.00 96.31 357 TRP A C 1
ATOM 2921 O O . TRP A 1 357 ? -18.339 -7.622 -20.767 1.00 96.31 357 TRP A O 1
ATOM 2931 N N . LEU A 1 358 ? -19.732 -7.125 -19.068 1.00 95.88 358 LEU A N 1
ATOM 2932 C CA . LEU A 1 358 ? -19.701 -5.665 -19.244 1.00 95.88 358 LEU A CA 1
ATOM 2933 C C . LEU A 1 358 ? -18.277 -5.104 -19.263 1.00 95.88 358 LEU A C 1
ATOM 2935 O O . LEU A 1 358 ? -17.990 -4.156 -20.003 1.00 95.88 358 LEU A O 1
ATOM 2939 N N . SER A 1 359 ? -17.386 -5.711 -18.483 1.00 97.00 359 SER A N 1
ATOM 2940 C CA . SER A 1 359 ? -15.989 -5.307 -18.384 1.00 97.00 359 SER A CA 1
ATOM 2941 C C . SER A 1 359 ? -15.216 -5.457 -19.695 1.00 97.00 359 SER A C 1
ATOM 2943 O O . SER A 1 359 ? -14.321 -4.654 -19.934 1.00 97.00 359 SER A O 1
ATOM 2945 N N . PHE A 1 360 ? -15.592 -6.356 -20.617 1.00 96.06 360 PHE A N 1
ATOM 2946 C CA . PHE A 1 360 ? -14.944 -6.410 -21.938 1.00 96.06 360 PHE A CA 1
ATOM 2947 C C . PHE A 1 360 ? -15.126 -5.106 -22.723 1.00 96.06 360 PHE A C 1
ATOM 2949 O O . PHE A 1 360 ? -14.158 -4.538 -23.230 1.00 96.06 360 PHE A O 1
ATOM 2956 N N . GLY A 1 361 ? -16.360 -4.599 -22.786 1.00 96.75 361 GLY A N 1
ATOM 2957 C CA . GLY A 1 361 ? -16.652 -3.334 -23.463 1.00 96.75 361 GLY A CA 1
ATOM 2958 C C . GLY A 1 361 ? -16.081 -2.124 -22.721 1.00 96.75 361 GLY A C 1
ATOM 2959 O O . GLY A 1 361 ? -15.696 -1.136 -23.349 1.00 96.75 361 GLY A O 1
ATOM 2960 N N . TYR A 1 362 ? -16.002 -2.200 -21.389 1.00 97.38 362 TYR A N 1
ATOM 2961 C CA . TYR A 1 362 ? -15.363 -1.169 -20.574 1.00 97.38 362 TYR A CA 1
ATOM 2962 C C . TYR A 1 362 ? -13.854 -1.089 -20.851 1.00 97.38 362 TYR A C 1
ATOM 2964 O O . TYR A 1 362 ? -13.376 -0.012 -21.210 1.00 97.38 362 TYR A O 1
ATOM 2972 N N . MET A 1 363 ? -13.137 -2.222 -20.802 1.00 96.19 363 MET A N 1
ATOM 2973 C CA . MET A 1 363 ? -11.708 -2.328 -21.133 1.00 96.19 363 MET A CA 1
ATOM 2974 C C . MET A 1 363 ? -11.401 -1.778 -22.525 1.00 96.19 363 MET A C 1
ATOM 2976 O O . MET A 1 363 ? -10.519 -0.935 -22.676 1.00 96.19 363 MET A O 1
ATOM 2980 N N . GLU A 1 364 ? -12.157 -2.196 -23.548 1.00 96.00 364 GLU A N 1
ATOM 2981 C CA . GLU A 1 364 ? -11.981 -1.693 -24.919 1.00 96.00 364 GLU A CA 1
ATOM 2982 C C . GLU A 1 364 ? -12.088 -0.160 -24.966 1.00 96.00 364 GLU A C 1
ATOM 2984 O O . GLU A 1 364 ? -11.323 0.524 -25.653 1.00 96.00 364 GLU A O 1
ATOM 2989 N N . LYS A 1 365 ? -13.027 0.406 -24.200 1.00 97.12 365 LYS A N 1
ATOM 2990 C CA . LYS A 1 365 ? -13.283 1.842 -24.190 1.00 97.12 365 LYS A CA 1
ATOM 2991 C C . LYS A 1 365 ? -12.175 2.642 -23.510 1.00 97.12 365 LYS A C 1
ATOM 2993 O O . LYS A 1 365 ? -11.807 3.690 -24.049 1.00 97.12 365 LYS A O 1
ATOM 2998 N N . VAL A 1 366 ? -11.709 2.204 -22.341 1.00 96.69 366 VAL A N 1
ATOM 2999 C CA . VAL A 1 366 ? -10.716 2.946 -21.544 1.00 96.69 366 VAL A CA 1
ATOM 3000 C C . VAL A 1 366 ? -9.304 2.797 -22.105 1.00 96.69 366 VAL A C 1
ATOM 3002 O O . VAL A 1 366 ? -8.595 3.797 -22.209 1.00 96.69 366 VAL A O 1
ATOM 3005 N N . ASN A 1 367 ? -8.939 1.605 -22.590 1.00 95.81 367 ASN A N 1
ATOM 3006 C CA . ASN A 1 367 ? -7.637 1.368 -23.223 1.00 95.81 367 ASN A CA 1
ATOM 3007 C C . ASN A 1 367 ? -7.524 2.049 -24.593 1.00 95.81 367 ASN A C 1
ATOM 3009 O O . ASN A 1 367 ? -6.437 2.442 -25.027 1.00 95.81 367 ASN A O 1
ATOM 3013 N N . GLY A 1 368 ? -8.647 2.203 -25.301 1.00 93.38 368 GLY A N 1
ATOM 3014 C CA . GLY A 1 368 ? -8.660 2.778 -26.639 1.00 93.38 368 GLY A CA 1
ATOM 3015 C C . GLY A 1 368 ? -7.764 1.987 -27.596 1.00 93.38 368 GLY A C 1
ATOM 3016 O O . GLY A 1 368 ? -7.884 0.774 -27.715 1.00 93.38 368 GLY A O 1
ATOM 3017 N N . SER A 1 369 ? -6.872 2.674 -28.316 1.00 90.19 369 SER A N 1
ATOM 3018 C CA . SER A 1 369 ? -5.964 2.012 -29.265 1.00 90.19 369 SER A CA 1
ATOM 3019 C C . SER A 1 369 ? -4.743 1.363 -28.612 1.00 90.19 369 SER A C 1
ATOM 3021 O O . SER A 1 369 ? -4.155 0.474 -29.217 1.00 90.19 369 SER A O 1
ATOM 3023 N N . GLN A 1 370 ? -4.311 1.864 -27.452 1.00 92.38 370 GLN A N 1
ATOM 3024 C CA . GLN A 1 370 ? -3.138 1.383 -26.723 1.00 92.38 370 GLN A CA 1
ATOM 3025 C C . GLN A 1 370 ? -3.190 1.913 -25.287 1.00 92.38 370 GLN A C 1
ATOM 3027 O O . GLN A 1 370 ? -3.289 3.130 -25.088 1.00 92.38 370 GLN A O 1
ATOM 3032 N N . ALA A 1 371 ? -3.075 1.009 -24.316 1.00 97.00 371 ALA A N 1
ATOM 3033 C CA . ALA A 1 371 ? -3.010 1.361 -22.905 1.00 97.00 371 ALA A CA 1
ATOM 3034 C C . ALA A 1 371 ? -1.698 2.116 -22.581 1.00 97.00 371 ALA A C 1
ATOM 3036 O O . ALA A 1 371 ? -0.639 1.768 -23.122 1.00 97.00 371 ALA A O 1
ATOM 3037 N N . PRO A 1 372 ? -1.730 3.169 -21.742 1.00 97.94 372 PRO A N 1
ATOM 3038 C CA . PRO A 1 372 ? -0.527 3.900 -21.336 1.00 97.94 372 PRO A CA 1
ATOM 3039 C C . PRO A 1 372 ? 0.570 3.023 -20.719 1.00 97.94 372 PRO A C 1
ATOM 3041 O O . PRO A 1 372 ? 1.741 3.198 -21.054 1.00 97.94 372 PRO A O 1
ATOM 3044 N N . SER A 1 373 ? 0.187 2.071 -19.878 1.00 97.75 373 SER A N 1
ATOM 3045 C CA . SER A 1 373 ? 1.012 1.024 -19.273 1.00 97.75 373 SER A CA 1
ATOM 3046 C C . SER A 1 373 ? 1.772 0.207 -20.317 1.00 97.75 373 SER A C 1
ATOM 3048 O O . SER A 1 373 ? 2.993 0.079 -20.227 1.00 97.75 373 SER A O 1
ATOM 3050 N N . THR A 1 374 ? 1.084 -0.260 -21.363 1.00 96.19 374 THR A N 1
ATOM 3051 C CA . THR A 1 374 ? 1.699 -0.967 -22.496 1.00 96.19 374 THR A CA 1
ATOM 3052 C C . THR A 1 374 ? 2.704 -0.082 -23.235 1.00 96.19 374 THR A C 1
ATOM 3054 O O . THR A 1 374 ? 3.815 -0.521 -23.523 1.00 96.19 374 THR A O 1
ATOM 3057 N N . LEU A 1 375 ? 2.354 1.183 -23.505 1.00 95.44 375 LEU A N 1
ATOM 3058 C CA . LEU A 1 375 ? 3.256 2.126 -24.176 1.00 95.44 375 LEU A CA 1
ATOM 3059 C C . LEU A 1 375 ? 4.539 2.366 -23.366 1.00 95.44 375 LEU A C 1
ATOM 3061 O O . LEU A 1 375 ? 5.623 2.435 -23.943 1.00 95.44 375 LEU A O 1
ATOM 3065 N N . VAL A 1 376 ? 4.421 2.527 -22.046 1.00 95.44 376 VAL A N 1
ATOM 3066 C CA . VAL A 1 376 ? 5.571 2.721 -21.151 1.00 95.44 376 VAL A CA 1
ATOM 3067 C C . VAL A 1 376 ? 6.504 1.519 -21.224 1.00 95.44 376 VAL A C 1
ATOM 3069 O O . VAL A 1 376 ? 7.704 1.698 -21.413 1.00 95.44 376 VAL A O 1
ATOM 3072 N N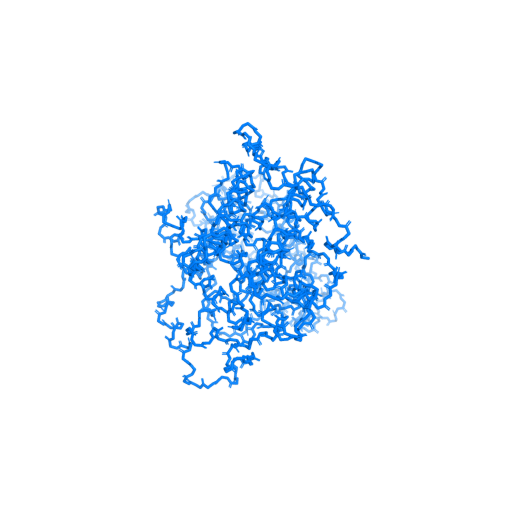 . THR A 1 377 ? 5.973 0.301 -21.157 1.00 92.94 377 THR A N 1
ATOM 3073 C CA . THR A 1 377 ? 6.818 -0.896 -21.195 1.00 92.94 377 THR A CA 1
ATOM 3074 C C . THR A 1 377 ? 7.456 -1.125 -22.560 1.00 92.94 377 THR A C 1
ATOM 3076 O O . THR A 1 377 ? 8.656 -1.367 -22.620 1.00 92.94 377 THR A O 1
ATOM 3079 N N . GLU A 1 378 ? 6.725 -0.923 -23.661 1.00 91.38 378 GLU A N 1
ATOM 3080 C CA . GLU A 1 378 ? 7.306 -0.982 -25.014 1.00 91.38 378 GLU A CA 1
ATOM 3081 C C . GLU A 1 378 ? 8.456 0.027 -25.184 1.00 91.38 378 GLU A C 1
ATOM 3083 O O . GLU A 1 378 ? 9.480 -0.268 -25.800 1.00 91.38 378 GLU A O 1
ATOM 3088 N N . LYS A 1 379 ? 8.310 1.236 -24.625 1.00 89.81 379 LYS A N 1
ATOM 3089 C CA . LYS A 1 379 ? 9.347 2.275 -24.686 1.00 89.81 379 LYS A CA 1
ATOM 3090 C C . LYS A 1 379 ? 10.566 1.936 -23.837 1.00 89.81 379 LYS A C 1
ATOM 3092 O O . LYS A 1 379 ? 11.676 2.271 -24.249 1.00 89.81 379 LYS A O 1
ATOM 3097 N N . ALA A 1 380 ? 10.370 1.319 -22.674 1.00 85.88 380 ALA A N 1
ATOM 3098 C CA . ALA A 1 380 ? 11.470 0.873 -21.825 1.00 85.88 380 ALA A CA 1
ATOM 3099 C C . ALA A 1 380 ? 12.277 -0.232 -22.523 1.00 85.88 380 ALA A C 1
ATOM 3101 O O . ALA A 1 380 ? 13.496 -0.118 -22.634 1.00 85.88 380 ALA A O 1
ATOM 3102 N N . GLU A 1 381 ? 11.594 -1.209 -23.129 1.00 80.94 381 GLU A N 1
ATOM 3103 C CA . GLU A 1 381 ? 12.230 -2.263 -23.932 1.00 80.94 381 GLU A CA 1
ATOM 3104 C C . GLU A 1 381 ? 13.076 -1.691 -25.086 1.00 80.94 381 GLU A C 1
ATOM 3106 O O . GLU A 1 381 ? 14.217 -2.116 -25.294 1.00 80.94 381 GLU A O 1
ATOM 3111 N N . GLU A 1 382 ? 12.555 -0.682 -25.802 1.00 78.62 382 GLU A N 1
ATOM 3112 C CA . GLU A 1 382 ? 13.281 0.005 -26.881 1.00 78.62 382 GLU A CA 1
ATOM 3113 C C . GLU A 1 382 ? 14.592 0.663 -26.399 1.00 78.62 382 GLU A C 1
ATOM 3115 O O . GLU A 1 382 ? 15.575 0.701 -27.149 1.00 78.62 382 GLU A O 1
ATOM 3120 N N . LEU A 1 383 ? 14.617 1.195 -25.171 1.00 66.19 383 LEU A N 1
ATOM 3121 C CA . LEU A 1 383 ? 15.772 1.886 -24.582 1.00 66.19 383 LEU A CA 1
ATOM 3122 C C . LEU A 1 383 ? 16.900 0.928 -24.183 1.00 66.19 383 LEU A C 1
ATOM 3124 O O . LEU A 1 383 ? 18.071 1.278 -24.351 1.00 66.19 383 LEU A O 1
ATOM 3128 N N . ASP A 1 384 ? 16.562 -0.302 -23.802 1.00 54.31 384 ASP A N 1
ATOM 3129 C CA . ASP A 1 384 ? 17.518 -1.390 -23.559 1.00 54.31 384 ASP A CA 1
ATOM 3130 C C . ASP A 1 384 ? 18.113 -1.990 -24.850 1.00 54.31 384 ASP A C 1
ATOM 3132 O O . ASP A 1 384 ? 18.920 -2.924 -24.815 1.00 54.31 384 ASP A O 1
ATOM 3136 N N . GLY A 1 385 ? 17.764 -1.445 -26.023 1.00 34.03 385 GLY A N 1
ATOM 3137 C CA . GLY A 1 385 ? 18.246 -1.931 -27.317 1.00 34.03 385 GLY A CA 1
ATOM 3138 C C . GLY A 1 385 ? 17.595 -3.246 -27.750 1.00 34.03 385 GLY A C 1
ATOM 3139 O O . GLY A 1 385 ? 18.116 -3.929 -28.635 1.00 34.03 385 GLY A O 1
ATOM 3140 N N . ILE A 1 386 ? 16.453 -3.591 -27.154 1.00 37.50 386 ILE A N 1
ATOM 3141 C CA . ILE A 1 386 ? 15.615 -4.724 -27.530 1.00 37.50 386 ILE A CA 1
ATOM 3142 C C . ILE A 1 386 ? 14.438 -4.162 -28.347 1.00 37.50 386 ILE A C 1
ATOM 3144 O O . ILE A 1 386 ? 13.734 -3.283 -27.868 1.00 37.50 386 ILE A O 1
ATOM 3148 N N . PRO A 1 387 ? 14.206 -4.585 -29.604 1.00 27.61 387 PRO A N 1
ATOM 3149 C CA . PRO A 1 387 ? 13.041 -4.103 -30.339 1.00 27.61 387 PRO A CA 1
ATOM 3150 C C . PRO A 1 387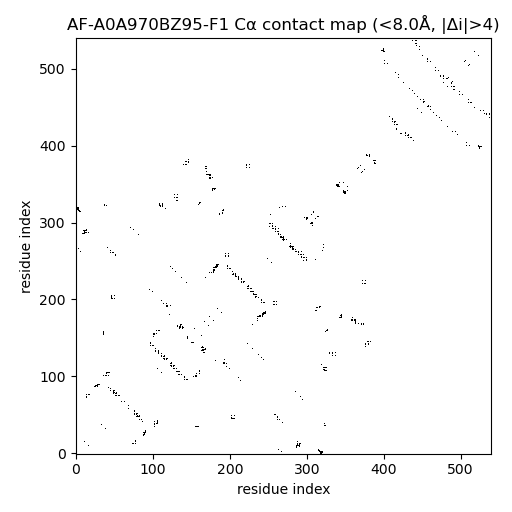 ? 11.759 -4.507 -29.600 1.00 27.61 387 PRO A C 1
ATOM 3152 O O . PRO A 1 387 ? 11.654 -5.663 -29.187 1.00 27.61 387 PRO A O 1
ATOM 3155 N N . ALA A 1 388 ? 10.832 -3.546 -29.473 1.00 31.97 388 ALA A N 1
ATOM 3156 C CA . ALA A 1 388 ? 9.518 -3.682 -28.851 1.00 31.97 388 ALA A CA 1
ATOM 3157 C C . ALA A 1 388 ? 8.912 -5.057 -29.139 1.00 31.97 388 ALA A C 1
ATOM 3159 O O . ALA A 1 388 ? 8.703 -5.422 -30.308 1.00 31.97 388 ALA A O 1
ATOM 3160 N N . VAL A 1 389 ? 8.637 -5.823 -28.084 1.00 34.72 389 VAL A N 1
ATOM 3161 C CA . VAL A 1 389 ? 7.839 -7.033 -28.223 1.00 34.72 389 VAL A CA 1
ATOM 3162 C C . VAL A 1 389 ? 6.431 -6.560 -28.544 1.00 34.72 389 VAL A C 1
ATOM 3164 O O . VAL A 1 389 ? 5.664 -6.171 -27.672 1.00 34.72 389 VAL A O 1
ATOM 3167 N N . ALA A 1 390 ? 6.091 -6.556 -29.832 1.00 32.34 390 ALA A N 1
ATOM 3168 C CA . ALA A 1 390 ? 4.713 -6.419 -30.259 1.00 32.34 390 ALA A CA 1
ATOM 3169 C C . ALA A 1 390 ? 3.898 -7.497 -29.531 1.00 32.34 390 ALA A C 1
ATOM 3171 O O . ALA A 1 390 ? 4.018 -8.683 -29.848 1.00 32.34 390 ALA A O 1
ATOM 3172 N N . MET A 1 391 ? 3.085 -7.086 -28.553 1.00 35.06 391 MET A N 1
ATOM 3173 C CA . MET A 1 391 ? 2.068 -7.939 -27.952 1.00 35.06 391 MET A CA 1
ATOM 3174 C C . MET A 1 391 ? 1.116 -8.383 -29.068 1.00 35.06 391 MET A C 1
ATOM 3176 O O . MET A 1 391 ? 0.218 -7.656 -29.490 1.00 35.06 391 MET A O 1
ATOM 3180 N N . GLN A 1 392 ? 1.332 -9.596 -29.568 1.00 31.00 392 GLN A N 1
ATOM 3181 C CA . GLN A 1 392 ? 0.340 -10.368 -30.298 1.00 31.00 392 GLN A CA 1
ATOM 3182 C C . GLN A 1 392 ? -0.029 -11.583 -29.448 1.00 31.00 392 GLN A C 1
ATOM 3184 O O . GLN A 1 392 ? 0.730 -12.536 -29.347 1.00 31.00 392 GLN A O 1
ATOM 3189 N N . THR A 1 393 ? -1.212 -11.502 -28.837 1.00 30.45 393 THR A N 1
ATOM 3190 C CA . THR A 1 393 ? -2.197 -12.584 -28.663 1.00 30.45 393 THR A CA 1
ATOM 3191 C C . THR A 1 393 ? -1.665 -14.020 -28.467 1.00 30.45 393 THR A C 1
ATOM 3193 O O . THR A 1 393 ? -1.363 -14.709 -29.441 1.00 30.45 393 THR A O 1
ATOM 3196 N N . GLY A 1 394 ? -1.732 -14.524 -27.229 1.00 29.20 394 GLY A N 1
ATOM 3197 C CA . GLY A 1 394 ? -1.665 -15.958 -26.895 1.00 29.20 394 GLY A CA 1
ATOM 3198 C C . GLY A 1 394 ? -0.283 -16.483 -26.460 1.00 29.20 394 GLY A C 1
ATOM 3199 O O . GLY A 1 394 ? 0.737 -15.871 -26.760 1.00 29.20 394 GLY A O 1
ATOM 3200 N N . PRO A 1 395 ? -0.221 -17.617 -25.730 1.00 40.78 395 PRO A N 1
ATOM 3201 C CA . PRO A 1 395 ? 0.979 -18.051 -25.019 1.00 40.78 395 PRO A CA 1
ATOM 3202 C C . PRO A 1 395 ? 2.048 -18.584 -25.985 1.00 40.78 395 PRO A C 1
ATOM 3204 O O . PRO A 1 395 ? 1.867 -19.624 -26.620 1.00 40.78 395 PRO A O 1
ATOM 3207 N N . GLY A 1 396 ? 3.188 -17.891 -26.056 1.00 35.84 396 GLY A N 1
ATOM 3208 C CA . GLY A 1 396 ? 4.380 -18.288 -26.807 1.00 35.84 396 GLY A CA 1
ATOM 3209 C C . GLY A 1 396 ? 5.634 -18.256 -25.929 1.00 35.84 396 GLY A C 1
ATOM 3210 O O . GLY A 1 396 ? 6.093 -17.202 -25.509 1.00 35.84 396 GLY A O 1
ATOM 3211 N N . LYS A 1 397 ? 6.172 -19.441 -25.647 1.00 55.44 397 LYS A N 1
ATOM 3212 C CA . LYS A 1 397 ? 7.342 -19.758 -24.816 1.00 55.44 397 LYS A CA 1
ATOM 3213 C C . LYS A 1 397 ? 8.657 -19.293 -25.484 1.00 55.44 397 LYS A C 1
ATOM 3215 O O . LYS A 1 397 ? 9.056 -19.912 -26.462 1.00 55.44 397 LYS A O 1
ATOM 3220 N N . ALA A 1 398 ? 9.366 -18.280 -24.975 1.00 62.41 398 ALA A N 1
ATOM 3221 C CA . ALA A 1 398 ? 10.730 -17.983 -25.449 1.00 62.41 398 ALA A CA 1
ATOM 3222 C C . ALA A 1 398 ? 11.737 -19.000 -24.874 1.00 62.41 398 ALA A C 1
ATOM 3224 O O . ALA A 1 398 ? 11.802 -19.162 -23.657 1.00 62.41 398 ALA A O 1
ATOM 3225 N N . ASP A 1 399 ? 12.502 -19.688 -25.730 1.00 86.88 399 ASP A N 1
ATOM 3226 C CA . ASP A 1 399 ? 13.467 -20.739 -25.367 1.00 86.88 399 ASP A CA 1
ATOM 3227 C C . ASP A 1 399 ? 14.918 -20.380 -25.774 1.00 86.88 399 ASP A C 1
ATOM 3229 O O . ASP A 1 399 ? 15.168 -19.337 -26.388 1.00 86.88 399 ASP A O 1
ATOM 3233 N N . ILE A 1 400 ? 15.900 -21.212 -25.397 1.00 92.94 400 ILE A N 1
ATOM 3234 C CA . ILE A 1 400 ? 17.328 -20.972 -25.675 1.00 92.94 400 ILE A CA 1
ATOM 3235 C C . ILE A 1 400 ? 17.626 -20.809 -27.171 1.00 92.94 400 ILE A C 1
ATOM 3237 O O . ILE A 1 400 ? 18.485 -20.012 -27.533 1.00 92.94 400 ILE A O 1
ATOM 3241 N N . TYR A 1 401 ? 16.880 -21.481 -28.049 1.00 93.38 401 TYR A N 1
ATOM 3242 C CA . TYR A 1 401 ? 17.086 -21.397 -29.494 1.00 93.38 401 TYR A CA 1
ATOM 3243 C C . TYR A 1 401 ? 16.691 -20.024 -30.036 1.00 93.38 401 TYR A C 1
ATOM 3245 O O . TYR A 1 401 ? 17.409 -19.442 -30.848 1.00 93.38 401 TYR A O 1
ATOM 3253 N N . GLU A 1 402 ? 15.569 -19.478 -29.563 1.00 88.75 402 GLU A N 1
ATOM 3254 C CA . GLU A 1 402 ? 15.146 -18.121 -29.922 1.00 88.75 402 GLU A CA 1
ATOM 3255 C C . GLU A 1 402 ? 16.078 -17.059 -29.320 1.00 88.75 402 GLU A C 1
ATOM 3257 O O . GLU A 1 402 ? 16.329 -16.021 -29.938 1.00 88.75 402 GLU A O 1
ATOM 3262 N N . ARG A 1 403 ? 16.671 -17.334 -28.150 1.00 93.00 403 ARG A N 1
ATOM 3263 C CA . ARG A 1 403 ? 17.691 -16.458 -27.560 1.00 93.00 403 ARG A CA 1
ATOM 3264 C C . ARG A 1 403 ? 18.977 -16.406 -28.393 1.00 93.00 403 ARG A C 1
ATOM 3266 O O . ARG A 1 403 ? 19.484 -15.306 -28.610 1.00 93.00 403 ARG A O 1
ATOM 3273 N N . LEU A 1 404 ? 19.495 -17.550 -28.833 1.00 93.19 404 LEU A N 1
ATOM 3274 C CA . LEU A 1 404 ? 20.716 -17.631 -29.647 1.00 93.19 404 LEU A CA 1
ATOM 3275 C C . LEU A 1 404 ? 20.519 -16.959 -31.015 1.00 93.19 404 LEU A C 1
ATOM 3277 O O . LEU A 1 404 ? 21.282 -16.065 -31.369 1.00 93.19 404 LEU A O 1
ATOM 3281 N N . LYS A 1 405 ? 19.399 -17.232 -31.701 1.00 92.44 405 LYS A N 1
ATOM 3282 C CA . LYS A 1 405 ? 19.011 -16.535 -32.949 1.00 92.44 405 LYS A CA 1
ATOM 3283 C C . LYS A 1 405 ? 18.987 -15.016 -32.815 1.00 92.44 405 LYS A C 1
ATOM 3285 O O . LYS A 1 405 ? 19.395 -14.294 -33.725 1.00 92.44 405 LYS A O 1
ATOM 3290 N N . LYS A 1 406 ? 18.490 -14.510 -31.682 1.00 90.12 406 LYS A N 1
ATOM 3291 C CA . LYS A 1 406 ? 18.455 -13.067 -31.417 1.00 90.12 406 LYS A CA 1
ATOM 3292 C C . LYS A 1 406 ? 19.866 -12.478 -31.354 1.00 90.12 406 LYS A C 1
ATOM 3294 O O . LYS A 1 406 ? 20.105 -11.427 -31.947 1.00 90.12 406 LYS A O 1
ATOM 3299 N N . ASP A 1 407 ? 20.791 -13.160 -30.681 1.00 92.56 407 ASP A N 1
ATOM 3300 C CA . ASP A 1 407 ? 22.199 -12.764 -30.648 1.00 92.56 407 ASP A CA 1
ATOM 3301 C C . ASP A 1 407 ? 22.842 -12.843 -32.054 1.00 92.56 407 ASP A C 1
ATOM 3303 O O . ASP A 1 407 ? 23.592 -11.942 -32.438 1.00 92.56 407 ASP A O 1
ATOM 3307 N N . HIS A 1 408 ? 22.511 -13.861 -32.858 1.00 96.00 408 HIS A N 1
ATOM 3308 C CA . HIS A 1 408 ? 23.029 -14.011 -34.225 1.00 96.00 408 HIS A CA 1
ATOM 3309 C C . HIS A 1 408 ? 22.614 -12.864 -35.145 1.00 96.00 408 HIS A C 1
ATOM 3311 O O . HIS A 1 408 ? 23.444 -12.312 -35.876 1.00 96.00 408 HIS A O 1
ATOM 3317 N N . GLU A 1 409 ? 21.340 -12.468 -35.102 1.00 91.06 409 GLU A N 1
ATOM 3318 C CA . GLU A 1 409 ? 20.844 -11.357 -35.915 1.00 91.06 409 GLU A CA 1
ATOM 3319 C C . GLU A 1 409 ? 21.486 -10.026 -35.483 1.00 91.06 409 GLU A C 1
ATOM 3321 O O . GLU A 1 409 ? 21.841 -9.201 -36.330 1.00 91.06 409 GLU A O 1
ATOM 3326 N N . GLU A 1 410 ? 21.742 -9.839 -34.183 1.00 90.88 410 GLU A N 1
ATOM 3327 C CA . GLU A 1 410 ? 22.481 -8.679 -33.677 1.00 90.88 410 GLU A CA 1
ATOM 3328 C C . GLU A 1 410 ? 23.928 -8.640 -34.202 1.00 90.88 410 GLU A C 1
ATOM 3330 O O . GLU A 1 410 ? 24.378 -7.615 -34.733 1.00 90.88 410 GLU A O 1
ATOM 3335 N N . VAL A 1 411 ? 24.654 -9.759 -34.116 1.00 93.25 411 VAL A N 1
ATOM 3336 C CA . VAL A 1 411 ? 26.033 -9.893 -34.616 1.00 93.25 411 VAL A CA 1
ATOM 3337 C C . VAL A 1 411 ? 26.103 -9.646 -36.126 1.00 93.25 411 VAL A C 1
ATOM 3339 O O . VAL A 1 411 ? 26.965 -8.896 -36.603 1.00 93.25 411 VAL A O 1
ATOM 3342 N N . LYS A 1 412 ? 25.167 -10.206 -36.894 1.00 91.19 412 LYS A N 1
ATOM 3343 C CA . LYS A 1 412 ? 25.044 -9.976 -38.339 1.00 91.19 412 LYS A CA 1
ATOM 3344 C C . LYS A 1 412 ? 24.815 -8.497 -38.659 1.00 91.19 412 LYS A C 1
ATOM 3346 O O . LYS A 1 412 ? 25.515 -7.945 -39.516 1.00 91.19 412 LYS A O 1
ATOM 3351 N N . GLY A 1 413 ? 23.915 -7.830 -37.935 1.00 89.38 413 GLY A N 1
ATOM 3352 C CA . GLY A 1 413 ? 23.673 -6.392 -38.073 1.00 89.38 413 GLY A CA 1
ATOM 3353 C C . GLY A 1 413 ? 24.918 -5.546 -37.776 1.00 89.38 413 GLY A C 1
ATOM 3354 O O . GLY A 1 413 ? 25.205 -4.572 -38.482 1.00 89.38 413 GLY A O 1
ATOM 3355 N N . LEU A 1 414 ? 25.720 -5.939 -36.782 1.00 92.50 414 LEU A N 1
ATOM 3356 C CA . LEU A 1 414 ? 26.989 -5.278 -36.464 1.00 92.50 414 LEU A CA 1
ATOM 3357 C C . LEU A 1 414 ? 28.025 -5.439 -37.585 1.00 92.50 414 LEU A C 1
ATOM 3359 O O . LEU A 1 414 ? 28.651 -4.448 -37.975 1.00 92.50 414 LEU A O 1
ATOM 3363 N N . PHE A 1 415 ? 28.165 -6.631 -38.173 1.00 93.94 415 PHE A N 1
ATOM 3364 C CA . PHE A 1 415 ? 29.025 -6.827 -39.345 1.00 93.94 415 PHE A CA 1
ATOM 3365 C C . PHE A 1 415 ? 28.611 -5.936 -40.523 1.00 93.94 415 PHE A C 1
ATOM 3367 O O . PHE A 1 415 ? 29.465 -5.296 -41.148 1.00 93.94 415 PHE A O 1
ATOM 3374 N N . GLU A 1 416 ? 27.314 -5.861 -40.829 1.00 90.25 416 GLU A N 1
ATOM 3375 C CA . GLU A 1 416 ? 26.791 -5.007 -41.902 1.00 90.25 416 GLU A CA 1
ATOM 3376 C C . GLU A 1 416 ? 27.066 -3.524 -41.647 1.00 90.25 416 GLU A C 1
ATOM 3378 O O . GLU A 1 416 ? 27.486 -2.805 -42.559 1.00 90.25 416 GLU A O 1
ATOM 3383 N N . LYS A 1 417 ? 26.908 -3.070 -40.400 1.00 87.81 417 LYS A N 1
ATOM 3384 C CA . LYS A 1 417 ? 27.194 -1.689 -39.994 1.00 87.81 417 LYS A CA 1
ATOM 3385 C C . LYS A 1 417 ? 28.671 -1.327 -40.184 1.00 87.81 417 LYS A C 1
ATOM 3387 O O . LYS A 1 417 ? 28.975 -0.277 -40.758 1.00 87.81 417 LYS A O 1
ATOM 3392 N N . ILE A 1 418 ? 29.585 -2.199 -39.752 1.00 89.56 418 ILE A N 1
ATOM 3393 C CA . ILE A 1 418 ? 31.039 -1.973 -39.834 1.00 89.56 418 ILE A CA 1
ATOM 3394 C C . ILE A 1 418 ? 31.503 -1.970 -41.298 1.00 89.56 418 ILE A C 1
ATOM 3396 O O . ILE A 1 418 ? 32.192 -1.034 -41.727 1.00 89.56 418 ILE A O 1
ATOM 3400 N N . ILE A 1 419 ? 31.086 -2.972 -42.082 1.00 88.06 419 ILE A N 1
ATOM 3401 C CA . ILE A 1 419 ? 31.466 -3.115 -43.498 1.00 88.06 419 ILE A CA 1
ATOM 3402 C C . ILE A 1 419 ? 30.836 -2.013 -44.353 1.00 88.06 419 ILE A C 1
ATOM 3404 O O . ILE A 1 419 ? 31.506 -1.441 -45.213 1.00 88.06 419 ILE A O 1
ATOM 3408 N N . GLY A 1 420 ? 29.575 -1.667 -44.088 1.00 84.25 420 GLY A N 1
ATOM 3409 C CA . GLY A 1 420 ? 28.847 -0.611 -44.790 1.00 84.25 420 GLY A CA 1
ATOM 3410 C C . GLY A 1 420 ? 29.367 0.803 -44.513 1.00 84.25 420 GLY A C 1
ATOM 3411 O O . GLY A 1 420 ? 28.983 1.736 -45.218 1.00 84.25 420 GLY A O 1
ATOM 3412 N N . GLY A 1 421 ? 30.235 0.979 -43.508 1.00 74.75 421 GLY A N 1
ATOM 3413 C CA . GLY A 1 421 ? 30.904 2.248 -43.206 1.00 74.75 421 GLY A CA 1
ATOM 3414 C C . GLY A 1 421 ? 29.972 3.375 -42.767 1.00 74.75 421 GLY A C 1
ATOM 3415 O O . GLY A 1 421 ? 30.296 4.546 -42.964 1.00 74.75 421 GLY A O 1
ATOM 3416 N N . ARG A 1 422 ? 28.808 3.040 -42.199 1.00 60.91 422 ARG A N 1
ATOM 3417 C CA . ARG A 1 422 ? 27.837 4.016 -41.690 1.00 60.91 422 ARG A CA 1
ATOM 3418 C C . ARG A 1 422 ? 28.028 4.200 -40.181 1.00 60.91 422 ARG A C 1
ATOM 3420 O O . ARG A 1 422 ? 27.775 3.279 -39.411 1.00 60.91 422 ARG A O 1
ATOM 3427 N N . GLY A 1 423 ? 28.407 5.407 -39.760 1.00 70.19 423 GLY A N 1
ATOM 3428 C CA . GLY A 1 423 ? 28.528 5.776 -38.343 1.00 70.19 423 GLY A CA 1
ATOM 3429 C C . GLY A 1 423 ? 29.878 5.421 -37.710 1.00 70.19 423 GLY A C 1
ATOM 3430 O O . GLY A 1 423 ? 30.885 5.294 -38.404 1.00 70.19 423 GLY A O 1
ATOM 3431 N N . ASP A 1 424 ? 29.899 5.306 -36.380 1.00 81.75 424 ASP A N 1
ATOM 3432 C CA . ASP A 1 424 ? 31.104 4.987 -35.607 1.00 81.75 424 ASP A CA 1
ATOM 3433 C C . ASP A 1 424 ? 31.506 3.515 -35.778 1.00 81.75 424 ASP A C 1
ATOM 3435 O O . ASP A 1 424 ? 30.967 2.610 -35.135 1.00 81.75 424 ASP A O 1
ATOM 3439 N N . ARG A 1 425 ? 32.460 3.281 -36.682 1.00 84.12 425 ARG A N 1
ATOM 3440 C CA . ARG A 1 425 ? 33.004 1.952 -36.962 1.00 84.12 425 ARG A CA 1
ATOM 3441 C C . ARG A 1 425 ? 33.817 1.396 -35.791 1.00 84.12 425 ARG A C 1
ATOM 3443 O O . ARG A 1 425 ? 33.793 0.186 -35.590 1.00 84.12 425 ARG A O 1
ATOM 3450 N N . SER A 1 426 ? 34.505 2.251 -35.030 1.00 83.31 426 SER A N 1
ATOM 3451 C CA . SER A 1 426 ? 35.319 1.814 -33.890 1.00 83.31 426 SER A CA 1
ATOM 3452 C C . SER A 1 426 ? 34.421 1.306 -32.770 1.00 83.31 426 SER A C 1
ATOM 3454 O O . SER A 1 426 ? 34.579 0.168 -32.343 1.00 83.31 426 SER A O 1
ATOM 3456 N N . GLY A 1 427 ? 33.408 2.084 -32.379 1.00 86.56 427 GLY A N 1
ATOM 3457 C CA . GLY A 1 427 ? 32.439 1.651 -31.371 1.00 86.56 427 GLY A CA 1
ATOM 3458 C C . GLY A 1 427 ? 31.632 0.423 -31.805 1.00 86.56 427 GLY A C 1
ATOM 3459 O O . GLY A 1 427 ? 31.345 -0.455 -30.993 1.00 86.56 427 GLY A O 1
ATOM 3460 N N . ALA A 1 428 ? 31.307 0.302 -33.098 1.00 88.88 428 ALA A N 1
ATOM 3461 C CA . ALA A 1 428 ? 30.656 -0.897 -33.625 1.00 88.88 428 ALA A CA 1
ATOM 3462 C C . ALA A 1 428 ? 31.568 -2.138 -33.579 1.00 88.88 428 ALA A C 1
ATOM 3464 O O . ALA A 1 428 ? 31.083 -3.223 -33.268 1.00 88.88 428 ALA A O 1
ATOM 3465 N N . TRP A 1 429 ? 32.870 -1.988 -33.847 1.00 92.50 429 TRP A N 1
ATOM 3466 C CA . TRP A 1 429 ? 33.860 -3.060 -33.698 1.00 92.50 429 TRP A CA 1
ATOM 3467 C C . TRP A 1 429 ? 34.051 -3.475 -32.233 1.00 92.50 429 TRP A C 1
ATOM 3469 O O . TRP A 1 429 ? 34.076 -4.670 -31.931 1.00 92.50 429 TRP A O 1
ATOM 3479 N N . ASP A 1 430 ? 34.131 -2.511 -31.318 1.00 90.38 430 ASP A N 1
ATOM 3480 C CA . ASP A 1 430 ? 34.265 -2.784 -29.884 1.00 90.38 430 ASP A CA 1
ATOM 3481 C C . ASP A 1 430 ? 33.044 -3.543 -29.353 1.00 90.38 430 ASP A C 1
ATOM 3483 O O . ASP A 1 430 ? 33.189 -4.497 -28.588 1.00 90.38 430 ASP A O 1
ATOM 3487 N N . LYS A 1 431 ? 31.840 -3.181 -29.818 1.00 92.69 431 LYS A N 1
ATOM 3488 C CA . LYS A 1 431 ? 30.624 -3.943 -29.516 1.00 92.69 431 LYS A CA 1
ATOM 3489 C C . LYS A 1 431 ? 30.684 -5.346 -30.125 1.00 92.69 431 LYS A C 1
ATOM 3491 O O . LYS A 1 431 ? 30.571 -6.315 -29.389 1.00 92.69 431 LYS A O 1
ATOM 3496 N N . LEU A 1 432 ? 30.929 -5.470 -31.433 1.00 94.50 432 LEU A N 1
ATOM 3497 C CA . LEU A 1 432 ? 30.968 -6.763 -32.129 1.00 94.50 432 LEU A CA 1
ATOM 3498 C C . LEU A 1 432 ? 31.956 -7.748 -31.490 1.00 94.50 432 LEU A C 1
ATOM 3500 O O . LEU A 1 432 ? 31.613 -8.902 -31.267 1.00 94.50 432 LEU A O 1
ATOM 3504 N N . SER A 1 433 ? 33.176 -7.302 -31.191 1.00 94.25 433 SER A N 1
ATOM 3505 C CA . SER A 1 433 ? 34.210 -8.169 -30.616 1.00 94.25 433 SER A CA 1
ATOM 3506 C C . SER A 1 433 ? 33.842 -8.684 -29.219 1.00 94.25 433 SER A C 1
ATOM 3508 O O . SER A 1 433 ? 34.090 -9.855 -28.919 1.00 94.25 433 SER A O 1
ATOM 3510 N N . ARG A 1 434 ? 33.208 -7.848 -28.383 1.00 93.31 434 ARG A N 1
ATOM 3511 C CA . ARG A 1 434 ? 32.696 -8.253 -27.064 1.00 93.31 434 ARG A CA 1
ATOM 3512 C C . ARG A 1 434 ? 31.499 -9.187 -27.183 1.00 93.31 434 ARG A C 1
ATOM 3514 O O . ARG A 1 434 ? 31.477 -10.189 -26.480 1.00 93.31 434 ARG A O 1
ATOM 3521 N N . GLU A 1 435 ? 30.559 -8.891 -28.078 1.00 94.88 435 GLU A N 1
ATOM 3522 C CA . GLU A 1 435 ? 29.383 -9.734 -28.321 1.00 94.88 435 GLU A CA 1
ATOM 3523 C C . GLU A 1 435 ? 29.789 -11.131 -28.793 1.00 94.88 435 GLU A C 1
ATOM 3525 O O . GLU A 1 435 ? 29.399 -12.103 -28.160 1.00 94.88 435 GLU A O 1
ATOM 3530 N N . LEU A 1 436 ? 30.644 -11.237 -29.819 1.00 95.75 436 LEU A N 1
ATOM 3531 C CA . LEU A 1 436 ? 31.144 -12.523 -30.326 1.00 95.75 436 LEU A CA 1
ATOM 3532 C C . LEU A 1 436 ? 31.814 -13.351 -29.224 1.00 95.75 436 LEU A C 1
ATOM 3534 O O . LEU A 1 436 ? 31.533 -14.535 -29.074 1.00 95.75 436 LEU A O 1
ATOM 3538 N N . THR A 1 437 ? 32.674 -12.715 -28.422 1.00 94.31 437 THR A N 1
ATOM 3539 C CA . THR A 1 437 ? 33.391 -13.412 -27.346 1.00 94.31 437 THR A CA 1
ATOM 3540 C C . THR A 1 437 ? 32.434 -13.843 -26.233 1.00 94.31 437 THR A C 1
ATOM 3542 O O . THR A 1 437 ? 32.506 -14.972 -25.756 1.00 94.31 437 THR A O 1
ATOM 3545 N N . ALA A 1 438 ? 31.542 -12.959 -25.781 1.00 92.88 438 ALA A N 1
ATOM 3546 C CA . ALA A 1 438 ? 30.635 -13.251 -24.675 1.00 92.88 438 ALA A CA 1
ATOM 3547 C C . ALA A 1 438 ? 29.569 -14.284 -25.059 1.00 92.88 438 ALA A C 1
ATOM 3549 O O . ALA A 1 438 ? 29.277 -15.166 -24.252 1.00 92.88 438 ALA A O 1
ATOM 3550 N N . HIS A 1 439 ? 29.038 -14.192 -26.280 1.00 96.69 439 HIS A N 1
ATOM 3551 C CA . HIS A 1 439 ? 28.103 -15.150 -26.860 1.00 96.69 439 HIS A CA 1
ATOM 3552 C C . HIS A 1 439 ? 28.726 -16.544 -26.933 1.00 96.69 439 HIS A C 1
ATOM 3554 O O . HIS A 1 439 ? 28.238 -17.443 -26.255 1.00 96.69 439 HIS A O 1
ATOM 3560 N N . ALA A 1 440 ? 29.876 -16.685 -27.606 1.00 95.00 440 ALA A N 1
ATOM 3561 C CA . ALA A 1 440 ? 30.560 -17.970 -27.746 1.00 95.00 440 ALA A CA 1
ATOM 3562 C C . ALA A 1 440 ? 30.832 -18.625 -26.382 1.00 95.00 440 ALA A C 1
ATOM 3564 O O . ALA A 1 440 ? 30.573 -19.804 -26.182 1.00 95.00 440 ALA A O 1
ATOM 3565 N N . ARG A 1 441 ? 31.295 -17.864 -25.378 1.00 94.81 441 ARG A N 1
ATOM 3566 C CA . ARG A 1 441 ? 31.570 -18.420 -24.037 1.00 94.81 441 ARG A CA 1
ATOM 3567 C C . ARG A 1 441 ? 30.306 -18.831 -23.283 1.00 94.81 441 ARG A C 1
ATOM 3569 O O . ARG A 1 441 ? 30.371 -19.762 -22.481 1.00 94.81 441 ARG A O 1
ATOM 3576 N N . ALA A 1 442 ? 29.198 -18.123 -23.482 1.00 94.06 442 ALA A N 1
ATOM 3577 C CA . ALA A 1 442 ? 27.911 -18.473 -22.890 1.00 94.06 442 ALA A CA 1
ATOM 3578 C C . ALA A 1 442 ? 27.311 -19.715 -23.551 1.00 94.06 442 ALA A C 1
ATOM 3580 O O . ALA A 1 442 ? 26.866 -20.627 -22.858 1.00 94.06 442 ALA A O 1
ATOM 3581 N N . GLU A 1 443 ? 27.384 -19.792 -24.870 1.00 95.00 443 GLU A N 1
ATOM 3582 C CA . GLU A 1 443 ? 26.919 -20.914 -25.673 1.00 95.00 443 GLU A CA 1
ATOM 3583 C C . GLU A 1 443 ? 27.694 -22.196 -25.387 1.00 95.00 443 GLU A C 1
ATOM 3585 O O . GLU A 1 443 ? 27.110 -23.222 -25.044 1.00 95.00 443 GLU A O 1
ATOM 3590 N N . GLU A 1 444 ? 29.021 -22.117 -25.398 1.00 94.25 444 GLU A N 1
ATOM 3591 C CA . GLU A 1 444 ? 29.906 -23.232 -25.075 1.00 94.25 444 GLU A CA 1
ATOM 3592 C C . GLU A 1 444 ? 29.614 -23.859 -23.706 1.00 94.25 444 GLU A C 1
ATOM 3594 O O . GLU A 1 444 ? 29.814 -25.062 -23.528 1.00 94.25 444 GLU A O 1
ATOM 3599 N N . HIS A 1 445 ? 29.204 -23.042 -22.731 1.00 91.31 445 HIS A N 1
ATOM 3600 C CA . HIS A 1 445 ? 28.983 -23.471 -21.353 1.00 91.31 445 HIS A CA 1
ATOM 3601 C C . HIS A 1 445 ? 27.552 -23.937 -21.101 1.00 91.31 445 HIS A C 1
ATOM 3603 O O . HIS A 1 445 ? 27.337 -24.916 -20.395 1.00 91.31 445 HIS A O 1
ATOM 3609 N N . VAL A 1 446 ? 26.577 -23.223 -21.657 1.00 91.81 446 VAL A N 1
ATOM 3610 C CA . VAL A 1 446 ? 25.162 -23.448 -21.361 1.00 91.81 446 VAL A CA 1
ATOM 3611 C C . VAL A 1 446 ? 24.537 -24.350 -22.414 1.00 91.81 446 VAL A C 1
ATOM 3613 O O . VAL A 1 446 ? 23.837 -25.294 -22.062 1.00 91.81 446 VAL A O 1
ATOM 3616 N N . PHE A 1 447 ? 24.810 -24.098 -23.694 1.00 93.00 447 PHE A N 1
ATOM 3617 C CA . PHE A 1 447 ? 24.157 -24.769 -24.814 1.00 93.00 447 PHE A CA 1
ATOM 3618 C C . PHE A 1 447 ? 24.912 -26.004 -25.315 1.00 93.00 447 PHE A C 1
ATOM 3620 O O . PHE A 1 447 ? 24.272 -27.022 -25.557 1.00 93.00 447 PHE A O 1
ATOM 3627 N N . TYR A 1 448 ? 26.246 -25.972 -25.409 1.00 90.56 448 TYR A N 1
ATOM 3628 C CA . TYR A 1 448 ? 27.034 -27.114 -25.905 1.00 90.56 448 TYR A CA 1
ATOM 3629 C C . TYR A 1 448 ? 27.373 -28.159 -24.841 1.00 90.56 448 TYR A C 1
ATOM 3631 O O . TYR A 1 448 ? 27.523 -29.334 -25.178 1.00 90.56 448 TYR A O 1
ATOM 3639 N N . GLU A 1 449 ? 27.485 -27.776 -23.565 1.00 86.88 449 GLU A N 1
ATOM 3640 C CA . GLU A 1 449 ? 27.809 -28.720 -22.485 1.00 86.88 449 GLU A CA 1
ATOM 3641 C C . GLU A 1 449 ? 26.803 -29.888 -22.402 1.00 86.88 449 GLU A C 1
ATOM 3643 O O . GLU A 1 449 ? 27.251 -31.037 -22.398 1.00 86.88 449 GLU A O 1
ATOM 3648 N N . PRO A 1 450 ? 25.472 -29.660 -22.460 1.00 85.94 450 PRO A N 1
ATOM 3649 C CA . PRO A 1 450 ? 24.487 -30.746 -22.474 1.00 85.94 450 PRO A CA 1
ATOM 3650 C C . PRO A 1 450 ? 24.583 -31.659 -23.707 1.00 85.94 450 PRO A C 1
ATOM 3652 O O . PRO A 1 450 ? 24.205 -32.827 -23.649 1.00 85.94 450 PRO A O 1
ATOM 3655 N N . LEU A 1 451 ? 25.112 -31.158 -24.830 1.00 83.81 451 LEU A N 1
ATOM 3656 C CA . LEU A 1 451 ? 25.220 -31.919 -26.082 1.00 83.81 451 LEU A CA 1
ATOM 3657 C C . LEU A 1 451 ? 26.354 -32.953 -26.052 1.00 83.81 451 LEU A C 1
ATOM 3659 O O . LEU A 1 451 ? 26.396 -33.838 -26.909 1.00 83.81 451 LEU A O 1
ATOM 3663 N N . LYS A 1 452 ? 27.257 -32.881 -25.064 1.00 76.31 452 LYS A N 1
ATOM 3664 C CA . LYS A 1 452 ? 28.375 -33.827 -24.903 1.00 76.31 452 LYS A CA 1
ATOM 3665 C C . LYS A 1 452 ? 27.931 -35.224 -24.473 1.00 76.31 452 LYS A C 1
ATOM 3667 O O . LYS A 1 452 ? 28.677 -36.181 -24.671 1.00 76.31 452 LYS A O 1
ATOM 3672 N N . GLU A 1 453 ? 26.741 -35.341 -23.891 1.00 69.12 453 GLU A N 1
ATOM 3673 C CA . GLU A 1 453 ? 26.200 -36.599 -23.363 1.00 69.12 453 GLU A CA 1
ATOM 3674 C C . GLU A 1 453 ? 25.326 -37.358 -24.385 1.00 69.12 453 GLU A C 1
ATOM 3676 O O . GLU A 1 453 ? 24.991 -38.523 -24.163 1.00 69.12 453 GLU A O 1
ATOM 3681 N N . GLY A 1 454 ? 24.978 -36.727 -25.517 1.00 63.59 454 GLY A N 1
ATOM 3682 C CA . GLY A 1 454 ? 24.098 -37.277 -26.554 1.00 63.59 454 GLY A CA 1
ATOM 3683 C C . GLY A 1 454 ? 24.836 -37.864 -27.762 1.00 63.59 454 GLY A C 1
ATOM 3684 O O . GLY A 1 454 ? 25.752 -37.252 -28.316 1.00 63.59 454 GLY A O 1
ATOM 3685 N N . ASP A 1 455 ? 24.406 -39.041 -28.221 1.00 58.50 455 ASP A N 1
ATOM 3686 C CA . ASP A 1 455 ? 24.975 -39.703 -29.402 1.00 58.50 455 ASP A CA 1
ATOM 3687 C C . ASP A 1 455 ? 24.509 -38.973 -30.684 1.00 58.50 455 ASP A C 1
ATOM 3689 O O . ASP A 1 455 ? 23.321 -38.946 -30.993 1.00 58.50 455 ASP A O 1
ATOM 3693 N N . GLY A 1 456 ? 25.432 -38.328 -31.414 1.00 64.56 456 GLY A N 1
ATOM 3694 C CA . GLY A 1 456 ? 25.169 -37.630 -32.691 1.00 64.56 456 GLY A CA 1
ATOM 3695 C C . GLY A 1 456 ? 25.280 -36.093 -32.684 1.00 64.56 456 GLY A C 1
ATOM 3696 O O . GLY A 1 456 ? 25.513 -35.506 -33.749 1.00 64.56 456 GLY A O 1
ATOM 3697 N N . ALA A 1 457 ? 25.183 -35.443 -31.515 1.00 70.69 457 ALA A N 1
ATOM 3698 C CA . ALA A 1 457 ? 25.333 -33.984 -31.346 1.00 70.69 457 ALA A CA 1
ATOM 3699 C C . ALA A 1 457 ? 26.775 -33.549 -31.007 1.00 70.69 457 ALA A C 1
ATOM 3701 O O . ALA A 1 457 ? 27.173 -32.427 -31.316 1.00 70.69 457 ALA A O 1
ATOM 3702 N N . LEU A 1 458 ? 27.580 -34.462 -30.450 1.00 77.56 458 LEU A N 1
ATOM 3703 C CA . LEU A 1 458 ? 28.956 -34.201 -30.018 1.00 77.56 458 LEU A CA 1
ATOM 3704 C C . LEU A 1 458 ? 29.881 -33.722 -31.149 1.00 77.56 458 LEU A C 1
ATOM 3706 O O . LEU A 1 458 ? 30.654 -32.794 -30.946 1.00 77.56 458 LEU A O 1
ATOM 3710 N N . GLU A 1 459 ? 29.822 -34.338 -32.334 1.00 79.00 459 GLU A N 1
ATOM 3711 C CA . GLU A 1 459 ? 30.688 -33.957 -33.464 1.00 79.00 459 GLU A CA 1
ATOM 3712 C C . GLU A 1 459 ? 30.417 -32.520 -33.932 1.00 79.00 459 GLU A C 1
ATOM 3714 O O . GLU A 1 459 ? 31.355 -31.770 -34.187 1.00 79.00 459 GLU A O 1
ATOM 3719 N N . ALA A 1 460 ? 29.143 -32.117 -33.965 1.00 77.44 460 ALA A N 1
ATOM 3720 C CA . ALA A 1 460 ? 28.741 -30.776 -34.378 1.00 77.44 460 ALA A CA 1
ATOM 3721 C C . ALA A 1 460 ? 29.078 -29.724 -33.306 1.00 77.44 460 ALA A C 1
ATOM 3723 O O . ALA A 1 460 ? 29.599 -28.663 -33.633 1.00 77.44 460 ALA A O 1
ATOM 3724 N N . ALA A 1 461 ? 28.895 -30.049 -32.021 1.00 83.06 461 ALA A N 1
ATOM 3725 C CA . ALA A 1 461 ? 29.335 -29.182 -30.928 1.00 83.06 461 ALA A CA 1
ATOM 3726 C C . ALA A 1 461 ? 30.864 -28.985 -30.934 1.00 83.06 461 ALA A C 1
ATOM 3728 O O . ALA A 1 461 ? 31.342 -27.868 -30.761 1.00 83.06 461 ALA A O 1
ATOM 3729 N N . LEU A 1 462 ? 31.648 -30.049 -31.171 1.00 85.00 462 LEU A N 1
ATOM 3730 C CA . LEU A 1 462 ? 33.111 -29.965 -31.294 1.00 85.00 462 LEU A CA 1
ATOM 3731 C C . LEU A 1 462 ? 33.552 -29.085 -32.468 1.00 85.00 462 LEU A C 1
ATOM 3733 O O . LEU A 1 462 ? 34.519 -28.342 -32.320 1.00 85.00 462 LEU A O 1
ATOM 3737 N N . LEU A 1 463 ? 32.847 -29.145 -33.601 1.00 83.31 463 LEU A N 1
ATOM 3738 C CA . LEU A 1 463 ? 33.088 -28.236 -34.719 1.00 83.31 463 LEU A CA 1
ATOM 3739 C C . LEU A 1 463 ? 32.821 -26.779 -34.307 1.00 83.31 463 LEU A C 1
ATOM 3741 O O . LEU A 1 463 ? 33.706 -25.945 -34.487 1.00 83.31 463 LEU A O 1
ATOM 3745 N N . GLY A 1 464 ? 31.690 -26.506 -33.647 1.00 88.44 464 GLY A N 1
ATOM 3746 C CA . GLY A 1 464 ? 31.357 -25.175 -33.124 1.00 88.44 464 GLY A CA 1
ATOM 3747 C C . GLY A 1 464 ? 32.416 -24.615 -32.163 1.00 88.44 464 GLY A C 1
ATOM 3748 O O . GLY A 1 464 ? 32.822 -23.462 -32.293 1.00 88.44 464 GLY A O 1
ATOM 3749 N N . TYR A 1 465 ? 32.973 -25.437 -31.261 1.00 89.75 465 TYR A N 1
ATOM 3750 C CA . TYR A 1 465 ? 34.100 -25.028 -30.402 1.00 89.75 465 TYR A CA 1
ATOM 3751 C C . TYR A 1 465 ? 35.341 -24.588 -31.207 1.00 89.75 465 TYR A C 1
ATOM 3753 O O . TYR A 1 465 ? 36.009 -23.616 -30.840 1.00 89.75 465 TYR A O 1
ATOM 3761 N N . GLU A 1 466 ? 35.678 -25.291 -32.292 1.00 92.62 466 GLU A N 1
ATOM 3762 C CA . GLU A 1 466 ? 36.825 -24.939 -33.142 1.00 92.62 466 GLU A CA 1
ATOM 3763 C C . GLU A 1 466 ? 36.549 -23.684 -33.986 1.00 92.62 466 GLU A C 1
ATOM 3765 O O . GLU A 1 466 ? 37.450 -22.864 -34.193 1.00 92.62 466 GLU A O 1
ATOM 3770 N N . GLU A 1 467 ? 35.305 -23.474 -34.415 1.00 90.31 467 GLU A N 1
ATOM 3771 C CA . GLU A 1 467 ? 34.876 -22.250 -35.097 1.00 90.31 467 GLU A CA 1
ATOM 3772 C C . GLU A 1 467 ? 34.914 -21.033 -34.165 1.00 90.31 467 GLU A C 1
ATOM 3774 O O . GLU A 1 467 ? 35.472 -19.995 -34.539 1.00 90.31 467 GLU A O 1
ATOM 3779 N N . HIS A 1 468 ? 34.453 -21.177 -32.917 1.00 96.12 468 HIS A N 1
ATOM 3780 C CA . HIS A 1 468 ? 34.622 -20.171 -31.863 1.00 96.12 468 HIS A CA 1
ATOM 3781 C C . HIS A 1 468 ? 36.096 -19.847 -31.621 1.00 96.12 468 HIS A C 1
ATOM 3783 O O . HIS A 1 468 ? 36.484 -18.677 -31.533 1.00 96.12 468 HIS A O 1
ATOM 3789 N N . HIS A 1 469 ? 36.956 -20.868 -31.561 1.00 93.25 469 HIS A N 1
ATOM 3790 C CA . HIS A 1 469 ? 38.392 -20.664 -31.405 1.00 93.25 469 HIS A CA 1
ATOM 3791 C C . HIS A 1 469 ? 39.004 -19.901 -32.589 1.00 93.25 469 HIS A C 1
ATOM 3793 O O . HIS A 1 469 ? 39.796 -18.971 -32.392 1.00 93.25 469 HIS A O 1
ATOM 3799 N N . ALA A 1 470 ? 38.630 -20.257 -33.818 1.00 92.56 470 ALA A N 1
ATOM 3800 C CA . ALA A 1 470 ? 39.081 -19.569 -35.020 1.00 92.56 470 ALA A CA 1
ATOM 3801 C C . ALA A 1 470 ? 38.607 -18.104 -35.045 1.00 92.56 470 ALA A C 1
ATOM 3803 O O . ALA A 1 470 ? 39.416 -17.209 -35.321 1.00 92.56 470 ALA A O 1
ATOM 3804 N N . ALA A 1 471 ? 37.349 -17.834 -34.685 1.00 95.75 471 ALA A N 1
ATOM 3805 C CA . ALA A 1 471 ? 36.806 -16.480 -34.577 1.00 95.75 471 ALA A CA 1
ATOM 3806 C C . ALA A 1 471 ? 37.592 -15.632 -33.559 1.00 95.75 471 ALA A C 1
ATOM 3808 O O . ALA A 1 471 ? 37.994 -14.506 -33.866 1.00 95.75 471 ALA A O 1
ATOM 3809 N N . ASP A 1 472 ? 37.934 -16.200 -32.402 1.00 94.94 472 ASP A N 1
ATOM 3810 C CA . ASP A 1 472 ? 38.767 -15.561 -31.375 1.00 94.94 472 ASP A CA 1
ATOM 3811 C C . ASP A 1 472 ? 40.170 -15.179 -31.876 1.00 94.94 472 ASP A C 1
ATOM 3813 O O . ASP A 1 472 ? 40.721 -14.135 -31.497 1.00 94.94 472 ASP A O 1
ATOM 3817 N N . LEU A 1 473 ? 40.786 -16.013 -32.722 1.00 93.69 473 LEU A N 1
ATOM 3818 C CA . LEU A 1 473 ? 42.077 -15.698 -33.342 1.00 93.69 473 LEU A CA 1
ATOM 3819 C C . LEU A 1 473 ? 41.949 -14.497 -34.285 1.00 93.69 473 LEU A C 1
ATOM 3821 O O . LEU A 1 473 ? 42.775 -13.580 -34.220 1.00 93.69 473 LEU A O 1
ATOM 3825 N N . PHE A 1 474 ? 40.893 -14.454 -35.099 1.00 94.75 474 PHE A N 1
ATOM 3826 C CA . PHE A 1 474 ? 40.604 -13.311 -35.966 1.00 94.75 474 PHE A CA 1
ATOM 3827 C C . PHE A 1 474 ? 40.324 -12.036 -35.169 1.00 94.75 474 PHE A C 1
ATOM 3829 O O . PHE A 1 474 ? 40.875 -10.989 -35.515 1.00 94.75 474 PHE A O 1
ATOM 3836 N N . ILE A 1 475 ? 39.552 -12.108 -34.080 1.00 95.38 475 ILE A N 1
ATOM 3837 C CA . ILE A 1 475 ? 39.303 -10.970 -33.181 1.00 95.38 475 ILE A CA 1
ATOM 3838 C C . ILE A 1 475 ? 40.631 -10.444 -32.622 1.00 95.38 475 ILE A C 1
ATOM 3840 O O . ILE A 1 475 ? 40.920 -9.250 -32.726 1.00 95.38 475 ILE A O 1
ATOM 3844 N N . LYS A 1 476 ? 41.500 -11.324 -32.107 1.00 92.31 476 LYS A N 1
ATOM 3845 C CA . LYS A 1 476 ? 42.826 -10.935 -31.587 1.00 92.31 476 LYS A CA 1
ATOM 3846 C C . LYS A 1 476 ? 43.711 -10.293 -32.650 1.00 92.31 476 LYS A C 1
ATOM 3848 O O . LYS A 1 476 ? 44.439 -9.345 -32.347 1.00 92.31 476 LYS A O 1
ATOM 3853 N N . GLU A 1 477 ? 43.696 -10.803 -33.877 1.00 91.06 477 GLU A N 1
ATOM 3854 C CA . GLU A 1 477 ? 44.453 -10.206 -34.975 1.00 91.06 477 GLU A CA 1
ATOM 3855 C C . GLU A 1 477 ? 43.891 -8.846 -35.393 1.00 91.06 477 GLU A C 1
ATOM 3857 O O . GLU A 1 477 ? 44.661 -7.904 -35.593 1.00 91.06 477 GLU A O 1
ATOM 3862 N N . LEU A 1 478 ? 42.573 -8.721 -35.526 1.00 91.31 478 LEU A N 1
ATOM 3863 C CA . LEU A 1 478 ? 41.900 -7.482 -35.915 1.00 91.31 478 LEU A CA 1
ATOM 3864 C C . LEU A 1 478 ? 42.099 -6.379 -34.869 1.00 91.31 478 LEU A C 1
ATOM 3866 O O . LEU A 1 478 ? 42.365 -5.242 -35.254 1.00 91.31 478 LEU A O 1
ATOM 3870 N N . SER A 1 479 ? 42.110 -6.721 -33.578 1.00 88.06 479 SER A N 1
ATOM 3871 C CA . SER A 1 479 ? 42.367 -5.781 -32.475 1.00 88.06 479 SER A CA 1
ATOM 3872 C C . SER A 1 479 ? 43.822 -5.299 -32.379 1.00 88.06 479 SER A C 1
ATOM 3874 O O . SER A 1 479 ? 44.097 -4.292 -31.732 1.00 88.06 479 SER A O 1
ATOM 3876 N N . ARG A 1 480 ? 44.781 -5.991 -33.013 1.00 84.44 480 ARG A N 1
ATOM 3877 C CA . ARG A 1 480 ? 46.209 -5.595 -33.047 1.00 84.44 480 ARG A CA 1
ATOM 3878 C C . ARG A 1 480 ? 46.590 -4.777 -34.280 1.00 84.44 480 ARG A C 1
ATOM 3880 O O . ARG A 1 480 ? 47.682 -4.210 -34.322 1.00 84.44 480 ARG A O 1
ATOM 3887 N N . ASN A 1 481 ? 45.735 -4.756 -35.298 1.00 76.88 481 ASN A N 1
ATOM 3888 C CA . ASN A 1 481 ? 46.011 -4.108 -36.574 1.00 76.88 481 ASN A CA 1
ATOM 3889 C C . ASN A 1 481 ? 45.413 -2.702 -36.619 1.00 76.88 481 ASN A C 1
ATOM 3891 O O . ASN A 1 481 ? 44.456 -2.396 -35.917 1.00 76.88 481 ASN A O 1
ATOM 3895 N N . LYS A 1 482 ? 45.969 -1.838 -37.478 1.00 74.62 482 LYS A N 1
ATOM 3896 C CA . LYS A 1 482 ? 45.411 -0.502 -37.702 1.00 74.62 482 LYS A CA 1
ATOM 3897 C C . LYS A 1 482 ? 43.983 -0.639 -38.265 1.00 74.62 482 LYS A C 1
ATOM 3899 O O . LYS A 1 482 ? 43.854 -1.213 -39.359 1.00 74.62 482 LYS A O 1
ATOM 3904 N N . PRO A 1 483 ? 42.960 -0.092 -37.578 1.00 71.94 483 PRO A N 1
ATOM 3905 C CA . PRO A 1 483 ? 41.598 -0.056 -38.097 1.00 71.94 483 PRO A CA 1
ATOM 3906 C C . PRO A 1 483 ? 41.565 0.590 -39.488 1.00 71.94 483 PRO A C 1
ATOM 3908 O O . PRO A 1 483 ? 42.369 1.480 -39.783 1.00 71.94 483 PRO A O 1
ATOM 3911 N N . ASP A 1 484 ? 40.664 0.122 -40.349 1.00 73.94 484 ASP A N 1
ATOM 3912 C CA . ASP A 1 484 ? 40.400 0.664 -41.695 1.00 73.94 484 ASP A CA 1
ATOM 3913 C C . ASP A 1 484 ? 41.494 0.491 -42.759 1.00 73.94 484 ASP A C 1
ATOM 3915 O O . ASP A 1 484 ? 41.383 1.034 -43.859 1.00 73.94 484 ASP A O 1
ATOM 3919 N N . SER A 1 485 ? 42.547 -0.283 -42.493 1.00 85.38 485 SER A N 1
ATOM 3920 C CA . SER A 1 485 ? 43.448 -0.705 -43.574 1.00 85.38 485 SER A CA 1
ATOM 3921 C C . SER A 1 485 ? 42.759 -1.710 -44.509 1.00 85.38 485 SER A C 1
ATOM 3923 O O . SER A 1 485 ? 41.898 -2.476 -44.078 1.00 85.38 485 SER A O 1
ATOM 3925 N N . GLU A 1 486 ? 43.166 -1.766 -45.783 1.00 85.81 486 GLU A N 1
ATOM 3926 C CA . GLU A 1 486 ? 42.649 -2.764 -46.742 1.00 85.81 486 GLU A CA 1
ATOM 3927 C C . GLU A 1 486 ? 42.801 -4.196 -46.204 1.00 85.81 486 GLU A C 1
ATOM 3929 O O . GLU A 1 486 ? 41.899 -5.021 -46.328 1.00 85.81 486 GLU A O 1
ATOM 3934 N N . GLN A 1 487 ? 43.917 -4.465 -45.520 1.00 87.00 487 GLN A N 1
ATOM 3935 C CA . GLN A 1 487 ? 44.175 -5.745 -44.869 1.00 87.00 487 GLN A CA 1
ATOM 3936 C C . GLN A 1 487 ? 43.235 -6.007 -43.681 1.00 87.00 487 GLN A C 1
ATOM 3938 O O . GLN A 1 487 ? 42.808 -7.143 -43.490 1.00 87.00 487 GLN A O 1
ATOM 3943 N N . TRP A 1 488 ? 42.898 -4.984 -42.889 1.00 92.25 488 TRP A N 1
ATOM 3944 C CA . TRP A 1 488 ? 41.940 -5.102 -41.785 1.00 92.25 488 TRP A CA 1
ATOM 3945 C C . TRP A 1 488 ? 40.530 -5.396 -42.309 1.00 92.25 488 TRP A C 1
ATOM 3947 O O . TRP A 1 488 ? 39.886 -6.327 -41.837 1.00 92.25 488 TRP A O 1
ATOM 3957 N N . MET A 1 489 ? 40.096 -4.687 -43.356 1.00 90.31 489 MET A N 1
ATOM 3958 C CA . MET A 1 489 ? 38.801 -4.926 -44.003 1.00 90.31 489 MET A CA 1
ATOM 3959 C C . MET A 1 489 ? 38.698 -6.330 -44.607 1.00 90.31 489 MET A C 1
ATOM 3961 O O . MET A 1 489 ? 37.669 -6.984 -44.452 1.00 90.31 489 MET A O 1
ATOM 3965 N N . ALA A 1 490 ? 39.764 -6.817 -45.251 1.00 91.12 490 ALA A N 1
ATOM 3966 C CA . ALA A 1 490 ? 39.805 -8.180 -45.777 1.00 91.12 490 ALA A CA 1
ATOM 3967 C C . ALA A 1 490 ? 39.683 -9.226 -44.656 1.00 91.12 490 ALA A C 1
ATOM 3969 O O . ALA A 1 490 ? 38.902 -10.165 -44.773 1.00 91.12 490 ALA A O 1
ATOM 3970 N N . LYS A 1 491 ? 40.401 -9.043 -43.540 1.00 91.94 491 LYS A N 1
ATOM 3971 C CA . LYS A 1 491 ? 40.306 -9.937 -42.375 1.00 91.94 491 LYS A CA 1
ATOM 3972 C C . LYS A 1 491 ? 38.928 -9.905 -41.715 1.00 91.94 491 LYS A C 1
ATOM 3974 O O . LYS A 1 491 ? 38.434 -10.953 -41.319 1.00 91.94 491 LYS A O 1
ATOM 3979 N N . LEU A 1 492 ? 38.297 -8.733 -41.631 1.00 94.06 492 LEU A N 1
ATOM 3980 C CA . LEU A 1 492 ? 36.940 -8.597 -41.107 1.00 94.06 492 LEU A CA 1
ATOM 3981 C C . LEU A 1 492 ? 35.923 -9.343 -41.981 1.00 94.06 492 LEU A C 1
ATOM 3983 O O . LEU A 1 492 ? 35.026 -9.983 -41.446 1.00 94.06 492 LEU A O 1
ATOM 3987 N N . GLN A 1 493 ? 36.062 -9.285 -43.311 1.00 92.81 493 GLN A N 1
ATOM 3988 C CA . GLN A 1 493 ? 35.207 -10.066 -44.209 1.00 92.81 493 GLN A CA 1
ATOM 3989 C C . GLN A 1 493 ? 35.394 -11.569 -44.000 1.00 92.81 493 GLN A C 1
ATOM 3991 O O . GLN A 1 493 ? 34.404 -12.282 -43.932 1.00 92.81 493 GLN A O 1
ATOM 3996 N N . VAL A 1 494 ? 36.629 -12.048 -43.825 1.00 95.12 494 VAL A N 1
ATOM 3997 C CA . VAL A 1 494 ? 36.873 -13.470 -43.525 1.00 95.12 494 VAL A CA 1
ATOM 3998 C C . VAL A 1 494 ? 36.235 -13.880 -42.193 1.00 95.12 494 VAL A C 1
ATOM 4000 O O . VAL A 1 494 ? 35.586 -14.917 -42.136 1.00 95.12 494 VAL A O 1
ATOM 4003 N N . LEU A 1 495 ? 36.357 -13.052 -41.148 1.00 96.81 495 LEU A N 1
ATOM 4004 C CA . LEU A 1 495 ? 35.685 -13.297 -39.868 1.00 96.81 495 LEU A CA 1
ATOM 4005 C C . LEU A 1 495 ? 34.155 -13.323 -40.022 1.00 96.81 495 LEU A C 1
ATOM 4007 O O . LEU A 1 495 ? 33.506 -14.185 -39.442 1.00 96.81 495 LEU A O 1
ATOM 4011 N N . LYS A 1 496 ? 33.581 -12.414 -40.820 1.00 96.38 496 LYS A N 1
ATOM 4012 C CA . LYS A 1 496 ? 32.143 -12.409 -41.112 1.00 96.38 496 LYS A CA 1
ATOM 4013 C C . LYS A 1 496 ? 31.702 -13.720 -41.759 1.00 96.38 496 LYS A C 1
ATOM 4015 O O . LYS A 1 496 ? 30.712 -14.288 -41.322 1.00 96.38 496 LYS A O 1
ATOM 4020 N N . GLU A 1 497 ? 32.401 -14.175 -42.798 1.00 92.31 497 GLU A N 1
ATOM 4021 C CA . GLU A 1 497 ? 32.039 -15.419 -43.488 1.00 92.31 497 GLU A CA 1
ATOM 4022 C C . GLU A 1 497 ? 32.146 -16.627 -42.550 1.00 92.31 497 GLU A C 1
ATOM 4024 O O . GLU A 1 497 ? 31.251 -17.462 -42.554 1.00 92.31 497 GLU A O 1
ATOM 4029 N N . LEU A 1 498 ? 33.178 -16.682 -41.696 1.00 93.94 498 LEU A N 1
ATOM 4030 C CA . LEU A 1 498 ? 33.318 -17.723 -40.673 1.00 93.94 498 LEU A CA 1
ATOM 4031 C C . LEU A 1 498 ? 32.126 -17.728 -39.699 1.00 93.94 498 LEU A C 1
ATOM 4033 O O . LEU A 1 498 ? 31.502 -18.764 -39.510 1.00 93.94 498 LEU A O 1
ATOM 4037 N N . VAL A 1 499 ? 31.780 -16.572 -39.121 1.00 95.31 499 VAL A N 1
ATOM 4038 C CA . VAL A 1 499 ? 30.684 -16.466 -38.141 1.00 95.31 499 VAL A CA 1
ATOM 4039 C C . VAL A 1 499 ? 29.319 -16.731 -38.778 1.00 95.31 499 VAL A C 1
ATOM 4041 O O . VAL A 1 499 ? 28.486 -17.400 -38.185 1.00 95.31 499 VAL A O 1
ATOM 4044 N N . LEU A 1 500 ? 29.059 -16.228 -39.988 1.00 92.00 500 LEU A N 1
ATOM 4045 C CA . LEU A 1 500 ? 27.777 -16.479 -40.651 1.00 92.00 500 LEU A CA 1
ATOM 4046 C C . LEU A 1 500 ? 27.637 -17.926 -41.121 1.00 92.00 500 LEU A C 1
ATOM 4048 O O . LEU A 1 500 ? 26.521 -18.435 -41.159 1.00 92.00 500 LEU A O 1
ATOM 4052 N N . HIS A 1 501 ? 28.742 -18.579 -41.483 1.00 85.25 501 HIS A N 1
ATOM 4053 C CA . HIS A 1 501 ? 28.724 -20.004 -41.781 1.00 85.25 501 HIS A CA 1
ATOM 4054 C C . HIS A 1 501 ? 28.374 -20.814 -40.533 1.00 85.25 501 HIS A C 1
ATOM 4056 O O . HIS A 1 501 ? 27.433 -21.601 -40.599 1.00 85.25 501 HIS A O 1
ATOM 4062 N N . HIS A 1 502 ? 29.041 -20.521 -39.414 1.00 90.38 502 HIS A N 1
ATOM 4063 C CA . HIS A 1 502 ? 28.753 -21.101 -38.106 1.00 90.38 502 HIS A CA 1
ATOM 4064 C C . HIS A 1 502 ? 27.272 -20.956 -37.725 1.00 90.38 502 HIS A C 1
ATOM 4066 O O . HIS A 1 502 ? 26.603 -21.952 -37.485 1.00 90.38 502 HIS A O 1
ATOM 4072 N N . VAL A 1 503 ? 26.713 -19.741 -37.794 1.00 93.06 503 VAL A N 1
ATOM 4073 C CA . VAL A 1 503 ? 25.289 -19.478 -37.495 1.00 93.06 503 VAL A CA 1
ATOM 4074 C C . VAL A 1 503 ? 24.347 -20.340 -38.346 1.00 93.06 503 VAL A C 1
ATOM 4076 O O . VAL A 1 503 ? 23.343 -20.846 -37.851 1.00 93.06 503 VAL A O 1
ATOM 4079 N N . VAL A 1 504 ? 24.650 -20.520 -39.636 1.00 87.94 504 VAL A N 1
ATOM 4080 C CA . VAL A 1 504 ? 23.825 -21.346 -40.534 1.00 87.94 504 VAL A CA 1
ATOM 4081 C C . VAL A 1 504 ? 23.905 -22.828 -40.164 1.00 87.94 504 VAL A C 1
ATOM 4083 O O . VAL A 1 504 ? 22.878 -23.511 -40.181 1.00 87.94 504 VAL A O 1
ATOM 4086 N N . GLU A 1 505 ? 25.100 -23.332 -39.854 1.00 85.69 505 GLU A N 1
ATOM 4087 C CA . GLU A 1 505 ? 25.285 -24.719 -39.411 1.00 85.69 505 GLU A CA 1
ATOM 4088 C C . GLU A 1 505 ? 24.631 -24.962 -38.050 1.00 85.69 505 GLU A C 1
ATOM 4090 O O . GLU A 1 505 ? 23.991 -25.995 -37.834 1.00 85.69 505 GLU A O 1
ATOM 4095 N N . GLU A 1 506 ? 24.715 -23.985 -37.156 1.00 91.12 506 GLU A N 1
ATOM 4096 C CA . GLU A 1 506 ? 24.175 -24.089 -35.818 1.00 91.12 506 GLU A CA 1
ATOM 4097 C C . GLU A 1 506 ? 22.644 -24.061 -35.798 1.00 91.12 506 GLU A C 1
ATOM 4099 O O . GLU A 1 506 ? 22.011 -24.991 -35.290 1.00 91.12 506 GLU A O 1
ATOM 4104 N N . GLU A 1 507 ? 22.026 -23.048 -36.410 1.00 91.31 507 GLU A N 1
ATOM 4105 C CA . GLU A 1 507 ? 20.565 -22.936 -36.460 1.00 91.31 507 GLU A CA 1
ATOM 4106 C C . GLU A 1 507 ? 19.913 -24.056 -37.282 1.00 91.31 507 GLU A C 1
ATOM 4108 O O . GLU A 1 507 ? 18.745 -24.395 -37.061 1.00 91.31 507 GLU A O 1
ATOM 4113 N N . GLY A 1 508 ? 20.654 -24.615 -38.242 1.00 86.25 508 GLY A N 1
ATOM 4114 C CA . GLY A 1 508 ? 20.212 -25.711 -39.094 1.00 86.25 508 GLY A CA 1
ATOM 4115 C C . GLY A 1 508 ? 20.406 -27.080 -38.448 1.00 86.25 508 GLY A C 1
ATOM 4116 O O . GLY A 1 508 ? 19.435 -27.771 -38.136 1.00 86.25 508 GLY A O 1
ATOM 4117 N N . GLU A 1 509 ? 21.659 -27.499 -38.285 1.00 83.19 509 GLU A N 1
ATOM 4118 C CA . GLU A 1 509 ? 22.008 -28.868 -37.901 1.00 83.19 509 GLU A CA 1
ATOM 4119 C C . GLU A 1 509 ? 22.142 -29.045 -36.385 1.00 83.19 509 GLU A C 1
ATOM 4121 O O . GLU A 1 509 ? 21.629 -30.028 -35.837 1.00 83.19 509 GLU A O 1
ATOM 4126 N N . ILE A 1 510 ? 22.796 -28.109 -35.686 1.00 87.69 510 ILE A N 1
ATOM 4127 C CA . ILE A 1 510 ? 23.035 -28.232 -34.236 1.00 87.69 510 ILE A CA 1
ATOM 4128 C C . ILE A 1 510 ? 21.723 -28.093 -33.468 1.00 87.69 510 ILE A C 1
ATOM 4130 O O . ILE A 1 510 ? 21.436 -28.926 -32.612 1.00 87.69 510 ILE A O 1
ATOM 4134 N N . PHE A 1 511 ? 20.879 -27.114 -33.798 1.00 92.56 511 PHE A N 1
ATOM 4135 C CA . PHE A 1 511 ? 19.596 -26.906 -33.122 1.00 92.56 511 PHE A CA 1
ATOM 4136 C C . PHE A 1 511 ? 18.660 -28.099 -33.286 1.00 92.56 511 PHE A C 1
ATOM 4138 O O . PHE A 1 511 ? 17.986 -28.485 -32.330 1.00 92.56 511 PHE A O 1
ATOM 4145 N N . GLN A 1 512 ? 18.633 -28.707 -34.474 1.00 88.69 512 GLN A N 1
ATOM 4146 C CA . GLN A 1 512 ? 17.827 -29.898 -34.720 1.00 88.69 512 GLN A CA 1
ATOM 4147 C C . GLN A 1 512 ? 18.258 -31.049 -33.805 1.00 88.69 512 GLN A C 1
ATOM 4149 O O . GLN A 1 512 ? 17.410 -31.648 -33.147 1.00 88.69 512 GLN A O 1
ATOM 4154 N N . LYS A 1 513 ? 19.566 -31.316 -33.719 1.00 85.81 513 LYS A N 1
ATOM 4155 C CA . LYS A 1 513 ? 20.122 -32.364 -32.851 1.00 85.81 513 LYS A CA 1
ATOM 4156 C C . LYS A 1 513 ? 19.967 -32.031 -31.366 1.00 85.81 513 LYS A C 1
ATOM 4158 O O . LYS A 1 513 ? 19.666 -32.903 -30.560 1.00 85.81 513 LYS A O 1
ATOM 4163 N N . ALA A 1 514 ? 20.119 -30.764 -30.995 1.00 88.25 514 ALA A N 1
ATOM 4164 C CA . ALA A 1 514 ? 19.974 -30.300 -29.623 1.00 88.25 514 ALA A CA 1
ATOM 4165 C C . ALA A 1 514 ? 18.549 -30.506 -29.092 1.00 88.25 514 ALA A C 1
ATOM 4167 O O . ALA A 1 514 ? 18.388 -30.850 -27.926 1.00 88.25 514 ALA A O 1
ATOM 4168 N N . ARG A 1 515 ? 17.514 -30.366 -29.933 1.00 88.62 515 ARG A N 1
ATOM 4169 C CA . ARG A 1 515 ? 16.113 -30.620 -29.535 1.00 88.62 515 ARG A CA 1
ATOM 4170 C C . ARG A 1 515 ? 15.822 -32.088 -29.211 1.00 88.62 515 ARG A C 1
ATOM 4172 O O . ARG A 1 515 ? 14.785 -32.381 -28.626 1.00 88.62 515 ARG A O 1
ATOM 4179 N N . GLU A 1 516 ? 16.712 -33.009 -29.578 1.00 85.94 516 GLU A N 1
ATOM 4180 C CA . GLU A 1 516 ? 16.600 -34.426 -29.214 1.00 85.94 516 GLU A CA 1
ATOM 4181 C C . GLU A 1 516 ? 17.114 -34.706 -27.792 1.00 85.94 516 GLU A C 1
ATOM 4183 O O . GLU A 1 516 ? 16.759 -35.729 -27.206 1.00 85.94 516 GLU A O 1
ATOM 4188 N N . VAL A 1 517 ? 17.924 -33.801 -27.228 1.00 84.56 517 VAL A N 1
ATOM 4189 C CA . VAL A 1 517 ? 18.577 -33.967 -25.915 1.00 84.56 517 VAL A CA 1
ATOM 4190 C C . VAL A 1 517 ? 18.217 -32.874 -24.901 1.00 84.56 517 VAL A C 1
ATOM 4192 O O . VAL A 1 517 ? 18.379 -33.082 -23.702 1.00 84.56 517 VAL A O 1
ATOM 4195 N N . ILE A 1 518 ? 17.688 -31.734 -25.355 1.00 87.75 518 ILE A N 1
ATOM 4196 C CA . ILE A 1 518 ? 17.206 -30.622 -24.528 1.00 87.75 518 ILE A CA 1
ATOM 4197 C C . ILE A 1 518 ? 15.685 -30.523 -24.697 1.00 87.75 518 ILE A C 1
ATOM 4199 O O . ILE A 1 518 ? 15.194 -30.146 -25.762 1.00 87.75 518 ILE A O 1
ATOM 4203 N N . ASP A 1 519 ? 14.933 -30.849 -23.644 1.00 86.25 519 ASP A N 1
ATOM 4204 C CA . ASP A 1 519 ? 13.474 -30.700 -23.640 1.00 86.25 519 ASP A CA 1
ATOM 4205 C C . ASP A 1 519 ? 13.022 -29.227 -23.528 1.00 86.25 519 ASP A C 1
ATOM 4207 O O . ASP A 1 519 ? 13.810 -28.319 -23.262 1.00 86.25 519 ASP A O 1
ATOM 4211 N N . GLU A 1 520 ? 11.727 -28.968 -23.739 1.00 82.38 520 GLU A N 1
ATOM 4212 C CA . GLU A 1 520 ? 11.169 -27.606 -23.755 1.00 82.38 520 GLU A CA 1
ATOM 4213 C C . GLU A 1 520 ? 11.288 -26.845 -22.426 1.00 82.38 520 GLU A C 1
ATOM 4215 O O . GLU A 1 520 ? 11.181 -25.614 -22.412 1.00 82.38 520 GLU A O 1
ATOM 4220 N N . GLU A 1 521 ? 11.403 -27.550 -21.303 1.00 79.00 521 GLU A N 1
ATOM 4221 C CA . GLU A 1 521 ? 11.512 -26.939 -19.979 1.00 79.00 521 GLU A CA 1
ATOM 4222 C C . GLU A 1 521 ? 12.965 -26.545 -19.721 1.00 79.00 521 GLU A C 1
ATOM 4224 O O . GLU A 1 521 ? 13.254 -25.391 -19.385 1.00 79.00 521 GLU A O 1
ATOM 4229 N N . ARG A 1 522 ? 13.900 -27.458 -20.001 1.00 84.56 522 ARG A N 1
ATOM 4230 C CA . ARG A 1 522 ? 15.335 -27.197 -19.932 1.00 84.56 522 ARG A CA 1
ATOM 4231 C C . ARG A 1 522 ? 15.749 -26.104 -20.910 1.00 84.56 522 ARG A C 1
ATOM 4233 O O . ARG A 1 522 ? 16.467 -25.192 -20.506 1.00 84.56 522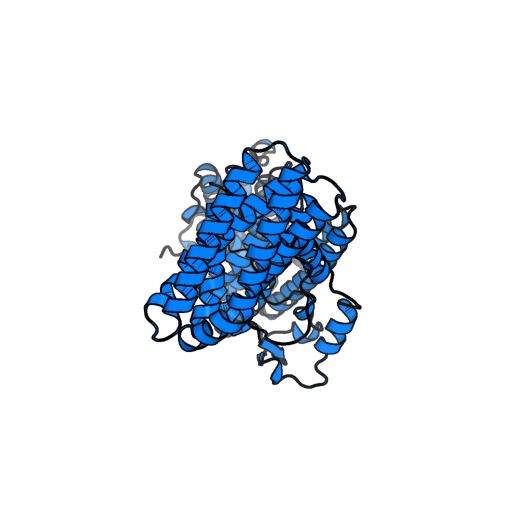 ARG A O 1
ATOM 4240 N N . ALA A 1 523 ? 15.229 -26.125 -22.137 1.00 86.75 523 ALA A N 1
ATOM 4241 C CA . ALA A 1 523 ? 15.468 -25.087 -23.138 1.00 86.75 523 ALA A CA 1
ATOM 4242 C C . ALA A 1 523 ? 15.036 -23.695 -22.649 1.00 86.75 523 ALA A C 1
ATOM 4244 O O . ALA A 1 523 ? 15.689 -22.705 -22.965 1.00 86.75 523 ALA A O 1
ATOM 4245 N N . ARG A 1 524 ? 13.969 -23.598 -21.846 1.00 84.81 524 ARG A N 1
ATOM 4246 C CA . ARG A 1 524 ? 13.529 -22.327 -21.249 1.00 84.81 524 ARG A CA 1
ATOM 4247 C C . ARG A 1 524 ? 14.389 -21.896 -20.071 1.00 84.81 524 ARG A C 1
ATOM 4249 O O . ARG A 1 524 ? 14.764 -20.730 -19.994 1.00 84.81 524 ARG A O 1
ATOM 4256 N N . MET A 1 525 ? 14.760 -22.823 -19.191 1.00 81.44 525 MET A N 1
ATOM 4257 C CA . MET A 1 525 ? 15.657 -22.523 -18.068 1.00 81.44 525 MET A CA 1
ATOM 4258 C C . MET A 1 525 ? 17.040 -22.056 -18.535 1.00 81.44 525 MET A C 1
ATOM 4260 O O . MET A 1 525 ? 17.626 -21.156 -17.940 1.00 81.44 525 MET A O 1
ATOM 4264 N N . MET A 1 526 ? 17.543 -22.620 -19.633 1.00 90.12 526 MET A N 1
ATOM 4265 C CA . MET A 1 526 ? 18.844 -22.259 -20.200 1.00 90.12 526 MET A CA 1
ATOM 4266 C C . MET A 1 526 ? 18.917 -20.797 -20.660 1.00 90.12 526 MET A C 1
ATOM 4268 O O . MET A 1 526 ? 20.013 -20.248 -20.731 1.00 90.12 526 MET A O 1
ATOM 4272 N N . VAL A 1 527 ? 17.782 -20.129 -20.912 1.00 88.31 527 VAL A N 1
ATOM 4273 C CA . VAL A 1 527 ? 17.755 -18.708 -21.298 1.00 88.31 527 VAL A CA 1
ATOM 4274 C C . VAL A 1 527 ? 18.352 -17.826 -20.202 1.00 88.31 527 VAL A C 1
ATOM 4276 O O . VAL A 1 527 ? 19.197 -16.981 -20.495 1.00 88.31 527 VAL A O 1
ATOM 4279 N N . SER A 1 528 ? 17.944 -18.013 -18.944 1.00 77.19 528 SER A N 1
ATOM 4280 C CA . SER A 1 528 ? 18.430 -17.185 -17.833 1.00 77.19 528 SER A CA 1
ATOM 4281 C C . SER A 1 528 ? 19.896 -17.482 -17.507 1.00 77.19 528 SER A C 1
ATOM 4283 O O . SER A 1 528 ? 20.674 -16.560 -17.257 1.00 77.19 528 SER A O 1
ATOM 4285 N N . GLU A 1 529 ? 20.296 -18.754 -17.590 1.00 87.19 529 GLU A N 1
ATOM 4286 C CA . GLU A 1 529 ? 21.678 -19.201 -17.394 1.00 87.19 529 GLU A CA 1
ATOM 4287 C C . GLU A 1 529 ? 22.615 -18.601 -18.456 1.00 87.19 529 GLU A C 1
ATOM 4289 O O . GLU A 1 529 ? 23.636 -17.994 -18.116 1.00 87.19 529 GLU A O 1
ATOM 4294 N N . PHE A 1 530 ? 22.218 -18.671 -19.731 1.00 93.12 530 PHE A N 1
ATOM 4295 C CA . PHE A 1 530 ? 22.948 -18.078 -20.852 1.00 93.12 530 PHE A CA 1
ATOM 4296 C C . PHE A 1 530 ? 23.086 -16.562 -20.694 1.00 93.12 530 PHE A C 1
ATOM 4298 O O . PHE A 1 530 ? 24.183 -16.015 -20.812 1.00 93.12 530 PHE A O 1
ATOM 4305 N N . GLN A 1 531 ? 21.989 -15.869 -20.376 1.00 86.44 531 GLN A N 1
ATOM 4306 C CA . GLN A 1 531 ? 21.981 -14.412 -20.224 1.00 86.44 531 GLN A CA 1
ATOM 4307 C C . GLN A 1 531 ? 22.879 -13.934 -19.090 1.00 86.44 531 GLN A C 1
ATOM 4309 O O . GLN A 1 531 ? 23.634 -12.972 -19.259 1.00 86.44 531 GLN A O 1
ATOM 4314 N N . LYS A 1 532 ? 22.825 -14.620 -17.946 1.00 87.31 532 LYS A N 1
ATOM 4315 C CA . LYS A 1 532 ? 23.690 -14.326 -16.808 1.00 87.31 532 LYS A CA 1
ATOM 4316 C C . LYS A 1 532 ? 25.159 -14.484 -17.193 1.00 87.31 532 LYS A C 1
ATOM 4318 O O . LYS A 1 532 ? 25.937 -13.550 -16.994 1.00 87.31 532 LYS A O 1
ATOM 4323 N N . LEU A 1 533 ? 25.528 -15.619 -17.791 1.00 86.94 533 LEU A N 1
ATOM 4324 C CA . LEU A 1 533 ? 26.922 -15.886 -18.140 1.00 86.94 533 LEU A CA 1
ATOM 4325 C C . LEU A 1 533 ? 27.427 -14.925 -19.222 1.00 86.94 533 LEU A C 1
ATOM 4327 O O . LEU A 1 533 ? 28.535 -14.403 -19.108 1.00 86.94 533 LEU A O 1
ATOM 4331 N N . LYS A 1 534 ? 26.601 -14.611 -20.227 1.00 88.88 534 LYS A N 1
ATOM 4332 C CA . LYS A 1 534 ? 26.924 -13.605 -21.246 1.00 88.88 534 LYS A CA 1
ATOM 4333 C C . LYS A 1 534 ? 27.183 -12.236 -20.607 1.00 88.88 534 LYS A C 1
ATOM 4335 O O . LYS A 1 534 ? 28.203 -11.617 -20.902 1.00 88.88 534 LYS A O 1
ATOM 4340 N N . LYS A 1 535 ? 26.323 -11.784 -19.684 1.00 87.25 535 LYS A N 1
ATOM 4341 C CA . LYS A 1 535 ? 26.486 -10.502 -18.969 1.00 87.25 535 LYS A CA 1
ATOM 4342 C C . LYS A 1 535 ? 27.778 -10.463 -18.146 1.00 87.25 535 LYS A C 1
ATOM 4344 O O . LYS A 1 535 ? 28.505 -9.472 -18.201 1.00 87.25 535 LYS A O 1
ATOM 4349 N N . GLU A 1 536 ? 28.102 -11.545 -17.439 1.00 85.31 536 GLU A N 1
ATOM 4350 C CA . GLU A 1 536 ? 29.364 -11.679 -16.696 1.00 85.31 536 GLU A CA 1
ATOM 4351 C C . GLU A 1 536 ? 30.586 -11.615 -17.626 1.00 85.31 536 GLU A C 1
ATOM 4353 O O . GLU A 1 536 ? 31.565 -10.934 -17.319 1.00 85.31 536 GLU A O 1
ATOM 4358 N N . ARG A 1 537 ? 30.525 -12.275 -18.790 1.00 84.56 537 ARG A N 1
ATOM 4359 C CA . ARG A 1 537 ? 31.606 -12.268 -19.791 1.00 84.56 537 ARG A CA 1
ATOM 4360 C C . ARG A 1 537 ? 31.762 -10.933 -20.494 1.00 84.56 537 ARG A C 1
ATOM 4362 O O . ARG A 1 537 ? 32.881 -10.575 -20.832 1.00 84.56 537 ARG A O 1
ATOM 4369 N N . MET A 1 538 ? 30.677 -10.190 -20.686 1.00 76.56 538 MET A N 1
ATOM 4370 C CA . MET A 1 538 ? 30.760 -8.829 -21.200 1.00 76.56 538 MET A CA 1
ATOM 4371 C C . MET A 1 538 ? 31.426 -7.882 -20.201 1.00 76.56 538 MET A C 1
ATOM 4373 O O . MET A 1 538 ? 32.062 -6.930 -20.636 1.00 76.56 538 MET A O 1
ATOM 4377 N N . ALA A 1 539 ? 31.287 -8.104 -18.892 1.00 69.31 539 ALA A N 1
ATOM 4378 C CA . ALA A 1 539 ? 31.871 -7.246 -17.858 1.00 69.31 539 ALA A CA 1
ATOM 4379 C C . ALA A 1 539 ? 33.370 -7.505 -17.585 1.00 69.31 539 ALA A C 1
ATOM 4381 O O . ALA A 1 539 ? 34.022 -6.652 -16.979 1.00 69.31 539 ALA A O 1
ATOM 4382 N N . ALA A 1 540 ? 33.890 -8.660 -18.013 1.00 55.53 540 ALA A N 1
ATOM 4383 C CA . ALA A 1 540 ? 35.293 -9.069 -17.899 1.00 55.53 540 ALA A CA 1
ATOM 4384 C C . ALA A 1 540 ? 36.138 -8.575 -19.083 1.00 55.53 540 ALA A C 1
ATOM 4386 O O . ALA A 1 540 ? 37.341 -8.302 -18.854 1.00 55.53 540 ALA A O 1
#